Protein AF-H2L2I7-F1 (afdb_monomer)

pLDDT: mean 81.16, std 14.66, range [24.53, 97.31]

Secondary structure (DSSP, 8-state):
--SHHHHHHHHHHS--S------------SPPPSS--HHHHHHHHHHHHHHHHHHHHHHHHTT-S-HHHHHHHHH-S-HHHHHT--HHHHHHHHHHHHT------HHHHHHHHHHHHHHHHHHHGGGGTTTT--TTHHHHHHHHHHHHTS-THHHHHHHHHHHHHHHHHHHHHT--SS---HHHHHHHHHHHHHHH--STTSHHHHHHHHHHHHTT-HHHHSTTSTTTHHHHHHHHHHHHHTSPP---HHHHHHHHHHHHHHHHHHHHHHHHHHHHHHHHHHHHH---------GGGG-HHHHHHHT--HHHHHHHHHHTTHHHHHHHHHHHHHHHHHHHHH-HHHHHHHHHHHHHHTTS-S--GGGTTHHHHHHHHTTSPP-TTHHHHHHHHHHHHHHHHHHHTT---HHHHHHHHHHHHHHHTT-S-GGGHHHHHHHHHHTSHHHHHHHHHHHHHHHHHTT--THHHHHHHHHHHHHHHHHHHHHHHHHHHHHHHHTTHHHHHHHHHHHHHHHHHHTS-HHHHHHHHTHHHHHHHHHHHHHHHHTHHHHHHHT--HHHHHHHHH----HHHHHHHHHHHHHHHHHHHTHHHHHHHTTHHHHHHHHHHHSS-HHHHHHHH--HHHHHHHHHHHHHHHHHHHHHHHH---SSHHHHHGGGGGGGGSPP----HHHHHHHHHHHHTT---HHHHHHHHHHHHHHTS---GGGPPP-HHHHHHHHHHHHHHHHHH--

Mean predicted aligned error: 17.79 Å

Organism: Caenorhabditis elegans (NCBI:txid6239)

Nearest PDB structures (foldseek):
  9c82-assembly1_F  TM=1.420E-01  e=4.127E+00  Homo sapiens

Radius of gyration: 52.77 Å; Cα contacts (8 Å, |Δi|>4): 658; chains: 1; bounding box: 128×73×132 Å

Structure (mmCIF, N/CA/C/O backbone):
data_AF-H2L2I7-F1
#
_entry.id   AF-H2L2I7-F1
#
loop_
_atom_site.group_PDB
_atom_site.id
_atom_site.type_symbol
_atom_site.label_atom_id
_atom_site.label_alt_id
_atom_site.label_comp_id
_atom_site.label_asym_id
_atom_site.label_entity_id
_atom_site.label_seq_id
_atom_site.pdbx_PDB_ins_code
_atom_site.Cartn_x
_atom_site.Cartn_y
_atom_site.Cartn_z
_atom_site.occupancy
_atom_site.B_iso_or_equiv
_atom_site.auth_seq_id
_atom_site.auth_comp_id
_atom_site.auth_asym_id
_atom_site.auth_atom_id
_atom_site.pdbx_PDB_model_num
ATOM 1 N N . MET A 1 1 ? 5.803 -25.637 38.611 1.00 38.25 1 MET A N 1
ATOM 2 C CA . MET A 1 1 ? 5.605 -25.077 39.966 1.00 38.25 1 MET A CA 1
ATOM 3 C C . MET A 1 1 ? 4.197 -25.395 40.414 1.00 38.25 1 MET A C 1
ATOM 5 O O . MET A 1 1 ? 3.286 -25.313 39.604 1.00 38.25 1 MET A O 1
ATOM 9 N N . ARG A 1 2 ? 4.056 -25.828 41.666 1.00 31.28 2 ARG A N 1
ATOM 10 C CA . ARG A 1 2 ? 2.799 -26.156 42.345 1.00 31.28 2 ARG A CA 1
ATOM 11 C C . ARG A 1 2 ? 1.602 -25.321 41.866 1.00 31.28 2 ARG A C 1
ATOM 13 O O . ARG A 1 2 ? 1.606 -24.107 42.015 1.00 31.28 2 ARG A O 1
ATOM 20 N N . PHE A 1 3 ? 0.581 -26.019 41.370 1.00 39.97 3 PHE A N 1
ATOM 21 C CA . PHE A 1 3 ? -0.725 -26.153 42.030 1.00 39.97 3 PHE A CA 1
ATOM 22 C C . PHE A 1 3 ? -1.544 -24.897 42.391 1.00 39.97 3 PHE A C 1
ATOM 24 O O . PHE A 1 3 ? -2.643 -25.065 42.906 1.00 39.97 3 PHE A O 1
ATOM 31 N N . LEU A 1 4 ? -1.109 -23.668 42.101 1.00 36.75 4 LEU A N 1
ATOM 32 C CA . LEU A 1 4 ? -1.884 -22.480 42.479 1.00 36.75 4 LEU A CA 1
ATOM 33 C C . LEU A 1 4 ? -2.953 -22.064 41.460 1.00 36.75 4 LEU A C 1
ATOM 35 O O . LEU A 1 4 ? -3.993 -21.564 41.874 1.00 36.75 4 LEU A O 1
ATOM 39 N N . SER A 1 5 ? -2.789 -22.323 40.160 1.00 39.97 5 SER A N 1
ATOM 40 C CA . SER A 1 5 ? -3.832 -21.957 39.184 1.00 39.97 5 SER A CA 1
ATOM 41 C C . SER A 1 5 ? -5.044 -22.894 39.235 1.00 39.97 5 SER A C 1
ATOM 43 O O . SER A 1 5 ? -6.181 -22.438 39.143 1.00 39.97 5 SER A O 1
ATOM 45 N N . ALA A 1 6 ? -4.828 -24.190 39.479 1.00 42.34 6 ALA A N 1
ATOM 46 C CA . ALA A 1 6 ? -5.921 -25.155 39.606 1.00 42.34 6 ALA A CA 1
ATOM 47 C C . ALA A 1 6 ? -6.697 -25.015 40.931 1.00 42.34 6 ALA A C 1
ATOM 49 O O . ALA A 1 6 ? -7.885 -25.326 40.973 1.00 42.34 6 ALA A O 1
ATOM 50 N N . PHE A 1 7 ? -6.066 -24.514 42.002 1.00 35.31 7 PHE A N 1
ATOM 51 C CA . PHE A 1 7 ? -6.733 -24.359 43.300 1.00 35.31 7 PHE A CA 1
ATOM 52 C C . PHE A 1 7 ? -7.572 -23.075 43.387 1.00 35.31 7 PHE A C 1
ATOM 54 O O . PHE A 1 7 ? -8.632 -23.094 44.004 1.00 35.31 7 PHE A O 1
ATOM 61 N N . VAL A 1 8 ? -7.172 -21.985 42.719 1.00 40.75 8 VAL A N 1
ATOM 62 C CA . VAL A 1 8 ? -7.943 -20.727 42.753 1.00 40.75 8 VAL A CA 1
ATOM 63 C C . VAL A 1 8 ? -9.205 -20.801 41.885 1.00 40.75 8 VAL A C 1
ATOM 65 O O . VAL A 1 8 ? -10.255 -20.325 42.312 1.00 40.75 8 VAL A O 1
ATOM 68 N N . LEU A 1 9 ? -9.170 -21.474 40.728 1.00 39.78 9 LEU A N 1
ATOM 69 C CA . LEU A 1 9 ? -10.376 -21.602 39.896 1.00 39.78 9 LEU A CA 1
ATOM 70 C C . LEU A 1 9 ? -11.349 -22.685 40.398 1.00 39.78 9 LEU A C 1
ATOM 72 O O . LEU A 1 9 ? -12.563 -22.512 40.306 1.00 39.78 9 LEU A O 1
ATOM 76 N N . ALA A 1 10 ? -10.849 -23.774 40.995 1.00 36.53 10 ALA A N 1
ATOM 77 C CA . ALA A 1 10 ? -11.718 -24.806 41.568 1.00 36.53 10 ALA A CA 1
ATOM 78 C C . ALA A 1 10 ? -12.461 -24.329 42.833 1.00 36.53 10 ALA A C 1
ATOM 80 O O . ALA A 1 10 ? -13.551 -24.825 43.125 1.00 36.53 10 ALA A O 1
ATOM 81 N N . LEU A 1 11 ? -11.926 -23.332 43.550 1.00 32.00 11 LEU A N 1
ATOM 82 C CA . LEU A 1 11 ? -12.597 -22.730 44.706 1.00 32.00 11 LEU A CA 1
ATOM 83 C C . LEU A 1 11 ? -13.745 -21.787 44.323 1.00 32.00 11 LEU A C 1
ATOM 85 O O . LEU A 1 11 ? -14.700 -21.677 45.087 1.00 32.00 11 LEU A O 1
ATOM 89 N N . GLN A 1 12 ? -13.727 -21.181 43.132 1.00 35.38 12 GLN A N 1
ATOM 90 C CA . GLN A 1 12 ? -14.843 -20.336 42.688 1.00 35.38 12 GLN A CA 1
ATOM 91 C C . GLN A 1 12 ? -16.033 -21.131 42.133 1.00 35.38 12 GLN A C 1
ATOM 93 O O . GLN A 1 12 ? -17.150 -20.622 42.132 1.00 35.38 12 GLN A O 1
ATOM 98 N N . ILE A 1 13 ? -15.841 -22.392 41.727 1.00 37.00 13 ILE A N 1
ATOM 99 C CA . ILE A 1 13 ? -16.911 -23.179 41.089 1.00 37.00 13 ILE A CA 1
ATOM 100 C C . ILE A 1 13 ? -17.679 -24.080 42.076 1.00 37.00 13 ILE A C 1
ATOM 102 O O . ILE A 1 13 ? -18.757 -24.558 41.734 1.00 37.00 13 ILE A O 1
ATOM 106 N N . LYS A 1 14 ? -17.222 -24.280 43.326 1.00 30.69 14 LYS A N 1
ATOM 107 C CA . LYS A 1 14 ? -17.894 -25.232 44.242 1.00 30.69 14 LYS A CA 1
ATOM 108 C C . LYS A 1 14 ? -18.517 -24.717 45.541 1.00 30.69 14 LYS A C 1
ATOM 110 O O . LYS A 1 14 ? -19.076 -25.540 46.253 1.00 30.69 14 LYS A O 1
ATOM 115 N N . TYR A 1 15 ? -18.549 -23.410 45.815 1.00 29.34 15 TYR A N 1
ATOM 116 C CA . TYR A 1 15 ? -19.267 -22.887 46.997 1.00 29.34 15 TYR A CA 1
ATOM 117 C C . TYR A 1 15 ? -20.136 -21.642 46.739 1.00 29.34 15 TYR A C 1
ATOM 119 O O . TYR A 1 15 ? -20.307 -20.797 47.609 1.00 29.34 15 TYR A O 1
ATOM 127 N N . LEU A 1 16 ? -20.810 -21.594 45.583 1.00 29.11 16 LEU A N 1
ATOM 128 C CA . LEU A 1 16 ? -22.077 -20.854 45.424 1.00 29.11 16 LEU A CA 1
ATOM 129 C C . LEU A 1 16 ? -23.288 -21.634 45.988 1.00 29.11 16 LEU A C 1
ATOM 131 O O . LEU A 1 16 ? -24.439 -21.359 45.655 1.00 29.11 16 LEU A O 1
ATOM 135 N N . THR A 1 17 ? -23.057 -22.607 46.872 1.00 28.39 17 THR A N 1
ATOM 136 C CA . THR A 1 17 ? -24.116 -23.252 47.650 1.00 28.39 17 THR A CA 1
ATOM 137 C C . THR A 1 17 ? -24.407 -22.426 48.901 1.00 28.39 17 THR A C 1
ATOM 139 O O . THR A 1 17 ? -23.707 -22.550 49.901 1.00 28.39 17 THR A O 1
ATOM 142 N N . ALA A 1 18 ? -25.441 -21.586 48.813 1.00 31.36 18 ALA A N 1
ATOM 143 C CA . ALA A 1 18 ? -26.297 -21.136 49.916 1.00 31.36 18 ALA A CA 1
ATOM 144 C C . ALA A 1 18 ? -25.600 -20.915 51.280 1.00 31.36 18 ALA A C 1
ATOM 146 O O . ALA A 1 18 ? -25.939 -21.549 52.277 1.00 31.36 18 ALA A O 1
ATOM 147 N N . GLY A 1 19 ? -24.626 -20.005 51.335 1.00 25.20 19 GLY A N 1
ATOM 148 C CA . GLY A 1 19 ? -24.043 -19.531 52.589 1.00 25.20 19 GLY A CA 1
ATOM 149 C C . GLY A 1 19 ? -24.793 -18.302 53.089 1.00 25.20 19 GLY A C 1
ATOM 150 O O . GLY A 1 19 ? -24.749 -17.254 52.451 1.00 25.20 19 GLY A O 1
ATOM 151 N N . ASN A 1 20 ? -25.494 -18.441 54.214 1.00 24.62 20 ASN A N 1
ATOM 152 C CA . ASN A 1 20 ? -26.110 -17.347 54.961 1.00 24.62 20 ASN A CA 1
ATOM 153 C C . ASN A 1 20 ? -25.142 -16.163 55.104 1.00 24.62 20 ASN A C 1
ATOM 155 O O . ASN A 1 20 ? -24.126 -16.275 55.785 1.00 24.62 20 ASN A O 1
ATOM 159 N N . TYR A 1 21 ? -25.487 -15.020 54.509 1.00 27.92 21 TYR A N 1
ATOM 160 C CA . TYR A 1 21 ? -24.837 -13.742 54.785 1.00 27.92 21 TYR A CA 1
ATOM 161 C C . TYR A 1 21 ? -25.136 -13.337 56.236 1.00 27.92 21 TYR A C 1
ATOM 163 O O . TYR A 1 21 ? -26.112 -12.643 56.520 1.00 27.92 21 TYR A O 1
ATOM 171 N N . THR A 1 22 ? -24.320 -13.797 57.180 1.00 24.53 22 THR A N 1
ATOM 172 C CA . THR A 1 22 ? -24.224 -13.169 58.496 1.00 24.53 22 THR A CA 1
ATOM 173 C C . THR A 1 22 ? -23.467 -11.862 58.314 1.00 24.53 22 THR A C 1
ATOM 175 O O . THR A 1 22 ? -22.274 -11.867 58.028 1.00 24.53 22 THR A O 1
ATOM 178 N N . PHE A 1 23 ? -24.190 -10.747 58.418 1.00 27.20 23 PHE A N 1
ATOM 179 C CA . PHE A 1 23 ? -23.622 -9.404 58.487 1.00 27.20 23 PHE A CA 1
ATOM 180 C C . PHE A 1 23 ? -22.617 -9.349 59.646 1.00 27.20 23 PHE A C 1
ATOM 182 O O . PHE A 1 23 ? -23.032 -9.366 60.802 1.00 27.20 23 PHE A O 1
ATOM 189 N N . GLU A 1 24 ? -21.319 -9.291 59.350 1.00 25.22 24 GLU A N 1
ATOM 190 C CA . GLU A 1 24 ? -20.309 -8.906 60.337 1.00 25.22 24 GLU A CA 1
ATOM 191 C C . GLU A 1 24 ? -20.424 -7.395 60.599 1.00 25.22 24 GLU A C 1
ATOM 193 O O . GLU A 1 24 ? -20.283 -6.596 59.666 1.00 25.22 24 GLU A O 1
ATOM 198 N N . PRO A 1 25 ? -20.701 -6.969 61.842 1.00 36.25 25 PRO A N 1
ATOM 199 C CA . PRO A 1 25 ? -20.824 -5.568 62.190 1.00 36.25 25 PRO A CA 1
ATOM 200 C C . PRO A 1 25 ? -19.500 -5.066 62.774 1.00 36.25 25 PRO A C 1
ATOM 202 O O . PRO A 1 25 ? -19.439 -4.829 63.968 1.00 36.25 25 PRO A O 1
ATOM 205 N N . ASP A 1 26 ? -18.447 -4.906 61.966 1.00 31.12 26 ASP A N 1
ATOM 206 C CA . ASP A 1 26 ? -17.212 -4.261 62.465 1.00 31.12 26 ASP A CA 1
ATOM 207 C C . ASP A 1 26 ? -16.453 -3.374 61.459 1.00 31.12 26 ASP A C 1
ATOM 209 O O . ASP A 1 26 ? -15.374 -2.859 61.748 1.00 31.12 26 ASP A O 1
ATOM 213 N N . VAL A 1 27 ? -17.049 -3.035 60.309 1.00 30.77 27 VAL A N 1
ATOM 214 C CA . VAL A 1 27 ? -16.481 -2.020 59.390 1.00 30.77 27 VAL A CA 1
ATOM 215 C C . VAL A 1 27 ? -17.015 -0.612 59.711 1.00 30.77 2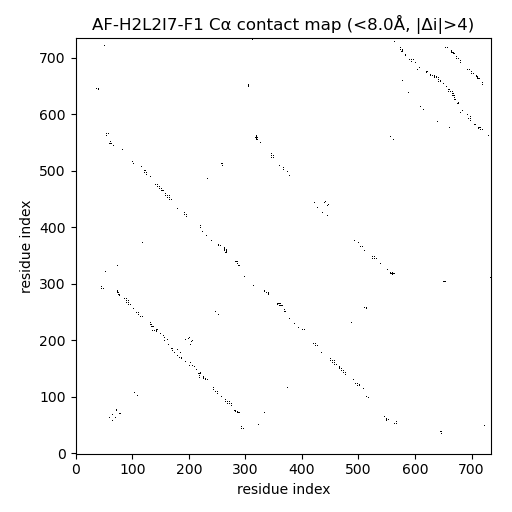7 VAL A C 1
ATOM 217 O O . VAL A 1 27 ? -17.452 0.122 58.830 1.00 30.77 27 VAL A O 1
ATOM 220 N N . LEU A 1 28 ? -17.008 -0.221 60.991 1.00 30.91 28 LEU A N 1
ATOM 221 C CA . LEU A 1 28 ? -17.385 1.134 61.442 1.00 30.91 28 LEU A CA 1
ATOM 222 C C . LEU A 1 28 ? -16.190 2.014 61.863 1.00 30.91 28 LEU A C 1
ATOM 224 O O . LEU A 1 28 ? -16.397 3.109 62.380 1.00 30.91 28 LEU A O 1
ATOM 228 N N . LEU A 1 29 ? -14.942 1.592 61.616 1.00 30.47 29 LEU A N 1
ATOM 229 C CA . LEU A 1 29 ? -13.742 2.345 62.030 1.00 30.47 29 LEU A CA 1
ATOM 230 C C . LEU A 1 29 ? -12.861 2.885 60.889 1.00 30.47 29 LEU A C 1
ATOM 232 O O . LEU A 1 29 ? -11.742 3.330 61.142 1.00 30.47 29 LEU A O 1
ATOM 236 N N . SER A 1 30 ? -13.354 2.944 59.650 1.00 26.86 30 SER A N 1
ATOM 237 C CA . SER A 1 30 ? -12.714 3.771 58.616 1.00 26.86 30 SER A CA 1
ATOM 238 C C . SER A 1 30 ? -13.389 5.145 58.552 1.00 26.86 30 SER A C 1
ATOM 240 O O . SER A 1 30 ? -14.616 5.248 58.546 1.00 26.86 30 SER A O 1
ATOM 242 N N . LYS A 1 31 ? -12.585 6.221 58.546 1.00 27.19 31 LYS A N 1
ATOM 243 C CA . LYS A 1 31 ? -13.076 7.586 58.288 1.00 27.19 31 LYS A CA 1
ATOM 244 C C . LYS A 1 31 ? -13.932 7.557 57.012 1.00 27.19 31 LYS A C 1
ATOM 246 O O . LYS A 1 31 ? -13.460 6.997 56.022 1.00 27.19 31 LYS A O 1
ATOM 251 N N . PRO A 1 32 ? -15.145 8.139 57.008 1.00 27.98 32 PRO A N 1
ATOM 252 C CA . PRO A 1 32 ? -15.986 8.126 55.822 1.00 27.98 32 PRO A CA 1
ATOM 253 C C . PRO A 1 32 ? -15.235 8.793 54.670 1.00 27.98 32 PRO A C 1
ATOM 255 O O . PRO A 1 32 ? -14.716 9.903 54.817 1.00 27.98 32 PRO A O 1
ATOM 258 N N . ALA A 1 33 ? -15.160 8.089 53.540 1.00 30.47 33 ALA A N 1
ATOM 259 C CA . ALA A 1 33 ? -14.737 8.669 52.276 1.00 30.47 33 ALA A CA 1
ATOM 260 C C . ALA A 1 33 ? -15.554 9.950 52.005 1.00 30.47 33 ALA A C 1
ATOM 262 O O . ALA A 1 33 ? -16.719 10.032 52.417 1.00 30.47 33 ALA A O 1
ATOM 263 N N . PRO A 1 34 ? -14.961 10.971 51.366 1.00 34.66 34 PRO A N 1
ATOM 264 C CA . PRO A 1 34 ? -15.635 12.240 51.161 1.00 34.66 34 PRO A CA 1
ATOM 265 C C . PRO A 1 34 ? -16.875 12.047 50.275 1.00 34.66 34 PRO A C 1
ATOM 267 O O . PRO A 1 34 ? -16.777 11.669 49.118 1.00 34.66 34 PRO A O 1
ATOM 270 N N . PHE A 1 35 ? -18.039 12.324 50.861 1.00 38.97 35 PHE A N 1
ATOM 271 C CA . PHE A 1 35 ? -19.172 12.988 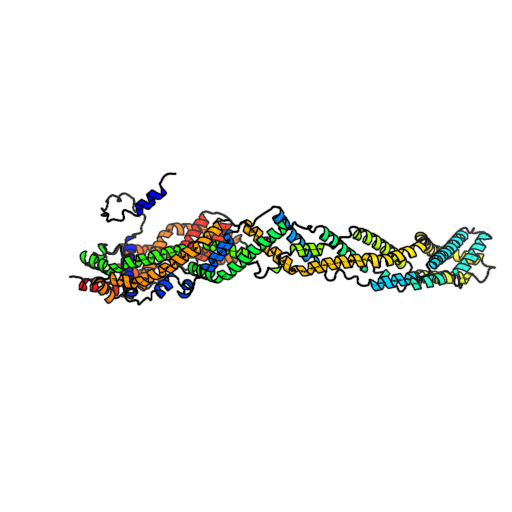50.216 1.00 38.97 35 PHE A CA 1
ATOM 272 C C . PHE A 1 35 ? -19.765 12.407 48.915 1.00 38.97 35 PHE A C 1
ATOM 274 O O . PHE A 1 35 ? -20.108 13.186 48.042 1.00 38.97 35 PHE A O 1
ATOM 281 N N . PHE A 1 36 ? -20.040 11.100 48.808 1.00 46.59 36 PHE A N 1
ATOM 282 C CA . PHE A 1 36 ? -21.030 10.612 47.825 1.00 46.59 36 PHE A CA 1
ATOM 283 C C . PHE A 1 36 ? -21.878 9.477 48.406 1.00 46.59 36 PHE A C 1
ATOM 285 O O . PHE A 1 36 ? -21.404 8.352 48.574 1.00 46.59 36 PHE A O 1
ATOM 292 N N . SER A 1 37 ? -23.152 9.730 48.736 1.00 53.09 37 SER A N 1
ATOM 293 C CA . SER A 1 37 ? -24.059 8.635 49.097 1.00 53.09 37 SER A CA 1
ATOM 294 C C . SER A 1 37 ? -24.447 7.855 47.827 1.00 53.09 37 SER A C 1
ATOM 296 O O . SER A 1 37 ? -25.457 8.133 47.176 1.00 53.09 37 SER A O 1
ATOM 298 N N . PHE A 1 38 ? -23.658 6.820 47.505 1.00 66.44 38 PHE A N 1
ATOM 299 C CA . PHE A 1 38 ? -23.985 5.777 46.512 1.00 66.44 38 PHE A CA 1
ATOM 300 C C . PHE A 1 38 ? -25.418 5.246 46.683 1.00 66.44 38 PHE A C 1
ATOM 302 O O . PHE A 1 38 ? -26.098 4.906 45.722 1.00 66.44 38 PHE A O 1
ATOM 309 N N . LYS A 1 39 ? -25.944 5.325 47.909 1.00 79.12 39 LYS A N 1
ATOM 310 C CA . LYS A 1 39 ? -27.282 4.891 48.296 1.00 79.12 39 LYS A CA 1
ATOM 311 C C . LYS A 1 39 ? -28.427 5.509 47.486 1.00 79.12 39 LYS A C 1
ATOM 313 O O . LYS A 1 39 ? -29.423 4.818 47.281 1.00 79.12 39 LYS A O 1
ATOM 318 N N . TYR A 1 40 ? -28.355 6.783 47.074 1.00 84.31 40 TYR A N 1
ATOM 319 C CA . TYR A 1 40 ? -29.421 7.360 46.235 1.00 84.31 40 TYR A CA 1
ATOM 320 C C . TYR A 1 40 ? -29.402 6.737 44.838 1.00 84.31 40 TYR A C 1
ATOM 322 O O . TYR A 1 40 ? -30.438 6.267 44.362 1.00 84.31 40 TYR A O 1
ATOM 330 N N . ILE A 1 41 ? -28.214 6.672 44.227 1.00 84.31 41 ILE A N 1
ATOM 331 C CA . ILE A 1 41 ? -28.003 6.053 42.915 1.00 84.31 41 ILE A CA 1
ATOM 332 C C . ILE A 1 41 ? -28.431 4.586 42.951 1.00 84.31 41 ILE A C 1
ATOM 334 O O . ILE A 1 41 ? -29.181 4.163 42.078 1.00 84.31 41 ILE A O 1
ATOM 338 N N . ASP A 1 42 ? -28.044 3.825 43.974 1.00 84.44 42 ASP A N 1
ATOM 339 C CA . ASP A 1 42 ? -28.394 2.407 44.116 1.00 84.44 42 ASP A CA 1
ATOM 340 C C . ASP A 1 42 ? -29.912 2.195 44.163 1.00 84.44 42 ASP A C 1
ATOM 342 O O . ASP A 1 42 ? -30.466 1.296 43.521 1.00 84.44 42 ASP A O 1
ATOM 346 N N . ARG A 1 43 ? -30.619 3.054 44.904 1.00 88.19 43 ARG A N 1
ATOM 347 C CA . ARG A 1 43 ? -32.075 2.985 45.067 1.00 88.19 43 ARG A CA 1
ATOM 348 C C . ARG A 1 43 ? -32.816 3.370 43.801 1.00 88.19 43 ARG A C 1
ATOM 350 O O . ARG A 1 43 ? -33.699 2.629 43.375 1.00 88.19 43 ARG A O 1
ATOM 357 N N . ILE A 1 44 ? -32.459 4.490 43.175 1.00 87.56 44 ILE A N 1
ATOM 358 C CA . ILE A 1 44 ? -33.098 4.901 41.921 1.00 87.56 44 ILE A CA 1
ATOM 359 C C . ILE A 1 44 ? -32.745 3.930 40.780 1.00 87.56 44 ILE A C 1
ATOM 361 O O . ILE A 1 44 ? -33.605 3.601 39.966 1.00 87.56 44 ILE A O 1
ATOM 365 N N . SER A 1 45 ? -31.537 3.357 40.788 1.00 87.12 45 SER A N 1
ATOM 366 C CA . SER A 1 45 ? -31.136 2.278 39.875 1.00 87.12 45 SER A CA 1
ATOM 367 C C . SER A 1 45 ? -31.943 1.005 40.114 1.00 87.12 45 SER A C 1
ATOM 369 O O . SER A 1 45 ? -32.338 0.350 39.157 1.00 87.12 45 SER A O 1
ATOM 371 N N . THR A 1 46 ? -32.285 0.682 41.365 1.00 89.44 46 THR A N 1
ATOM 372 C CA . THR A 1 46 ? -33.198 -0.433 41.671 1.00 89.44 46 THR A CA 1
ATOM 373 C C . THR A 1 46 ? -34.585 -0.193 41.064 1.00 89.44 46 THR A C 1
ATOM 375 O O . THR A 1 46 ? -35.150 -1.100 40.457 1.00 89.44 46 THR A O 1
ATOM 378 N N . ILE A 1 47 ? -35.116 1.034 41.142 1.00 90.69 47 ILE A N 1
ATOM 379 C CA . ILE A 1 47 ? -36.386 1.412 40.493 1.00 90.69 47 ILE A CA 1
ATOM 380 C C . ILE A 1 47 ? -36.301 1.260 38.966 1.00 90.69 47 ILE A C 1
ATOM 382 O O . ILE A 1 47 ? -37.205 0.699 38.347 1.00 90.69 47 ILE A O 1
ATOM 386 N N . ASN A 1 48 ? -35.194 1.691 38.359 1.00 89.50 48 ASN A N 1
ATOM 387 C CA . ASN A 1 48 ? -34.927 1.496 36.932 1.00 89.50 48 ASN A CA 1
ATOM 388 C C . ASN A 1 48 ? -34.858 0.026 36.544 1.00 89.50 48 ASN A C 1
ATOM 390 O O . ASN A 1 48 ? -35.413 -0.366 35.527 1.00 89.50 48 ASN A O 1
ATOM 394 N N . ASN A 1 49 ? -34.192 -0.796 37.352 1.00 90.25 49 ASN A N 1
ATOM 395 C CA . ASN A 1 49 ? -34.059 -2.221 37.088 1.00 90.25 49 ASN A CA 1
ATOM 396 C C . ASN A 1 49 ? -35.405 -2.935 37.217 1.00 90.25 49 ASN A C 1
ATOM 398 O O . ASN A 1 49 ? -35.688 -3.817 36.415 1.00 90.25 49 ASN A O 1
ATOM 402 N N . ILE A 1 50 ? -36.283 -2.512 38.131 1.00 91.94 50 ILE A N 1
ATOM 403 C CA . ILE A 1 50 ? -37.671 -2.995 38.164 1.00 91.94 50 ILE A CA 1
ATOM 404 C C . ILE A 1 50 ? -38.385 -2.631 36.857 1.00 91.94 50 ILE A C 1
ATOM 406 O O . ILE A 1 50 ? -38.903 -3.514 36.180 1.00 91.94 50 ILE A O 1
ATOM 410 N N . ALA A 1 51 ? -38.367 -1.355 36.464 1.00 90.31 51 ALA A N 1
ATOM 411 C CA . ALA A 1 51 ? -38.983 -0.882 35.224 1.00 90.31 51 ALA A CA 1
ATOM 412 C C . ALA A 1 51 ? -38.463 -1.623 33.977 1.00 90.31 51 ALA A C 1
ATOM 414 O O . ALA A 1 51 ? -39.244 -2.113 33.163 1.00 90.31 51 ALA A O 1
ATOM 415 N N . LYS A 1 52 ? -37.139 -1.735 33.839 1.00 86.31 52 LYS A N 1
ATOM 416 C CA . LYS A 1 52 ? -36.473 -2.480 32.765 1.00 86.31 52 LYS A CA 1
ATOM 417 C C . LYS A 1 52 ? -36.826 -3.961 32.811 1.00 86.31 52 LYS A C 1
ATOM 419 O O . LYS A 1 52 ? -37.096 -4.538 31.767 1.00 86.31 52 LYS A O 1
ATOM 424 N N . GLY A 1 53 ? -36.856 -4.559 34.000 1.00 89.94 53 GLY A N 1
ATOM 425 C CA . GLY A 1 53 ? -37.208 -5.959 34.205 1.00 89.94 53 GLY A CA 1
ATOM 426 C C . GLY A 1 53 ? -38.629 -6.273 33.747 1.00 89.94 53 GLY A C 1
ATOM 427 O O . GLY A 1 53 ? -38.825 -7.276 33.069 1.00 89.94 53 GLY A O 1
ATOM 428 N N . ILE A 1 54 ? -39.604 -5.404 34.050 1.00 89.69 54 ILE A N 1
ATOM 429 C CA . ILE A 1 54 ? -41.000 -5.563 33.600 1.00 89.69 54 ILE A CA 1
ATOM 430 C C . ILE A 1 54 ? -41.056 -5.548 32.074 1.00 89.69 54 ILE A C 1
ATOM 432 O O . ILE A 1 54 ? -41.648 -6.447 31.474 1.00 89.69 54 ILE A O 1
ATOM 436 N N . ASN A 1 55 ? -40.414 -4.560 31.448 1.00 85.25 55 ASN A N 1
ATOM 437 C CA . ASN A 1 55 ? -40.441 -4.389 29.995 1.00 85.25 55 ASN A CA 1
ATOM 438 C C . ASN A 1 55 ? -39.742 -5.552 29.298 1.00 85.25 55 ASN A C 1
ATOM 440 O O . ASN A 1 55 ? -40.352 -6.224 28.473 1.00 85.25 55 ASN A O 1
ATOM 444 N N . LEU A 1 56 ? -38.505 -5.850 29.704 1.00 83.56 56 LEU A N 1
ATOM 445 C CA . LEU A 1 56 ? -37.699 -6.922 29.132 1.00 83.56 56 LEU A CA 1
ATOM 446 C C . LEU A 1 56 ? -38.389 -8.281 29.282 1.00 83.56 56 LEU A C 1
ATOM 448 O O . LEU A 1 56 ? -38.472 -9.035 28.317 1.00 83.56 56 LEU A O 1
ATOM 452 N N . GLN A 1 57 ? -38.944 -8.585 30.459 1.00 88.62 57 GLN A N 1
ATOM 453 C CA . GLN A 1 57 ? -39.671 -9.835 30.671 1.00 88.62 57 GLN A CA 1
ATOM 454 C C . GLN A 1 57 ? -40.927 -9.922 29.801 1.00 88.62 57 GLN A C 1
ATOM 456 O O . GLN A 1 57 ? -41.152 -10.941 29.148 1.00 88.62 57 GLN A O 1
ATOM 461 N N . THR A 1 58 ? -41.732 -8.857 29.775 1.00 86.19 58 THR A N 1
ATOM 462 C CA . THR A 1 58 ? -42.964 -8.795 28.978 1.00 86.19 58 THR A CA 1
ATOM 463 C C . THR A 1 58 ? -42.661 -8.960 27.492 1.00 86.19 58 THR A C 1
ATOM 465 O O . THR A 1 58 ? -43.382 -9.670 26.788 1.00 86.19 58 THR A O 1
ATOM 468 N N . ASP A 1 59 ? -41.597 -8.327 27.013 1.00 82.75 59 ASP A N 1
ATOM 469 C CA . ASP A 1 59 ? -41.235 -8.312 25.605 1.00 82.75 59 ASP A CA 1
ATOM 470 C C . ASP A 1 59 ? -40.621 -9.638 25.135 1.00 82.75 59 ASP A C 1
ATOM 472 O O . ASP A 1 59 ? -41.003 -10.130 24.067 1.00 82.75 59 ASP A O 1
ATOM 476 N N . LEU A 1 60 ? -39.744 -10.253 25.941 1.00 83.25 60 LEU A N 1
ATOM 477 C CA . LEU A 1 60 ? -39.155 -11.568 25.656 1.00 83.25 60 LEU A CA 1
ATOM 478 C C . LEU A 1 60 ? -40.197 -12.698 25.737 1.00 83.25 60 LEU A C 1
ATOM 480 O O . LEU A 1 60 ? -40.247 -13.567 24.862 1.00 83.25 60 LEU A O 1
ATOM 484 N N . MET A 1 61 ? -41.070 -12.689 26.752 1.00 84.81 61 MET A N 1
ATOM 485 C CA . MET A 1 61 ? -42.086 -13.738 26.926 1.00 84.81 61 MET A CA 1
ATOM 486 C C . MET A 1 61 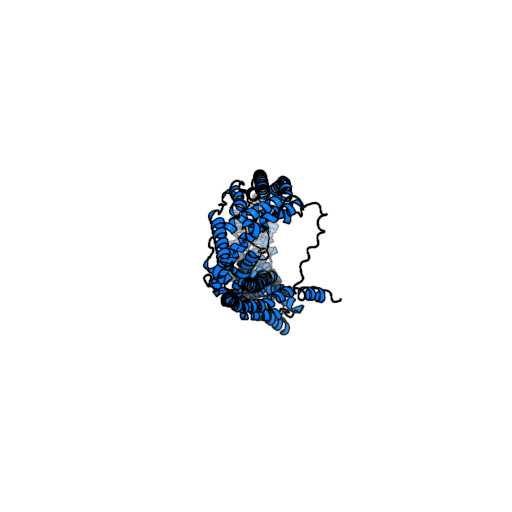? -43.189 -13.682 25.871 1.00 84.81 61 MET A C 1
ATOM 488 O O . MET A 1 61 ? -43.621 -14.724 25.380 1.00 84.81 61 MET A O 1
ATOM 492 N N . ASN A 1 62 ? -43.652 -12.484 25.508 1.00 79.12 62 ASN A N 1
ATOM 493 C CA . ASN A 1 62 ? -44.720 -12.330 24.517 1.00 79.12 62 ASN A CA 1
ATOM 494 C C . ASN A 1 62 ? -44.209 -12.375 23.068 1.00 79.12 62 ASN A C 1
ATOM 496 O O . ASN A 1 62 ? -45.010 -12.235 22.146 1.00 79.12 62 ASN A O 1
ATOM 500 N N . GLY A 1 63 ? -42.895 -12.512 22.853 1.00 68.50 63 GLY A N 1
ATOM 501 C CA . GLY A 1 63 ? -42.287 -12.505 21.519 1.00 68.50 63 GLY A CA 1
ATOM 502 C C . GLY A 1 63 ? -42.426 -11.169 20.778 1.00 68.50 63 GLY A C 1
ATOM 503 O O . GLY A 1 63 ? -42.304 -11.132 19.556 1.00 68.50 63 GLY A O 1
ATOM 504 N N . LYS A 1 64 ? -42.701 -10.065 21.492 1.00 64.75 64 LYS A N 1
ATOM 505 C CA . LYS A 1 64 ? -42.833 -8.722 20.892 1.00 64.75 64 LYS A CA 1
ATOM 506 C C . LYS A 1 64 ? -41.499 -8.167 20.412 1.00 64.75 64 LYS A C 1
ATOM 508 O O . LYS A 1 64 ? -41.479 -7.365 19.482 1.00 64.75 64 LYS A O 1
ATOM 513 N N . ILE A 1 65 ? -40.400 -8.595 21.028 1.00 60.47 65 ILE A N 1
ATOM 514 C CA . ILE A 1 65 ? -39.072 -8.487 20.436 1.00 60.47 65 ILE A CA 1
ATOM 515 C C . ILE A 1 65 ? -38.822 -9.840 19.760 1.00 60.47 65 ILE A C 1
ATOM 517 O O . ILE A 1 65 ? -38.596 -10.825 20.467 1.00 60.47 65 ILE A O 1
ATOM 521 N N . PRO A 1 66 ? -38.889 -9.936 18.416 1.00 59.25 66 PRO A N 1
ATOM 522 C CA . PRO A 1 66 ? -38.400 -11.118 17.724 1.00 59.25 66 PRO A CA 1
ATOM 523 C C . PRO A 1 66 ? -36.981 -11.389 18.201 1.00 59.25 66 PRO A C 1
ATOM 525 O O . PRO A 1 66 ? -36.209 -10.450 18.387 1.00 59.25 66 PRO A O 1
ATOM 528 N N . ILE A 1 67 ? -36.599 -12.646 18.383 1.00 57.81 67 ILE A N 1
ATOM 529 C CA . ILE A 1 67 ? -35.231 -12.943 18.808 1.00 57.81 67 ILE A CA 1
ATOM 530 C C . ILE A 1 67 ? -34.193 -12.388 17.823 1.00 57.81 67 ILE A C 1
ATOM 532 O O . ILE A 1 67 ? -33.133 -11.944 18.242 1.00 57.81 67 ILE A O 1
ATOM 536 N N . ASP A 1 68 ? -34.546 -12.278 16.539 1.00 57.19 68 ASP A N 1
ATOM 537 C CA . ASP A 1 68 ? -33.743 -11.596 15.520 1.00 57.19 68 ASP A CA 1
ATOM 538 C C . ASP A 1 68 ? -33.524 -10.108 15.815 1.00 57.19 68 ASP A C 1
ATOM 540 O O . ASP A 1 68 ? -32.529 -9.546 15.373 1.00 57.19 68 ASP A O 1
ATOM 544 N N . LYS A 1 69 ? -34.420 -9.469 16.575 1.00 58.84 69 LYS A N 1
ATOM 545 C CA . LYS A 1 69 ? -34.263 -8.105 17.084 1.00 58.84 69 LYS A CA 1
ATOM 546 C C . LYS A 1 69 ? -33.422 -8.067 18.362 1.00 58.84 69 LYS A C 1
ATOM 548 O O . LYS A 1 69 ? -32.629 -7.153 18.474 1.00 58.84 69 LYS A O 1
ATOM 553 N N . VAL A 1 70 ? -33.506 -9.049 19.271 1.00 61.56 70 VAL A N 1
ATOM 554 C CA . VAL A 1 70 ? -32.559 -9.149 20.413 1.00 61.56 70 VAL A CA 1
ATOM 555 C C . VAL A 1 70 ? -31.135 -9.372 19.898 1.00 61.56 70 VAL A C 1
ATOM 557 O O . VAL A 1 70 ? -30.209 -8.670 20.281 1.00 61.56 70 VAL A O 1
ATOM 560 N N . ILE A 1 71 ? -30.976 -10.324 18.978 1.00 61.22 71 ILE A N 1
ATOM 561 C CA . ILE A 1 71 ? -29.728 -10.608 18.268 1.00 61.22 71 ILE A CA 1
ATOM 562 C C . ILE A 1 71 ? -29.323 -9.392 17.431 1.00 61.22 71 ILE A C 1
ATOM 564 O O . ILE A 1 71 ? -28.163 -9.016 17.433 1.00 61.22 71 ILE A O 1
ATOM 568 N N . GLY A 1 72 ? -30.265 -8.751 16.741 1.00 60.00 72 GLY A N 1
ATOM 569 C CA . GLY A 1 72 ? -30.013 -7.547 15.955 1.00 60.00 72 GLY A CA 1
ATOM 570 C C . GLY A 1 72 ? -29.589 -6.352 16.806 1.00 60.00 72 GLY A C 1
ATOM 571 O O . GLY A 1 72 ? -28.739 -5.600 16.372 1.00 60.00 72 GLY A O 1
ATOM 572 N N . GLU A 1 73 ? -30.114 -6.188 18.018 1.00 59.19 73 GLU A N 1
ATOM 573 C CA . GLU A 1 73 ? -29.693 -5.148 18.965 1.00 59.19 73 GLU A CA 1
ATOM 574 C C . GLU A 1 73 ? -28.314 -5.465 19.567 1.00 59.19 73 GLU A C 1
ATOM 576 O O . GLU A 1 73 ? -27.499 -4.557 19.719 1.00 59.19 73 GLU A O 1
ATOM 581 N N . LEU A 1 74 ? -28.039 -6.742 19.862 1.00 56.44 74 LEU A N 1
ATOM 582 C CA . LEU A 1 74 ? -26.753 -7.228 20.383 1.00 56.44 74 LEU A CA 1
ATOM 583 C C . LEU A 1 74 ? -25.620 -7.165 19.354 1.00 56.44 74 LEU A C 1
ATOM 585 O O . LEU A 1 74 ? -24.486 -6.835 19.693 1.00 56.44 74 LEU A O 1
ATOM 589 N N . LEU A 1 75 ? -25.923 -7.524 18.108 1.00 56.97 75 LEU A N 1
ATOM 590 C CA . LEU A 1 75 ? -24.955 -7.601 17.022 1.00 56.97 75 LEU A CA 1
ATOM 591 C C . LEU A 1 75 ? -24.918 -6.312 16.193 1.00 56.97 75 LEU A C 1
ATOM 593 O O . LEU A 1 75 ? -23.981 -6.156 15.428 1.00 56.97 75 LEU A O 1
ATOM 597 N N . ASP A 1 76 ? -25.934 -5.440 16.263 1.00 55.59 76 ASP A N 1
ATOM 598 C CA . ASP A 1 76 ? -26.193 -4.312 15.335 1.00 55.59 76 ASP A CA 1
ATOM 599 C C . ASP A 1 76 ? -25.927 -4.669 13.859 1.00 55.59 76 ASP A C 1
ATOM 601 O O . ASP A 1 76 ? -25.495 -3.864 13.035 1.00 55.59 76 ASP A O 1
ATOM 605 N N . VAL A 1 77 ? -26.139 -5.939 13.509 1.00 50.59 77 VAL A N 1
ATOM 606 C CA . VAL A 1 77 ? -26.031 -6.462 12.153 1.00 50.59 77 VAL A CA 1
ATOM 607 C C . VAL A 1 77 ? -27.378 -7.079 11.824 1.00 50.59 77 VAL A C 1
ATOM 609 O O . VAL A 1 77 ? -27.984 -7.745 12.666 1.00 50.59 77 VAL A O 1
ATOM 612 N N . LYS A 1 78 ? -27.848 -6.927 10.577 1.00 54.31 78 LYS A N 1
ATOM 613 C CA . LYS A 1 78 ? -28.873 -7.845 10.065 1.00 54.31 78 LYS A CA 1
ATOM 614 C C . LYS A 1 78 ? -28.366 -9.255 10.362 1.00 54.31 78 LYS A C 1
ATOM 616 O O . LYS A 1 78 ? -27.301 -9.621 9.865 1.00 54.31 78 LYS A O 1
ATOM 621 N N . SER A 1 79 ? -29.096 -10.019 11.172 1.00 53.12 79 SER A N 1
ATOM 622 C CA . SER A 1 79 ? -28.713 -11.376 11.587 1.00 53.12 79 SER A CA 1
ATOM 623 C C . SER A 1 79 ? -28.260 -12.237 10.396 1.00 53.12 79 SER A C 1
ATOM 625 O O . SER A 1 79 ? -27.334 -13.037 10.520 1.00 53.12 79 SER A O 1
ATOM 627 N N . SER A 1 80 ? -28.806 -11.973 9.202 1.00 53.66 80 SER A N 1
ATOM 628 C CA . SER A 1 80 ? -28.397 -12.553 7.917 1.00 53.66 80 SER A CA 1
ATOM 629 C C . SER A 1 80 ? -26.896 -12.491 7.602 1.00 53.66 80 SER A C 1
ATOM 631 O O . SER A 1 80 ? -26.383 -13.403 6.963 1.00 53.66 80 SER A O 1
ATOM 633 N N . ASN A 1 81 ? -26.172 -11.444 8.004 1.00 61.31 81 ASN A N 1
ATOM 634 C CA . ASN A 1 81 ? -24.765 -11.285 7.620 1.00 61.31 81 ASN A CA 1
ATOM 635 C C . ASN A 1 81 ? -23.840 -12.225 8.399 1.00 61.31 81 ASN A C 1
ATOM 637 O O . ASN A 1 81 ? -22.852 -12.691 7.842 1.00 61.31 81 ASN A O 1
ATOM 641 N N . ILE A 1 82 ? -24.165 -12.515 9.661 1.00 63.25 82 ILE A N 1
ATOM 642 C CA . ILE A 1 82 ? -23.371 -13.409 10.517 1.00 63.25 82 ILE A CA 1
ATOM 643 C C . ILE A 1 82 ? -23.816 -14.857 10.333 1.00 63.25 82 ILE A C 1
ATOM 645 O O . ILE A 1 82 ? -22.973 -15.741 10.263 1.00 63.25 82 ILE A O 1
ATOM 649 N N . ILE A 1 83 ? -25.119 -15.104 10.156 1.00 64.94 83 ILE A N 1
ATOM 650 C CA . ILE A 1 83 ? -25.649 -16.454 9.895 1.00 64.94 83 ILE A CA 1
ATOM 651 C C . ILE A 1 83 ? -25.025 -17.075 8.631 1.00 64.94 83 ILE A C 1
ATOM 653 O O . ILE A 1 83 ? -24.837 -18.285 8.575 1.00 64.94 83 ILE A O 1
ATOM 657 N N . ASN A 1 84 ? -24.657 -16.254 7.642 1.00 69.38 84 ASN A N 1
ATOM 658 C CA . ASN A 1 84 ? -24.017 -16.709 6.406 1.00 69.38 84 ASN A CA 1
ATOM 659 C C . ASN A 1 84 ? -22.484 -16.824 6.492 1.00 69.38 84 ASN A C 1
ATOM 661 O O . ASN A 1 84 ? -21.850 -17.053 5.459 1.00 69.38 84 ASN A O 1
ATOM 665 N N . PHE A 1 85 ? -21.879 -16.614 7.666 1.00 74.94 85 PHE A N 1
ATOM 666 C CA . PHE A 1 85 ? -20.431 -16.705 7.845 1.00 74.94 85 PHE A CA 1
ATOM 667 C C . PHE A 1 85 ? -19.915 -18.104 7.482 1.00 74.94 85 PHE A C 1
ATOM 669 O O . PHE A 1 85 ? -20.325 -19.108 8.067 1.00 74.94 85 PHE A O 1
ATOM 676 N N . GLY A 1 86 ? -18.999 -18.161 6.514 1.00 76.94 86 GLY A N 1
ATOM 677 C CA . GLY A 1 86 ? -18.359 -19.391 6.068 1.00 76.94 86 GLY A CA 1
ATOM 678 C C . GLY A 1 86 ? -16.968 -19.534 6.671 1.00 76.94 86 GLY A C 1
ATOM 679 O O . GLY A 1 86 ? -16.004 -18.966 6.169 1.00 76.94 86 GLY A O 1
ATOM 680 N N . SER A 1 87 ? -16.823 -20.355 7.709 1.00 78.56 87 SER A N 1
ATOM 681 C CA . SER A 1 87 ? -15.520 -20.559 8.353 1.00 78.56 87 SER A CA 1
ATOM 682 C C . SER A 1 87 ? -14.498 -21.290 7.464 1.00 78.56 87 SER A C 1
ATOM 684 O O . SER A 1 87 ? -13.293 -21.105 7.630 1.00 78.56 87 SER A O 1
ATOM 686 N N . GLY A 1 88 ? -14.962 -22.068 6.478 1.00 82.56 88 GLY A N 1
ATOM 687 C CA . GLY A 1 88 ? -14.124 -22.923 5.628 1.00 82.56 88 GLY A CA 1
ATOM 688 C C . GLY A 1 88 ? -13.005 -22.192 4.881 1.00 82.56 88 GLY A C 1
ATOM 689 O O . GLY A 1 88 ? -11.879 -22.677 4.858 1.00 82.56 88 GLY A O 1
ATOM 690 N N . LYS A 1 89 ? -13.268 -20.997 4.339 1.00 85.38 89 LYS A N 1
ATOM 691 C CA . LYS A 1 89 ? -12.248 -20.236 3.592 1.00 85.38 89 LYS A CA 1
ATOM 692 C C . LYS A 1 89 ? -11.168 -19.646 4.497 1.00 85.38 89 LYS A C 1
ATOM 694 O O . LYS A 1 89 ? -10.012 -19.532 4.102 1.00 85.38 89 LYS A O 1
ATOM 699 N N . ILE A 1 90 ? -11.540 -19.264 5.721 1.00 83.38 90 ILE A N 1
ATOM 700 C CA . ILE A 1 90 ? -10.583 -18.798 6.733 1.00 83.38 90 ILE A CA 1
ATOM 701 C C . ILE A 1 90 ? -9.732 -19.975 7.219 1.00 83.38 90 ILE A C 1
ATOM 703 O O . ILE A 1 90 ? -8.527 -19.807 7.387 1.00 83.38 90 ILE A O 1
ATOM 707 N N . ILE A 1 91 ? -10.324 -21.163 7.391 1.00 82.50 91 ILE A N 1
ATOM 708 C CA . ILE A 1 91 ? -9.585 -22.394 7.716 1.00 82.50 91 ILE A CA 1
ATOM 709 C C . ILE A 1 91 ? -8.574 -22.713 6.612 1.00 82.50 91 ILE A C 1
ATOM 711 O O . ILE A 1 91 ? -7.406 -22.915 6.918 1.00 82.50 91 ILE A O 1
ATOM 715 N N . GLU A 1 92 ? -8.981 -22.678 5.342 1.00 83.81 92 GLU A N 1
ATOM 716 C CA . GLU A 1 92 ? -8.084 -22.944 4.211 1.00 83.81 92 GLU A CA 1
ATOM 717 C C . GLU A 1 92 ? -6.911 -21.953 4.159 1.00 83.81 92 GLU A C 1
ATOM 719 O O . GLU A 1 92 ? -5.757 -22.366 4.053 1.00 83.81 92 GLU A O 1
ATOM 724 N N . LEU A 1 93 ? -7.184 -20.651 4.317 1.00 85.94 93 LEU A N 1
ATOM 725 C CA . LEU A 1 93 ? -6.139 -19.629 4.437 1.00 85.94 93 LEU A CA 1
ATOM 726 C C . LEU A 1 93 ? -5.199 -19.929 5.612 1.00 85.94 93 LEU A C 1
ATOM 728 O O . LEU A 1 93 ? -3.984 -19.819 5.494 1.00 85.94 93 LEU A O 1
ATOM 732 N N . THR A 1 94 ? -5.759 -20.330 6.746 1.00 79.94 94 THR A N 1
ATOM 733 C CA . THR A 1 94 ? -4.995 -20.651 7.951 1.00 79.94 94 THR A CA 1
ATOM 734 C C . THR A 1 94 ? -4.110 -21.881 7.770 1.00 79.94 94 THR A C 1
ATOM 736 O O . THR A 1 94 ? -2.976 -21.899 8.246 1.00 79.94 94 THR A O 1
ATOM 739 N N . ASP A 1 95 ? -4.603 -22.910 7.087 1.00 81.44 95 ASP A N 1
ATOM 740 C CA . ASP A 1 95 ? -3.828 -24.109 6.783 1.00 81.44 95 ASP A CA 1
ATOM 741 C C . ASP A 1 95 ? -2.674 -23.788 5.831 1.00 81.44 95 ASP A C 1
ATOM 743 O O . ASP A 1 95 ? -1.562 -24.263 6.045 1.00 81.44 95 ASP A O 1
ATOM 747 N N . GLN A 1 96 ? -2.882 -22.889 4.865 1.00 81.12 96 GLN A N 1
ATOM 748 C CA . GLN A 1 96 ? -1.801 -22.377 4.017 1.00 81.12 96 GLN A CA 1
ATOM 749 C C . GLN A 1 96 ? -0.755 -21.581 4.816 1.00 81.12 96 GLN A C 1
ATOM 751 O O . GLN A 1 96 ? 0.429 -21.635 4.491 1.00 81.12 96 GLN A O 1
ATOM 756 N N . LEU A 1 97 ? -1.165 -20.884 5.884 1.00 78.19 97 LEU A N 1
ATOM 757 C CA . LEU A 1 97 ? -0.255 -20.171 6.788 1.00 78.19 97 LEU A CA 1
ATOM 758 C C . LEU A 1 97 ? 0.506 -21.110 7.746 1.00 78.19 97 LEU A C 1
ATOM 760 O O . LEU A 1 97 ? 1.548 -20.729 8.270 1.00 78.19 97 LEU A O 1
ATOM 764 N N . LYS A 1 98 ? 0.044 -22.342 8.000 1.00 70.19 98 LYS A N 1
ATOM 765 C CA . LYS A 1 98 ? 0.795 -23.291 8.853 1.00 70.19 98 LYS A CA 1
ATOM 766 C C . LYS A 1 98 ? 2.156 -23.651 8.261 1.00 70.19 98 LYS A C 1
ATOM 768 O O . LYS A 1 98 ? 3.107 -23.834 9.014 1.00 70.19 98 LYS A O 1
ATOM 773 N N . ASP A 1 99 ? 2.255 -23.652 6.936 1.00 66.06 99 ASP A N 1
ATOM 774 C CA . ASP A 1 99 ? 3.492 -23.896 6.196 1.00 66.06 99 ASP A CA 1
ATOM 775 C C . ASP A 1 99 ? 4.297 -22.600 5.935 1.00 66.06 99 ASP A C 1
ATOM 777 O O . ASP A 1 99 ? 5.082 -22.536 4.988 1.00 66.06 99 ASP A O 1
ATOM 781 N N . ILE A 1 100 ? 4.148 -21.557 6.773 1.00 61.44 100 ILE A N 1
ATOM 782 C CA . ILE A 1 100 ? 4.924 -20.298 6.671 1.00 61.44 100 ILE A CA 1
ATOM 783 C C . ILE A 1 100 ? 6.430 -20.515 6.783 1.00 61.44 100 ILE A C 1
ATOM 785 O O . ILE A 1 100 ? 7.177 -19.625 6.370 1.00 61.44 100 ILE A O 1
ATOM 789 N N . SER A 1 101 ? 6.899 -21.666 7.291 1.00 57.22 101 SER A N 1
ATOM 790 C CA . SER A 1 101 ? 8.313 -22.040 7.207 1.00 57.22 101 SER A CA 1
ATOM 791 C C . SER A 1 101 ? 8.698 -22.282 5.743 1.00 57.22 101 SER A C 1
ATOM 793 O O . SER A 1 101 ? 8.933 -23.404 5.297 1.00 57.22 101 SER A O 1
ATOM 795 N N . MET A 1 102 ? 8.743 -21.201 4.976 1.00 67.56 102 MET A N 1
ATOM 796 C CA . MET A 1 102 ? 9.322 -21.148 3.658 1.00 67.56 102 MET A CA 1
ATOM 797 C C . MET A 1 102 ? 10.761 -21.578 3.845 1.00 67.56 102 MET A C 1
ATOM 799 O O . MET A 1 102 ? 11.544 -20.876 4.492 1.00 67.56 102 MET A O 1
ATOM 803 N N . GLU A 1 103 ? 11.081 -22.753 3.319 1.00 65.88 103 GLU A N 1
ATOM 804 C CA . GLU A 1 103 ? 12.428 -23.296 3.347 1.00 65.88 103 GLU A CA 1
ATOM 805 C C . GLU A 1 103 ? 13.405 -22.207 2.882 1.00 65.88 103 GLU A C 1
ATOM 807 O O . GLU A 1 103 ? 13.267 -21.614 1.802 1.00 65.88 103 GLU A O 1
ATOM 812 N N . SER A 1 104 ? 14.353 -21.879 3.758 1.00 64.19 104 SER A N 1
ATOM 813 C CA . SER A 1 104 ? 15.325 -20.820 3.535 1.00 64.19 104 SER A CA 1
ATOM 814 C C . SER A 1 104 ? 16.727 -21.411 3.532 1.00 64.19 104 SER A C 1
ATOM 816 O O . SER A 1 104 ? 17.225 -21.846 4.570 1.00 64.19 104 SER A O 1
ATOM 818 N N . SER A 1 105 ? 17.376 -21.380 2.375 1.00 63.44 105 SER A N 1
ATOM 819 C CA . SER A 1 105 ? 18.822 -21.532 2.244 1.00 63.44 105 SER A CA 1
ATOM 820 C C . SER A 1 105 ? 19.469 -20.144 2.104 1.00 63.44 105 SER A C 1
ATOM 822 O O . SER A 1 105 ? 18.791 -19.161 1.767 1.00 63.44 105 SER A O 1
ATOM 824 N N . LYS A 1 106 ? 20.781 -20.025 2.365 1.00 71.00 106 LYS A N 1
ATOM 825 C CA . LYS A 1 106 ? 21.517 -18.775 2.073 1.00 71.00 106 LYS A CA 1
ATOM 826 C C . LYS A 1 106 ? 21.446 -18.459 0.577 1.00 71.00 106 LYS A C 1
ATOM 828 O O . LYS A 1 106 ? 21.339 -17.300 0.183 1.00 71.00 106 LYS A O 1
ATOM 833 N N . GLU A 1 107 ? 21.443 -19.508 -0.229 1.00 68.88 107 GLU A N 1
ATOM 834 C CA . GLU A 1 107 ? 21.375 -19.521 -1.681 1.00 68.88 107 GLU A CA 1
ATOM 835 C C . GLU A 1 107 ? 20.045 -18.933 -2.177 1.00 68.88 107 GLU A C 1
ATOM 837 O O . GLU A 1 107 ? 20.037 -18.103 -3.085 1.00 68.88 107 GLU A O 1
ATOM 842 N N . LEU A 1 108 ? 18.925 -19.233 -1.512 1.00 73.56 108 LEU A N 1
ATOM 843 C CA . LEU A 1 108 ? 17.616 -18.696 -1.883 1.00 73.56 108 LEU A CA 1
ATOM 844 C C . LEU A 1 108 ? 17.440 -17.213 -1.508 1.00 73.56 108 LEU A C 1
ATOM 846 O O . LEU A 1 108 ? 16.735 -16.476 -2.201 1.00 73.56 108 LEU A O 1
ATOM 850 N N . ILE A 1 109 ? 18.101 -16.742 -0.443 1.00 78.25 109 ILE A N 1
ATOM 851 C CA . ILE A 1 109 ? 18.214 -15.299 -0.154 1.00 78.25 109 ILE A CA 1
ATOM 852 C C . ILE A 1 109 ? 19.015 -14.608 -1.268 1.00 78.25 109 ILE A C 1
ATOM 854 O O . ILE A 1 109 ? 18.609 -13.545 -1.744 1.00 78.25 109 ILE A O 1
ATOM 858 N N . GLY A 1 110 ? 20.109 -15.236 -1.714 1.00 81.25 110 GLY A N 1
ATOM 859 C CA . GLY A 1 110 ? 20.906 -14.785 -2.857 1.00 81.25 110 GLY A CA 1
ATOM 860 C C . GLY A 1 110 ? 20.076 -14.666 -4.134 1.00 81.25 110 GLY A C 1
ATOM 861 O O . GLY A 1 110 ? 20.061 -13.604 -4.749 1.00 81.25 110 GLY A O 1
ATOM 862 N N . LEU A 1 111 ? 19.292 -15.696 -4.462 1.00 82.88 111 LEU A N 1
ATOM 863 C CA . LEU A 1 111 ? 18.414 -15.715 -5.636 1.00 82.88 111 LEU A CA 1
ATOM 864 C C . LEU A 1 111 ? 17.378 -14.577 -5.604 1.00 82.88 111 LEU A C 1
ATOM 866 O O . LEU A 1 111 ? 17.108 -13.959 -6.632 1.00 82.88 111 LEU A O 1
ATOM 870 N N . GLY A 1 112 ? 16.853 -14.244 -4.420 1.00 85.56 112 GLY A N 1
ATOM 871 C CA . GLY A 1 112 ? 15.996 -13.072 -4.230 1.00 85.56 112 GLY A CA 1
ATOM 872 C C . GLY A 1 112 ? 16.714 -11.751 -4.534 1.00 85.56 112 GLY A C 1
ATOM 873 O O . GLY A 1 112 ? 16.226 -10.960 -5.333 1.00 85.56 112 GLY A O 1
ATOM 874 N N . SER A 1 113 ? 17.894 -11.532 -3.940 1.00 86.75 113 SER A N 1
ATOM 875 C CA . SER A 1 113 ? 18.749 -10.351 -4.189 1.00 86.75 113 SER A CA 1
ATOM 876 C C . SER A 1 113 ? 19.119 -10.197 -5.666 1.00 86.75 113 SER A C 1
ATOM 878 O O . SER A 1 113 ? 19.178 -9.103 -6.224 1.00 86.75 113 SER A O 1
ATOM 880 N N . ASP A 1 114 ? 19.335 -11.320 -6.328 1.00 89.50 114 ASP A N 1
ATOM 881 C CA . ASP A 1 114 ? 19.719 -11.361 -7.720 1.00 89.50 114 ASP A CA 1
ATOM 882 C C . ASP A 1 114 ? 18.558 -11.071 -8.674 1.00 89.50 114 ASP A C 1
ATOM 884 O O . ASP A 1 114 ? 18.764 -10.401 -9.688 1.00 89.50 114 ASP A O 1
ATOM 888 N N . ALA A 1 115 ? 17.331 -11.472 -8.327 1.00 90.62 115 ALA A N 1
ATOM 889 C CA . ALA A 1 115 ? 16.143 -11.019 -9.041 1.00 90.62 115 ALA A CA 1
ATOM 890 C C . ALA A 1 115 ? 16.053 -9.480 -9.041 1.00 90.62 115 ALA A C 1
ATOM 892 O O . ALA A 1 115 ? 15.776 -8.904 -10.090 1.00 90.62 115 ALA A O 1
ATOM 893 N N . PHE A 1 116 ? 16.363 -8.803 -7.924 1.00 91.12 116 PHE A N 1
ATOM 894 C CA . PHE A 1 116 ? 16.410 -7.330 -7.876 1.00 91.12 116 PHE A CA 1
ATOM 895 C C . PHE A 1 116 ? 17.469 -6.737 -8.816 1.00 91.12 116 PHE A C 1
ATOM 897 O O . PHE A 1 116 ? 17.262 -5.657 -9.371 1.00 91.12 116 PHE A O 1
ATOM 904 N N . LYS A 1 117 ? 18.608 -7.413 -9.027 1.00 92.00 117 LYS A N 1
ATOM 905 C CA . LYS A 1 117 ? 19.626 -6.953 -9.990 1.00 92.00 117 LYS A CA 1
ATOM 906 C C . LYS A 1 117 ? 19.113 -7.030 -11.426 1.00 92.00 117 LYS A C 1
ATOM 908 O O . LYS A 1 117 ? 19.356 -6.102 -12.195 1.00 92.00 117 LYS A O 1
ATOM 913 N N . TYR A 1 118 ? 18.404 -8.105 -11.775 1.00 93.69 118 TYR A N 1
ATOM 914 C CA . TYR A 1 118 ? 17.755 -8.234 -13.082 1.00 93.69 118 TYR A CA 1
ATOM 915 C C . TYR A 1 118 ? 16.696 -7.150 -13.293 1.00 93.69 118 TYR A C 1
ATOM 917 O O . TYR A 1 118 ? 16.697 -6.501 -14.335 1.00 93.69 118 TYR A O 1
ATOM 925 N N . ASP A 1 119 ? 15.867 -6.894 -12.286 1.00 92.88 119 ASP A N 1
ATOM 926 C CA . ASP A 1 119 ? 14.851 -5.842 -12.319 1.00 92.88 119 ASP A CA 1
ATOM 927 C C . ASP A 1 119 ? 15.462 -4.443 -12.489 1.00 92.88 119 ASP A C 1
ATOM 929 O O . ASP A 1 119 ? 15.117 -3.701 -13.407 1.00 92.88 119 ASP A O 1
ATOM 933 N N . THR A 1 120 ? 16.495 -4.136 -11.698 1.00 91.81 120 THR A N 1
ATOM 934 C CA . THR A 1 120 ? 17.267 -2.889 -11.818 1.00 91.81 120 THR A CA 1
ATOM 935 C C . THR A 1 120 ? 17.873 -2.739 -13.214 1.00 91.81 120 THR A C 1
ATOM 937 O O . THR A 1 120 ? 17.891 -1.644 -13.782 1.00 91.81 120 THR A O 1
ATOM 940 N N . PHE A 1 121 ? 18.392 -3.826 -13.791 1.00 92.50 121 PHE A N 1
ATOM 941 C CA . PHE A 1 121 ? 18.907 -3.811 -15.155 1.00 92.50 121 PHE A CA 1
ATOM 942 C C . PHE A 1 121 ? 17.797 -3.503 -16.163 1.00 92.50 121 PHE A C 1
ATOM 944 O O . PHE A 1 121 ? 17.989 -2.609 -16.984 1.00 92.50 121 PHE A O 1
ATOM 951 N N . ILE A 1 122 ? 16.641 -4.169 -16.066 1.00 92.56 122 ILE A N 1
ATOM 952 C CA . ILE A 1 122 ? 15.490 -3.954 -16.954 1.00 92.56 122 ILE A CA 1
ATOM 953 C C . ILE A 1 122 ? 14.984 -2.512 -16.872 1.00 92.56 122 ILE A C 1
ATOM 955 O O . ILE A 1 122 ? 14.813 -1.874 -17.908 1.00 92.56 122 ILE A O 1
ATOM 959 N N . HIS A 1 123 ? 14.837 -1.945 -15.676 1.00 88.31 123 HIS A N 1
ATOM 960 C CA . HIS A 1 123 ? 14.422 -0.551 -15.525 1.00 88.31 123 HIS A CA 1
ATOM 961 C C . HIS A 1 123 ? 15.426 0.439 -16.126 1.00 88.31 123 HIS A C 1
ATOM 963 O O . HIS A 1 123 ? 15.018 1.430 -16.734 1.00 88.31 123 HIS A O 1
ATOM 969 N N . ASN A 1 124 ? 16.731 0.151 -16.073 1.00 85.62 124 ASN A N 1
ATOM 970 C CA . ASN A 1 124 ? 17.728 0.956 -16.783 1.00 85.62 124 ASN A CA 1
ATOM 971 C C . ASN A 1 124 ? 17.570 0.888 -18.318 1.00 85.62 124 ASN A C 1
ATOM 973 O O . ASN A 1 124 ? 17.992 1.822 -19.004 1.00 85.62 124 ASN A O 1
ATOM 977 N N . LEU A 1 125 ? 16.926 -0.153 -18.871 1.00 84.19 125 LEU A N 1
ATOM 978 C CA . LEU A 1 125 ? 16.656 -0.278 -20.312 1.00 84.19 125 LEU A CA 1
ATOM 979 C C . LEU A 1 125 ? 15.580 0.692 -20.822 1.00 84.19 125 LEU A C 1
ATOM 981 O O . LEU A 1 125 ? 15.502 0.929 -22.028 1.00 84.19 125 LEU A O 1
ATOM 985 N N . THR A 1 126 ? 14.748 1.273 -19.956 1.00 68.00 126 THR A N 1
ATOM 986 C CA . THR A 1 126 ? 13.723 2.246 -20.390 1.00 68.00 126 THR A CA 1
ATOM 987 C C . THR A 1 126 ? 14.349 3.490 -21.031 1.00 68.00 126 THR A C 1
ATOM 989 O O . THR A 1 126 ? 13.811 4.030 -21.996 1.00 68.00 126 THR A O 1
ATOM 992 N N . SER A 1 127 ? 15.562 3.863 -20.603 1.00 62.38 127 SER A N 1
ATOM 993 C CA . SER A 1 127 ? 16.363 4.958 -21.174 1.00 62.38 127 SER A CA 1
ATOM 994 C C . SER A 1 127 ? 16.919 4.690 -22.588 1.00 62.38 127 SER A C 1
ATOM 996 O O . SER A 1 127 ? 17.615 5.530 -23.157 1.00 62.38 127 SER A O 1
ATOM 998 N N . VAL A 1 128 ? 16.633 3.518 -23.168 1.00 64.75 128 VAL A N 1
ATOM 999 C CA . VAL A 1 128 ? 17.409 2.951 -24.284 1.00 64.75 128 VAL A CA 1
ATOM 1000 C C . VAL A 1 128 ? 16.648 2.830 -25.587 1.00 64.75 128 VAL A C 1
ATOM 1002 O O . VAL A 1 128 ? 17.278 2.713 -26.637 1.00 64.75 128 VAL A O 1
ATOM 1005 N N . ARG A 1 129 ? 15.309 2.837 -25.552 1.00 60.38 129 ARG A N 1
ATOM 1006 C CA . ARG A 1 129 ? 14.480 2.437 -26.706 1.00 60.38 129 ARG A CA 1
ATOM 1007 C C . ARG A 1 129 ? 14.848 3.168 -28.006 1.00 60.38 129 ARG A C 1
ATOM 1009 O O . ARG A 1 129 ? 14.760 2.567 -29.074 1.00 60.38 129 ARG A O 1
ATOM 1016 N N . ASP A 1 130 ? 15.336 4.406 -27.904 1.00 60.66 130 ASP A N 1
ATOM 1017 C CA . ASP A 1 130 ? 15.815 5.214 -29.031 1.00 60.66 130 ASP A CA 1
ATOM 1018 C C . ASP A 1 130 ? 17.347 5.376 -29.122 1.00 60.66 130 ASP A C 1
ATOM 1020 O O . ASP A 1 130 ? 17.852 5.773 -30.172 1.00 60.66 130 ASP A O 1
ATOM 1024 N N . SER A 1 131 ? 18.101 5.025 -28.078 1.00 64.06 131 SER A N 1
ATOM 1025 C CA . SER A 1 131 ? 19.530 5.355 -27.925 1.00 64.06 131 SER A CA 1
ATOM 1026 C C . SER A 1 131 ? 20.472 4.511 -28.788 1.00 64.06 131 SER A C 1
ATOM 1028 O O . SER A 1 131 ? 21.604 4.911 -29.027 1.00 64.06 131 SER A O 1
ATOM 1030 N N . PHE A 1 132 ? 20.021 3.355 -29.284 1.00 71.81 132 PHE A N 1
ATOM 1031 C CA . PHE A 1 132 ? 20.813 2.470 -30.155 1.00 71.81 132 PHE A CA 1
ATOM 1032 C C . PHE A 1 132 ? 20.639 2.780 -31.651 1.00 71.81 132 PHE A C 1
ATOM 1034 O O . PHE A 1 132 ? 21.108 2.033 -32.512 1.00 71.81 132 PHE A O 1
ATOM 1041 N N . LYS A 1 133 ? 19.954 3.876 -31.991 1.00 75.06 133 LYS A N 1
ATOM 1042 C CA . LYS A 1 133 ? 19.898 4.375 -33.365 1.00 75.06 133 LYS A CA 1
ATOM 1043 C C . LYS A 1 133 ? 21.199 5.113 -33.659 1.00 75.06 133 LYS A C 1
ATOM 1045 O O . LYS A 1 133 ? 21.599 5.976 -32.890 1.00 75.06 133 LYS A O 1
ATOM 1050 N N . PHE A 1 134 ? 21.832 4.797 -34.785 1.00 81.88 134 PHE A N 1
ATOM 1051 C CA . PHE A 1 134 ? 23.008 5.510 -35.288 1.00 81.88 134 PHE A CA 1
ATOM 1052 C C . PHE A 1 134 ? 22.566 6.446 -36.426 1.00 81.88 134 PHE A C 1
ATOM 1054 O O . PHE A 1 134 ? 22.700 6.080 -37.598 1.00 81.88 134 PHE A O 1
ATOM 1061 N N . PRO A 1 135 ? 21.954 7.609 -36.126 1.00 81.50 135 PRO A N 1
ATOM 1062 C CA . PRO A 1 135 ? 21.482 8.519 -37.162 1.00 81.50 135 PRO A CA 1
ATOM 1063 C C . PRO A 1 135 ? 22.662 9.015 -38.000 1.00 81.50 135 PRO A C 1
ATOM 1065 O O . PRO A 1 135 ? 23.703 9.378 -37.456 1.00 81.50 135 PRO A O 1
ATOM 1068 N N . GLY A 1 136 ? 22.506 9.030 -39.323 1.00 83.50 136 GLY A N 1
ATOM 1069 C CA . GLY A 1 136 ? 23.573 9.460 -40.227 1.00 83.50 136 GLY A CA 1
ATOM 1070 C C . GLY A 1 136 ? 24.646 8.399 -40.501 1.00 83.50 136 GLY A C 1
ATOM 1071 O O . GLY A 1 136 ? 25.625 8.704 -41.179 1.00 83.50 136 GLY A O 1
ATOM 1072 N N . LYS A 1 137 ? 24.525 7.172 -39.961 1.00 85.31 137 LYS A N 1
ATOM 1073 C CA . LYS A 1 137 ? 25.533 6.107 -40.130 1.00 85.31 137 LYS A CA 1
ATOM 1074 C C . LYS A 1 137 ? 25.746 5.745 -41.596 1.00 85.31 137 LYS A C 1
ATOM 1076 O O . LYS A 1 137 ? 26.888 5.617 -42.029 1.00 85.31 137 LYS A O 1
ATOM 1081 N N . ASP A 1 138 ? 24.669 5.545 -42.348 1.00 87.62 138 ASP A N 1
ATOM 1082 C CA . ASP A 1 138 ? 24.777 5.119 -43.744 1.00 87.62 138 ASP A CA 1
ATOM 1083 C C . ASP A 1 138 ? 25.292 6.256 -44.631 1.00 87.62 138 ASP A C 1
ATOM 1085 O O . ASP A 1 138 ? 26.150 6.027 -45.482 1.00 87.62 138 ASP A O 1
ATOM 1089 N N . GLU A 1 139 ? 24.870 7.494 -44.367 1.00 87.00 139 GLU A N 1
ATOM 1090 C CA . GLU A 1 139 ? 25.384 8.693 -45.027 1.00 87.00 139 GLU A CA 1
ATOM 1091 C C . GLU A 1 139 ? 26.874 8.911 -44.720 1.00 87.00 139 GLU A C 1
ATOM 1093 O O . GLU A 1 139 ? 27.650 9.231 -45.620 1.00 87.00 139 GLU A O 1
ATOM 1098 N N . TYR A 1 140 ? 27.304 8.666 -43.478 1.00 87.50 140 TYR A N 1
ATOM 1099 C CA . TYR A 1 140 ? 28.715 8.704 -43.095 1.00 87.50 140 TYR A CA 1
ATOM 1100 C C . TYR A 1 140 ? 29.551 7.699 -43.889 1.00 87.50 140 TYR A C 1
ATOM 1102 O O . TYR A 1 140 ? 30.587 8.060 -44.448 1.00 87.50 140 TYR A O 1
ATOM 1110 N N . TYR A 1 141 ? 29.112 6.439 -43.960 1.00 88.19 141 TYR A N 1
ATOM 1111 C CA . TYR A 1 141 ? 29.851 5.424 -44.709 1.00 88.19 141 TYR A CA 1
ATOM 1112 C C . TYR A 1 141 ? 29.842 5.698 -46.214 1.00 88.19 141 TYR A C 1
ATOM 1114 O O . TYR A 1 141 ? 30.870 5.500 -46.857 1.00 88.19 141 TYR A O 1
ATOM 1122 N N . ALA A 1 142 ? 28.754 6.240 -46.766 1.00 88.75 142 ALA A N 1
ATOM 1123 C CA . ALA A 1 142 ? 28.715 6.677 -48.160 1.00 88.75 142 ALA A CA 1
ATOM 1124 C C . ALA A 1 142 ? 29.742 7.792 -48.450 1.00 88.75 142 ALA A C 1
ATOM 1126 O O . ALA A 1 142 ? 30.405 7.771 -49.491 1.00 88.75 142 ALA A O 1
ATOM 1127 N N . GLU A 1 143 ? 29.930 8.741 -47.526 1.00 88.06 143 GLU A N 1
ATOM 1128 C CA . GLU A 1 143 ? 30.977 9.764 -47.634 1.00 88.06 143 GLU A CA 1
ATOM 1129 C C . GLU A 1 143 ? 32.391 9.166 -47.545 1.00 88.06 143 GLU A C 1
ATOM 1131 O O . GLU A 1 143 ? 33.253 9.525 -48.352 1.00 88.06 143 GLU A O 1
ATOM 1136 N N . VAL A 1 144 ? 32.631 8.218 -46.626 1.00 88.81 144 VAL A N 1
ATOM 1137 C CA . VAL A 1 144 ? 33.910 7.485 -46.526 1.00 88.81 144 VAL A CA 1
ATOM 1138 C C . VAL A 1 144 ? 34.224 6.753 -47.836 1.00 88.81 144 VAL A C 1
ATOM 1140 O O . VAL A 1 144 ? 35.322 6.896 -48.375 1.00 88.81 144 VAL A O 1
ATOM 1143 N N . GLU A 1 145 ? 33.263 6.014 -48.390 1.00 89.69 145 GLU A N 1
ATOM 1144 C CA . GLU A 1 145 ? 33.422 5.281 -49.652 1.00 89.69 145 GLU A CA 1
ATOM 1145 C C . GLU A 1 145 ? 33.658 6.218 -50.848 1.00 89.69 145 GLU A C 1
ATOM 1147 O O . GLU A 1 145 ? 34.439 5.904 -51.748 1.00 89.69 145 GLU A O 1
ATOM 1152 N N . SER A 1 146 ? 33.008 7.386 -50.869 1.00 87.00 146 SER A N 1
ATOM 1153 C CA . SER A 1 146 ? 33.225 8.416 -51.893 1.00 87.00 146 SER A CA 1
ATOM 1154 C C . SER A 1 146 ? 34.656 8.960 -51.847 1.00 87.00 146 SER A C 1
ATOM 1156 O O . SER A 1 146 ? 35.341 9.030 -52.869 1.00 87.00 146 SER A O 1
ATOM 1158 N N . VAL A 1 147 ? 35.143 9.262 -50.643 1.00 86.94 147 VAL A N 1
ATOM 1159 C CA . VAL A 1 147 ? 36.509 9.725 -50.380 1.00 86.94 147 VAL A CA 1
ATOM 1160 C C . VAL A 1 147 ? 37.559 8.694 -50.787 1.00 86.94 147 VAL A C 1
ATOM 1162 O O . VAL A 1 147 ? 38.589 9.065 -51.346 1.00 86.94 147 VAL A O 1
ATOM 1165 N N . MET A 1 148 ? 37.306 7.404 -50.559 1.00 86.62 148 MET A N 1
ATOM 1166 C CA . MET A 1 148 ? 38.232 6.332 -50.943 1.00 86.62 148 MET A CA 1
ATOM 1167 C C . MET A 1 148 ? 38.474 6.241 -52.455 1.00 86.62 148 MET A C 1
ATOM 1169 O O . MET A 1 148 ? 39.503 5.718 -52.875 1.00 86.62 148 MET A O 1
ATOM 1173 N N . LYS A 1 149 ? 37.564 6.769 -53.284 1.00 87.12 149 LYS A N 1
ATOM 1174 C CA . LYS A 1 149 ? 37.745 6.841 -54.745 1.00 87.12 149 LYS A CA 1
ATOM 1175 C C . LYS A 1 149 ? 38.709 7.954 -55.170 1.00 87.12 149 LYS A C 1
ATOM 1177 O O . LYS A 1 149 ? 39.113 7.999 -56.332 1.00 87.12 149 LYS A O 1
ATOM 1182 N N . PHE A 1 150 ? 39.064 8.872 -54.271 1.00 86.94 150 PHE A N 1
ATOM 1183 C CA . PHE A 1 150 ? 40.010 9.942 -54.559 1.00 86.94 150 PHE A CA 1
ATOM 1184 C C . PHE A 1 150 ? 41.445 9.408 -54.633 1.00 86.94 150 PHE A C 1
ATOM 1186 O O . PHE A 1 150 ? 41.899 8.667 -53.762 1.00 86.94 150 PHE A O 1
ATOM 1193 N N . ASN A 1 151 ? 42.200 9.838 -55.648 1.00 86.44 151 ASN A N 1
ATOM 1194 C CA . ASN A 1 151 ? 43.621 9.519 -55.729 1.00 86.44 151 ASN A CA 1
ATOM 1195 C C . ASN A 1 151 ? 44.420 10.329 -54.691 1.00 86.44 151 ASN A C 1
ATOM 1197 O O . ASN A 1 151 ? 44.769 11.485 -54.937 1.00 86.44 151 ASN A O 1
ATOM 1201 N N . MET A 1 152 ? 44.759 9.697 -53.565 1.00 85.62 152 MET A N 1
ATOM 1202 C CA . MET A 1 152 ? 45.522 10.317 -52.475 1.00 85.62 152 MET A CA 1
ATOM 1203 C C . MET A 1 152 ? 46.917 10.807 -52.894 1.00 85.62 152 MET A C 1
ATOM 1205 O O . MET A 1 152 ? 47.440 11.706 -52.238 1.00 85.62 152 MET A O 1
ATOM 1209 N N . SER A 1 153 ? 47.495 10.317 -54.004 1.00 85.75 153 SER A N 1
ATOM 1210 C CA . SER A 1 153 ? 48.779 10.832 -54.514 1.00 85.75 153 SER A CA 1
ATOM 1211 C C . SER A 1 153 ? 48.707 12.321 -54.871 1.00 85.75 153 SER A C 1
ATOM 1213 O O . SER A 1 153 ? 49.709 13.021 -54.799 1.00 85.75 153 SER A O 1
ATOM 1215 N N . LYS A 1 154 ? 47.513 12.855 -55.166 1.00 87.00 154 LYS A N 1
ATOM 1216 C CA . LYS A 1 154 ? 47.330 14.293 -55.413 1.00 87.00 154 LYS A CA 1
ATOM 1217 C C . LYS A 1 154 ? 47.660 15.156 -54.194 1.00 87.00 154 LYS A C 1
ATOM 1219 O O . LYS A 1 154 ? 48.033 16.312 -54.360 1.00 87.00 154 LYS A O 1
ATOM 1224 N N . LEU A 1 155 ? 47.518 14.634 -52.972 1.00 88.12 155 LEU A N 1
ATOM 1225 C CA . LEU A 1 155 ? 47.934 15.355 -51.761 1.00 88.12 155 LEU A CA 1
ATOM 1226 C C . LEU A 1 155 ? 49.460 15.453 -51.672 1.00 88.12 155 LEU A C 1
ATOM 1228 O O . LEU A 1 155 ? 49.986 16.472 -51.225 1.00 88.12 155 LEU A O 1
ATOM 1232 N N . GLU A 1 156 ? 50.159 14.421 -52.143 1.00 88.88 156 GLU A N 1
ATOM 1233 C CA . GLU A 1 156 ? 51.613 14.423 -52.276 1.00 88.88 156 GLU A CA 1
ATOM 1234 C C . GLU A 1 156 ? 52.057 15.431 -53.339 1.00 88.88 156 GLU A C 1
ATOM 1236 O O . GLU A 1 156 ? 52.929 16.250 -53.064 1.00 88.88 156 GLU A O 1
ATOM 1241 N N . ASP A 1 157 ? 51.373 15.483 -54.486 1.00 90.06 157 ASP A N 1
ATOM 1242 C CA . ASP A 1 157 ? 51.619 16.495 -55.521 1.00 90.06 157 ASP A CA 1
ATOM 1243 C C . ASP A 1 157 ? 51.445 17.926 -54.976 1.00 90.06 157 ASP A C 1
ATOM 1245 O O . ASP A 1 157 ? 52.288 18.794 -55.208 1.00 90.06 157 ASP A O 1
ATOM 1249 N N . VAL A 1 158 ? 50.385 18.183 -54.193 1.00 90.25 158 VAL A N 1
ATOM 1250 C CA . VAL A 1 158 ? 50.175 19.483 -53.525 1.00 90.25 158 VAL A CA 1
ATOM 1251 C C . VAL A 1 158 ? 51.322 19.802 -52.565 1.00 90.25 158 VAL A C 1
ATOM 1253 O O . VAL A 1 158 ? 51.827 20.926 -52.557 1.00 90.25 158 VAL A O 1
ATOM 1256 N N . MET A 1 159 ? 51.734 18.832 -51.744 1.00 90.50 159 MET A N 1
ATOM 1257 C CA . MET A 1 159 ? 52.842 19.001 -50.804 1.00 90.50 159 MET A CA 1
ATOM 1258 C C . MET A 1 159 ? 54.157 19.299 -51.536 1.00 90.50 159 MET A C 1
ATOM 1260 O O . MET A 1 159 ? 54.882 20.200 -51.117 1.00 90.50 159 MET A O 1
ATOM 1264 N N . ASN A 1 160 ? 54.430 18.603 -52.640 1.00 90.94 160 ASN A N 1
ATOM 1265 C CA . ASN A 1 160 ? 55.624 18.783 -53.463 1.00 90.94 160 ASN A CA 1
ATOM 1266 C C . ASN A 1 160 ? 55.656 20.165 -54.127 1.00 90.94 160 ASN A C 1
ATOM 1268 O O . ASN A 1 160 ? 56.702 20.811 -54.141 1.00 90.94 160 ASN A O 1
ATOM 1272 N N . GLU A 1 161 ? 54.518 20.675 -54.607 1.00 90.69 161 GLU A N 1
ATOM 1273 C CA . GLU A 1 161 ? 54.444 22.043 -55.135 1.00 90.69 161 GLU A CA 1
ATOM 1274 C C . GLU A 1 161 ? 54.650 23.097 -54.041 1.00 90.69 161 GLU A C 1
ATOM 1276 O O . GLU A 1 161 ? 55.377 24.074 -54.241 1.00 90.69 161 GLU A O 1
ATOM 1281 N N . PHE A 1 162 ? 54.086 22.887 -52.848 1.00 92.06 162 PHE A N 1
ATOM 1282 C CA . PHE A 1 162 ? 54.374 23.750 -51.705 1.00 92.06 162 PHE A CA 1
ATOM 1283 C C . PHE A 1 162 ? 55.855 23.718 -51.306 1.00 92.06 162 PHE A C 1
ATOM 1285 O O . PHE A 1 162 ? 56.434 24.770 -51.029 1.00 92.06 162 PHE A O 1
ATOM 1292 N N . GLN A 1 163 ? 56.474 22.536 -51.302 1.00 91.88 163 GLN A N 1
ATOM 1293 C CA . GLN A 1 163 ? 57.894 22.364 -51.013 1.00 91.88 163 GLN A CA 1
ATOM 1294 C C . GLN A 1 163 ? 58.763 23.061 -52.059 1.00 91.88 163 GLN A C 1
ATOM 1296 O O . GLN A 1 163 ? 59.690 23.776 -51.690 1.00 91.88 163 GLN A O 1
ATOM 1301 N N . GLY A 1 164 ? 58.445 22.898 -53.346 1.00 91.31 164 GLY A N 1
ATOM 1302 C CA . GLY A 1 164 ? 59.144 23.555 -54.447 1.00 91.31 164 GLY A CA 1
ATOM 1303 C C . GLY A 1 164 ? 59.139 25.071 -54.279 1.00 91.31 164 GLY A C 1
ATOM 1304 O O . GLY A 1 164 ? 60.200 25.683 -54.218 1.00 91.31 164 GLY A O 1
ATOM 1305 N N . ILE A 1 165 ? 57.958 25.663 -54.062 1.00 91.38 165 ILE A N 1
ATOM 1306 C CA . ILE A 1 165 ? 57.840 27.108 -53.815 1.00 91.38 165 ILE A CA 1
ATOM 1307 C C . ILE A 1 165 ? 58.623 27.531 -52.558 1.00 91.38 165 ILE A C 1
ATOM 1309 O O . ILE A 1 165 ? 59.259 28.585 -52.551 1.00 91.38 165 ILE A O 1
ATOM 1313 N N . HIS A 1 166 ? 58.594 26.734 -51.487 1.00 90.25 166 HIS A N 1
ATOM 1314 C CA . HIS A 1 166 ? 59.335 27.025 -50.257 1.00 90.25 166 HIS A CA 1
ATOM 1315 C C . HIS A 1 166 ? 60.860 27.005 -50.462 1.00 90.25 166 HIS A C 1
ATOM 1317 O O . HIS A 1 166 ? 61.567 27.884 -49.957 1.00 90.25 166 HIS A O 1
ATOM 1323 N N . LEU A 1 167 ? 61.373 26.024 -51.207 1.00 90.81 167 LEU A N 1
ATOM 1324 C CA . LEU A 1 167 ? 62.792 25.908 -51.544 1.00 90.81 167 LEU A CA 1
ATOM 1325 C C . LEU A 1 167 ? 63.247 27.070 -52.424 1.00 90.81 167 LEU A C 1
ATOM 1327 O O . LEU A 1 167 ? 64.264 27.696 -52.115 1.00 90.81 167 LEU A O 1
ATOM 1331 N N . ASP A 1 168 ? 62.458 27.412 -53.444 1.00 90.62 168 ASP A N 1
ATOM 1332 C CA . ASP A 1 168 ? 62.763 28.536 -54.323 1.00 90.62 168 ASP A CA 1
ATOM 1333 C C . ASP A 1 168 ? 62.822 29.843 -53.516 1.00 90.62 168 ASP A C 1
ATOM 1335 O O . ASP A 1 168 ? 63.791 30.593 -53.614 1.00 90.62 168 ASP A O 1
ATOM 1339 N N . LEU A 1 169 ? 61.854 30.086 -52.622 1.00 90.31 169 LEU A N 1
ATOM 1340 C CA . LEU A 1 169 ? 61.841 31.264 -51.743 1.00 90.31 169 LEU A CA 1
ATOM 1341 C C . LEU A 1 169 ? 63.016 31.307 -50.767 1.00 90.31 169 LEU A C 1
ATOM 1343 O O . LEU A 1 169 ? 63.551 32.383 -50.499 1.00 90.31 169 LEU A O 1
ATOM 1347 N N . THR A 1 170 ? 63.437 30.156 -50.246 1.00 88.38 170 THR A N 1
ATOM 1348 C CA . THR A 1 170 ? 64.608 30.064 -49.370 1.00 88.38 170 THR A CA 1
ATOM 1349 C C . THR A 1 170 ? 65.870 30.428 -50.147 1.00 88.38 170 THR A C 1
ATOM 1351 O O . THR A 1 170 ? 66.688 31.204 -49.654 1.00 88.38 170 THR A O 1
ATOM 1354 N N . GLN A 1 171 ? 66.017 29.942 -51.380 1.00 88.12 171 GLN A N 1
ATOM 1355 C CA . GLN A 1 171 ? 67.156 30.284 -52.226 1.00 88.12 171 GLN A CA 1
ATOM 1356 C C . GLN A 1 171 ? 67.131 31.763 -52.643 1.00 88.12 171 GLN A C 1
ATOM 1358 O O . GLN A 1 171 ? 68.158 32.430 -52.554 1.00 88.12 171 GLN A O 1
ATOM 1363 N N . ILE A 1 172 ? 65.957 32.307 -52.982 1.00 86.56 172 ILE A N 1
ATOM 1364 C CA . ILE A 1 172 ? 65.754 33.737 -53.263 1.00 86.56 172 ILE A CA 1
ATOM 1365 C C . ILE A 1 172 ? 66.089 34.602 -52.039 1.00 86.56 172 ILE A C 1
ATOM 1367 O O . ILE A 1 172 ? 66.641 35.689 -52.180 1.00 86.56 172 ILE A O 1
ATOM 1371 N N . SER A 1 173 ? 65.798 34.135 -50.821 1.00 82.19 173 SER A N 1
ATOM 1372 C CA . SER A 1 173 ? 66.077 34.893 -49.593 1.00 82.19 173 SER A CA 1
ATOM 1373 C C . SER A 1 173 ? 67.569 35.065 -49.290 1.00 82.19 173 SER A C 1
ATOM 1375 O O . SER A 1 173 ? 67.931 35.976 -48.550 1.00 82.19 173 SER A O 1
ATOM 1377 N N . LYS A 1 174 ? 68.441 34.244 -49.895 1.00 79.50 174 LYS A N 1
ATOM 1378 C CA . LYS A 1 174 ? 69.906 34.376 -49.795 1.00 79.50 174 LYS A CA 1
ATOM 1379 C C . LYS A 1 174 ? 70.473 35.490 -50.683 1.00 79.50 174 LYS A C 1
ATOM 1381 O O . LYS A 1 174 ? 71.690 35.645 -50.746 1.00 79.50 174 LYS A O 1
ATOM 1386 N N . LEU A 1 175 ? 69.617 36.234 -51.386 1.00 72.00 175 LEU A N 1
ATOM 1387 C CA . LEU A 1 175 ? 70.013 37.319 -52.274 1.00 72.00 175 LEU A CA 1
ATOM 1388 C C . LEU A 1 175 ? 70.945 38.316 -51.574 1.00 72.00 175 LEU A C 1
ATOM 1390 O O . LEU A 1 175 ? 70.574 38.958 -50.590 1.00 72.00 175 LEU A O 1
ATOM 1394 N N . ASN A 1 176 ? 72.139 38.483 -52.141 1.00 64.44 176 ASN A N 1
ATOM 1395 C CA . ASN A 1 176 ? 73.012 39.606 -51.837 1.00 64.44 176 ASN A CA 1
ATOM 1396 C C . ASN A 1 176 ? 72.425 40.866 -52.512 1.00 64.44 176 ASN A C 1
ATOM 1398 O O . ASN A 1 176 ? 72.125 40.810 -53.704 1.00 64.44 176 ASN A O 1
ATOM 1402 N N . PRO A 1 177 ? 72.247 41.998 -51.803 1.00 62.91 177 PRO A N 1
ATOM 1403 C CA . PRO A 1 177 ? 71.719 43.229 -52.393 1.00 62.91 177 PRO A CA 1
ATOM 1404 C C . PRO A 1 177 ? 72.490 43.761 -53.610 1.00 62.91 177 PRO A C 1
ATOM 1406 O O . PRO A 1 177 ? 71.935 44.579 -54.336 1.00 62.91 177 PRO A O 1
ATOM 1409 N N . GLN A 1 178 ? 73.750 43.354 -53.803 1.00 65.94 178 GLN A N 1
ATOM 1410 C CA . GLN A 1 178 ? 74.633 43.944 -54.812 1.00 65.94 178 GLN A CA 1
ATOM 1411 C C . GLN A 1 178 ? 74.527 43.293 -56.200 1.00 65.94 178 GLN A C 1
ATOM 1413 O O . GLN A 1 178 ? 74.543 44.028 -57.180 1.00 65.94 178 GLN A O 1
ATOM 1418 N N . GLU A 1 179 ? 74.357 41.969 -56.310 1.00 68.31 179 GLU A N 1
ATOM 1419 C CA . GLU A 1 179 ? 74.209 41.269 -57.599 1.00 68.31 179 GLU A CA 1
ATOM 1420 C C . GLU A 1 179 ? 73.425 39.954 -57.457 1.00 68.31 179 GLU A C 1
ATOM 1422 O O . GLU A 1 179 ? 73.524 39.247 -56.448 1.00 68.31 179 GLU A O 1
ATOM 1427 N N . LEU A 1 180 ? 72.667 39.599 -58.501 1.00 71.12 180 LEU A N 1
ATOM 1428 C CA . LEU A 1 180 ? 72.004 38.302 -58.605 1.00 71.12 180 LEU A CA 1
ATOM 1429 C C . LEU A 1 180 ? 72.983 37.217 -59.053 1.00 71.12 180 LEU A C 1
ATOM 1431 O O . LEU A 1 180 ? 73.443 37.221 -60.194 1.00 71.12 180 LEU A O 1
ATOM 1435 N N . THR A 1 181 ? 73.221 36.222 -58.197 1.00 81.62 181 THR A N 1
ATOM 1436 C CA . THR A 1 181 ? 73.935 35.010 -58.616 1.00 81.62 181 THR A CA 1
ATOM 1437 C C . THR A 1 181 ? 73.106 34.212 -59.628 1.00 81.62 181 THR A C 1
ATOM 1439 O O . THR A 1 181 ? 71.871 34.308 -59.658 1.00 81.62 181 THR A O 1
ATOM 1442 N N . TYR A 1 182 ? 73.770 33.386 -60.442 1.00 82.12 182 TYR A N 1
ATOM 1443 C CA . TYR A 1 182 ? 73.106 32.493 -61.396 1.00 82.12 182 TYR A CA 1
ATOM 1444 C C . TYR A 1 182 ? 72.064 31.590 -60.711 1.00 82.12 182 TYR A C 1
ATOM 1446 O O . TYR A 1 182 ? 70.960 31.404 -61.228 1.00 82.12 182 TYR A O 1
ATOM 1454 N N . GLU A 1 183 ? 72.368 31.094 -59.509 1.00 83.81 183 GLU A N 1
ATOM 1455 C CA . GLU A 1 183 ? 71.476 30.244 -58.718 1.00 83.81 183 GLU A CA 1
ATOM 1456 C C . GLU A 1 183 ? 70.237 31.011 -58.249 1.00 83.81 183 GLU A C 1
ATOM 1458 O O . GLU A 1 183 ? 69.123 30.503 -58.347 1.00 83.81 183 GLU A O 1
ATOM 1463 N N . THR A 1 184 ? 70.409 32.247 -57.767 1.00 83.38 184 THR A N 1
ATOM 1464 C CA . THR A 1 184 ? 69.297 33.081 -57.278 1.00 83.38 184 THR A CA 1
ATOM 1465 C C . THR A 1 184 ? 68.378 33.494 -58.430 1.00 83.38 184 THR A C 1
ATOM 1467 O O . THR A 1 184 ? 67.154 33.471 -58.300 1.00 83.38 184 THR A O 1
ATOM 1470 N N . ARG A 1 185 ? 68.966 33.808 -59.592 1.00 82.50 185 ARG A N 1
ATOM 1471 C CA . ARG A 1 185 ? 68.237 34.096 -60.833 1.00 82.50 185 ARG A CA 1
ATOM 1472 C C . ARG A 1 185 ? 67.433 32.882 -61.309 1.00 82.50 185 ARG A C 1
ATOM 1474 O O . ARG A 1 185 ? 66.260 33.034 -61.640 1.00 82.50 185 ARG A O 1
ATOM 1481 N N . THR A 1 186 ? 68.034 31.694 -61.303 1.00 85.94 186 THR A N 1
ATOM 1482 C CA . THR A 1 186 ? 67.363 30.441 -61.691 1.00 85.94 186 THR A CA 1
ATOM 1483 C C . THR A 1 186 ? 66.219 30.105 -60.732 1.00 85.94 186 THR A C 1
ATOM 1485 O O . THR A 1 186 ? 65.094 29.904 -61.183 1.00 85.94 186 THR A O 1
ATOM 1488 N N . ALA A 1 187 ? 66.457 30.180 -59.418 1.00 88.38 187 ALA A N 1
ATOM 1489 C CA . ALA A 1 187 ? 65.428 29.953 -58.403 1.00 88.38 187 ALA A CA 1
ATOM 1490 C C . ALA A 1 187 ? 64.247 30.929 -58.529 1.00 88.38 187 ALA A C 1
ATOM 1492 O O . ALA A 1 187 ? 63.097 30.531 -58.375 1.00 88.38 187 ALA A O 1
ATOM 1493 N N . PHE A 1 188 ? 64.497 32.203 -58.853 1.00 87.06 188 PHE A N 1
ATOM 1494 C CA . PHE A 1 188 ? 63.418 33.167 -59.073 1.00 87.06 188 PHE A CA 1
ATOM 1495 C C . PHE A 1 188 ? 62.606 32.881 -60.344 1.00 87.06 188 PHE A C 1
ATOM 1497 O O . PHE A 1 188 ? 61.386 33.039 -60.341 1.00 87.06 188 PHE A O 1
ATOM 1504 N N . ILE A 1 189 ? 63.251 32.418 -61.418 1.00 84.75 189 ILE A N 1
ATOM 1505 C CA . ILE A 1 189 ? 62.550 31.975 -62.631 1.00 84.75 189 ILE A CA 1
ATOM 1506 C C . ILE A 1 189 ? 61.666 30.759 -62.325 1.00 84.75 189 ILE A C 1
ATOM 1508 O O . ILE A 1 189 ? 60.505 30.733 -62.736 1.00 84.75 189 ILE A O 1
ATOM 1512 N N . ASP A 1 190 ? 62.185 29.776 -61.593 1.00 87.06 190 ASP A N 1
ATOM 1513 C CA . ASP A 1 190 ? 61.440 28.563 -61.251 1.00 87.06 190 ASP A CA 1
ATOM 1514 C C . ASP A 1 190 ? 60.293 28.849 -60.270 1.00 87.06 190 ASP A C 1
ATOM 1516 O O . ASP A 1 190 ? 59.167 28.400 -60.506 1.00 87.06 190 ASP A O 1
ATOM 1520 N N . PHE A 1 191 ? 60.514 29.725 -59.284 1.00 88.69 191 PHE A N 1
ATOM 1521 C CA . PHE A 1 191 ? 59.461 30.273 -58.426 1.00 88.69 191 PHE A CA 1
ATOM 1522 C C . PHE A 1 191 ? 58.334 30.907 -59.247 1.00 88.69 191 PHE A C 1
ATOM 1524 O O . PHE A 1 191 ? 57.159 30.581 -59.059 1.00 88.69 191 PHE A O 1
ATOM 1531 N N . CYS A 1 192 ? 58.679 31.797 -60.183 1.00 84.81 192 CYS A N 1
ATOM 1532 C CA . CYS A 1 192 ? 57.703 32.460 -61.045 1.00 84.81 192 CYS A CA 1
ATOM 1533 C C . CYS A 1 192 ? 56.912 31.446 -61.881 1.00 84.81 192 CYS A C 1
ATOM 1535 O O . CYS A 1 192 ? 55.687 31.537 -61.923 1.00 84.81 192 CYS A O 1
ATOM 1537 N N . LYS A 1 193 ? 57.571 30.436 -62.469 1.00 83.00 193 LYS A N 1
ATOM 1538 C CA . LYS A 1 193 ? 56.896 29.368 -63.229 1.00 83.00 193 LYS A CA 1
ATOM 1539 C C . LYS A 1 193 ? 55.905 28.577 -62.370 1.00 83.00 193 LYS A C 1
ATOM 1541 O O . LYS A 1 193 ? 54.788 28.320 -62.824 1.00 83.00 193 LYS A O 1
ATOM 1546 N N . ARG A 1 194 ? 56.284 28.206 -61.139 1.00 86.56 194 ARG A N 1
ATOM 1547 C CA . ARG A 1 194 ? 55.400 27.482 -60.204 1.00 86.56 194 ARG A CA 1
ATOM 1548 C C . ARG A 1 194 ? 54.189 28.314 -59.8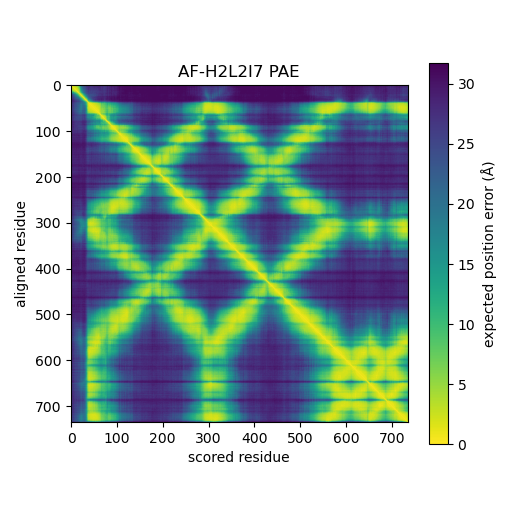04 1.00 86.56 194 ARG A C 1
ATOM 1550 O O . ARG A 1 194 ? 53.071 27.801 -59.774 1.00 86.56 194 ARG A O 1
ATOM 1557 N N . VAL A 1 195 ? 54.406 29.599 -59.515 1.00 84.31 195 VAL A N 1
ATOM 1558 C CA . VAL A 1 195 ? 53.344 30.507 -59.072 1.00 84.31 195 VAL A CA 1
ATOM 1559 C C . VAL A 1 195 ? 52.406 30.891 -60.213 1.00 84.31 195 VAL A C 1
ATOM 1561 O O . VAL A 1 195 ? 51.196 30.915 -60.014 1.00 84.31 195 VAL A O 1
ATOM 1564 N N . GLU A 1 196 ? 52.918 31.178 -61.408 1.00 77.81 196 GLU A N 1
ATOM 1565 C CA . GLU A 1 196 ? 52.108 31.565 -62.570 1.00 77.81 196 GLU A CA 1
ATOM 1566 C C . GLU A 1 196 ? 51.231 30.403 -63.064 1.00 77.81 196 GLU A C 1
ATOM 1568 O O . GLU A 1 196 ? 50.046 30.596 -63.327 1.00 77.81 196 GLU A O 1
ATOM 1573 N N . GLY A 1 197 ? 51.805 29.194 -63.107 1.00 66.31 197 GLY A N 1
ATOM 1574 C CA . GLY A 1 197 ? 51.150 27.887 -63.182 1.00 66.31 197 GLY A CA 1
ATOM 1575 C C . GLY A 1 197 ? 49.755 27.806 -63.825 1.00 66.31 197 GLY A C 1
ATOM 1576 O O . GLY A 1 197 ? 48.763 27.571 -63.131 1.00 66.31 197 GLY A O 1
ATOM 1577 N N . ASN A 1 198 ? 49.685 27.851 -65.160 1.00 65.44 198 ASN A N 1
ATOM 1578 C CA . ASN A 1 198 ? 48.505 27.430 -65.940 1.00 65.44 198 ASN A CA 1
ATOM 1579 C C . ASN A 1 198 ? 48.520 25.927 -66.310 1.00 65.44 198 ASN A C 1
ATOM 1581 O O . ASN A 1 198 ? 47.643 25.457 -67.037 1.00 65.44 198 ASN A O 1
ATOM 1585 N N . SER A 1 199 ? 49.501 25.151 -65.832 1.00 69.44 199 SER A N 1
ATOM 1586 C CA . SER A 1 199 ? 49.593 23.707 -66.088 1.00 69.44 199 SER A CA 1
ATOM 1587 C C . SER A 1 199 ? 48.573 22.909 -65.267 1.00 69.44 199 SER A C 1
ATOM 1589 O O . SER A 1 199 ? 48.134 23.339 -64.201 1.00 69.44 199 SER A O 1
ATOM 1591 N N . LYS A 1 200 ? 48.221 21.695 -65.715 1.00 68.62 200 LYS A N 1
ATOM 1592 C CA . LYS A 1 200 ? 47.386 20.761 -64.928 1.00 68.62 200 LYS A CA 1
ATOM 1593 C C . LYS A 1 200 ? 48.009 20.401 -63.570 1.00 68.62 200 LYS A C 1
ATOM 1595 O O . LYS A 1 200 ? 47.275 20.090 -62.643 1.00 68.62 200 LYS A O 1
ATOM 1600 N N . THR A 1 201 ? 49.334 20.473 -63.468 1.00 75.19 201 THR A N 1
ATOM 1601 C CA . THR A 1 201 ? 50.120 20.193 -62.259 1.00 75.19 201 THR A CA 1
ATOM 1602 C C . THR A 1 201 ? 50.355 21.425 -61.389 1.00 75.19 201 THR A C 1
ATOM 1604 O O . THR A 1 201 ? 51.061 21.333 -60.394 1.00 75.19 201 THR A O 1
ATOM 1607 N N . SER A 1 202 ? 49.799 22.591 -61.740 1.00 83.69 202 SER A N 1
ATOM 1608 C CA . SER A 1 202 ? 49.990 23.782 -60.920 1.00 83.69 202 SER A CA 1
ATOM 1609 C C . SER A 1 202 ? 49.291 23.644 -59.576 1.00 83.69 202 SER A C 1
ATOM 1611 O O . SER A 1 202 ? 48.216 23.041 -59.475 1.00 83.69 202 SER A O 1
ATOM 1613 N N . LEU A 1 203 ? 49.864 24.282 -58.552 1.00 87.88 203 LEU A N 1
ATOM 1614 C CA . LEU A 1 203 ? 49.317 24.274 -57.198 1.00 87.88 203 LEU A CA 1
ATOM 1615 C C . LEU A 1 203 ? 47.820 24.622 -57.181 1.00 87.88 203 LEU A C 1
ATOM 1617 O O . LEU A 1 203 ? 47.031 23.943 -56.535 1.00 87.88 203 LEU A O 1
ATOM 1621 N N . LEU A 1 204 ? 47.386 25.630 -57.944 1.00 87.56 204 LEU A N 1
ATOM 1622 C CA . LEU A 1 204 ? 45.974 26.023 -57.996 1.00 87.56 204 LEU A CA 1
ATOM 1623 C C . LEU A 1 204 ? 45.050 24.961 -58.603 1.00 87.56 204 LEU A C 1
ATOM 1625 O O . LEU A 1 204 ? 43.887 24.894 -58.210 1.00 87.56 204 LEU A O 1
ATOM 1629 N N . ASN A 1 205 ? 45.513 24.172 -59.571 1.00 85.69 205 ASN A N 1
ATOM 1630 C CA . ASN A 1 205 ? 44.704 23.106 -60.161 1.00 85.69 205 ASN A CA 1
ATOM 1631 C C . ASN A 1 205 ? 44.663 21.872 -59.257 1.00 85.69 205 ASN A C 1
ATOM 1633 O O . ASN A 1 205 ? 43.582 21.324 -59.052 1.00 85.69 205 ASN A O 1
ATOM 1637 N N . LEU A 1 206 ? 45.786 21.520 -58.628 1.00 89.06 206 LEU A N 1
ATOM 1638 C CA . LEU A 1 206 ? 45.834 20.465 -57.617 1.00 89.06 206 LEU A CA 1
ATOM 1639 C C . LEU A 1 206 ? 44.917 20.786 -56.425 1.00 89.06 206 LEU A C 1
ATOM 1641 O O . LEU A 1 206 ? 44.122 19.950 -55.999 1.00 89.06 206 LEU A O 1
ATOM 1645 N N . LEU A 1 207 ? 44.943 22.030 -55.939 1.00 89.19 207 LEU A N 1
ATOM 1646 C CA . LEU A 1 207 ? 44.080 22.468 -54.840 1.00 89.19 207 LEU A CA 1
ATOM 1647 C C . LEU A 1 207 ? 42.593 22.475 -55.200 1.00 89.19 207 LEU A C 1
ATOM 1649 O O . LEU A 1 207 ? 41.778 22.197 -54.329 1.00 89.19 207 LEU A O 1
ATOM 1653 N N . LYS A 1 208 ? 42.213 22.739 -56.460 1.00 85.06 208 LYS A N 1
ATOM 1654 C CA . LYS A 1 208 ? 40.811 22.591 -56.898 1.00 85.06 208 LYS A CA 1
ATOM 1655 C C . LYS A 1 208 ? 40.343 21.143 -56.805 1.00 85.06 208 LYS A C 1
ATOM 1657 O O . LYS A 1 208 ? 39.192 20.908 -56.453 1.00 85.06 208 LYS A O 1
ATOM 1662 N N . ASP A 1 209 ? 41.201 20.188 -57.148 1.00 85.62 209 ASP A N 1
ATOM 1663 C CA . ASP A 1 209 ? 40.857 18.769 -57.063 1.00 85.62 209 ASP A CA 1
ATOM 1664 C C . ASP A 1 209 ? 40.694 18.320 -55.605 1.00 85.62 209 ASP A C 1
ATOM 1666 O O . ASP A 1 209 ? 39.762 17.580 -55.298 1.00 85.62 209 ASP A O 1
ATOM 1670 N N . VAL A 1 210 ? 41.546 18.817 -54.702 1.00 86.62 210 VAL A N 1
ATOM 1671 C CA . VAL A 1 210 ? 41.434 18.566 -53.256 1.00 86.62 210 VAL A CA 1
ATOM 1672 C C . VAL A 1 210 ? 40.217 19.271 -52.641 1.00 86.62 210 VAL A C 1
ATOM 1674 O O . VAL A 1 210 ? 39.503 18.667 -51.844 1.00 86.62 210 VAL A O 1
ATOM 1677 N N . ASP A 1 211 ? 39.918 20.512 -53.035 1.00 83.19 211 ASP A N 1
ATOM 1678 C CA . ASP A 1 211 ? 38.723 21.232 -52.568 1.00 83.19 211 ASP A CA 1
ATOM 1679 C C . ASP A 1 211 ? 37.428 20.528 -53.023 1.00 83.19 211 ASP A C 1
ATOM 1681 O O . ASP A 1 211 ? 36.487 20.415 -52.242 1.00 83.19 211 ASP A O 1
ATOM 1685 N N . LYS A 1 212 ? 37.378 19.987 -54.252 1.00 82.19 212 LYS A N 1
ATOM 1686 C CA . LYS A 1 212 ? 36.229 19.192 -54.734 1.00 82.19 212 LYS A CA 1
ATOM 1687 C C . LYS A 1 212 ? 35.993 17.927 -53.914 1.00 82.19 212 LYS A C 1
ATOM 1689 O O . LYS A 1 212 ? 34.853 17.506 -53.764 1.00 82.19 212 LYS A O 1
ATOM 1694 N N . MET A 1 213 ? 37.061 17.309 -53.416 1.00 80.88 213 MET A N 1
ATOM 1695 C CA . MET A 1 213 ? 36.967 16.150 -52.533 1.00 80.88 213 MET A CA 1
ATOM 1696 C C . MET A 1 213 ? 36.396 16.542 -51.163 1.00 80.88 213 MET A C 1
ATOM 1698 O O . MET A 1 213 ? 35.628 15.776 -50.594 1.00 80.88 213 MET A O 1
ATOM 1702 N N . SER A 1 214 ? 36.754 17.717 -50.628 1.00 73.88 214 SER A N 1
ATOM 1703 C CA . SER A 1 214 ? 36.362 18.144 -49.277 1.00 73.88 214 SER A CA 1
ATOM 1704 C C . SER A 1 214 ? 34.983 18.818 -49.189 1.00 73.88 214 SER A C 1
ATOM 1706 O O . SER A 1 214 ? 34.432 18.942 -48.092 1.00 73.88 214 SER A O 1
ATOM 1708 N N . GLU A 1 215 ? 34.418 19.252 -50.318 1.00 70.69 215 GLU A N 1
ATOM 1709 C CA . GLU A 1 215 ? 33.152 19.993 -50.395 1.00 70.69 215 GLU A CA 1
ATOM 1710 C C . GLU A 1 215 ? 31.887 19.183 -50.028 1.00 70.69 215 GLU A C 1
ATOM 1712 O O . GLU A 1 215 ? 31.067 19.732 -49.290 1.00 70.69 215 GLU A O 1
ATOM 1717 N N . PRO A 1 216 ? 31.716 17.906 -50.436 1.00 63.72 216 PRO A N 1
ATOM 1718 C CA . PRO A 1 216 ? 30.488 17.139 -50.177 1.00 63.72 216 PRO A CA 1
ATOM 1719 C C . PRO A 1 216 ? 30.366 16.528 -48.771 1.00 63.72 216 PRO A C 1
ATOM 1721 O O . PRO A 1 216 ? 29.436 15.769 -48.533 1.00 63.72 216 PRO A O 1
ATOM 1724 N N . LEU A 1 217 ? 31.312 16.783 -47.862 1.00 72.12 217 LEU A N 1
ATOM 1725 C CA . LEU A 1 217 ? 31.524 15.934 -46.682 1.00 72.12 217 LEU A CA 1
ATOM 1726 C C . LEU A 1 217 ? 30.916 16.522 -45.403 1.00 72.12 217 LEU A C 1
ATOM 1728 O O . LEU A 1 217 ? 31.635 16.866 -44.458 1.00 72.12 217 LEU A O 1
ATOM 1732 N N . GLU A 1 218 ? 29.599 16.731 -45.400 1.00 72.19 218 GLU A N 1
ATOM 1733 C CA . GLU A 1 218 ? 28.903 17.305 -44.245 1.00 72.19 218 GLU A CA 1
ATOM 1734 C C . GLU A 1 218 ? 28.877 16.327 -43.061 1.00 72.19 218 GLU A C 1
ATOM 1736 O O . GLU A 1 218 ? 29.060 16.755 -41.916 1.00 72.19 218 GLU A O 1
ATOM 1741 N N . GLN A 1 219 ? 28.715 15.023 -43.316 1.00 74.88 219 GLN A N 1
ATOM 1742 C CA . GLN A 1 219 ? 28.672 14.013 -42.260 1.00 74.88 219 GLN A CA 1
ATOM 1743 C C . GLN A 1 219 ? 30.046 13.833 -41.632 1.00 74.88 219 GLN A C 1
ATOM 1745 O O . GLN A 1 219 ? 30.171 14.080 -40.438 1.00 74.88 219 GLN A O 1
ATOM 1750 N N . LEU A 1 220 ? 31.107 13.543 -42.397 1.00 77.31 220 LEU A N 1
ATOM 1751 C CA . LEU A 1 220 ? 32.477 13.348 -41.884 1.00 77.31 220 LEU A CA 1
ATOM 1752 C C . LEU A 1 220 ? 32.967 14.496 -40.977 1.00 77.31 220 LEU A C 1
ATOM 1754 O O . LEU A 1 220 ? 33.872 14.303 -40.163 1.00 77.31 220 LEU A O 1
ATOM 1758 N N . GLN A 1 221 ? 32.377 15.689 -41.088 1.00 70.44 221 GLN A N 1
ATOM 1759 C CA . GLN A 1 221 ? 32.690 16.850 -40.256 1.00 70.44 221 GLN A CA 1
ATOM 1760 C C . GLN A 1 221 ? 31.949 16.900 -38.906 1.00 70.44 221 GLN A C 1
ATOM 1762 O O . GLN A 1 221 ? 32.492 17.485 -37.966 1.00 70.44 221 GLN A O 1
ATOM 1767 N N . LYS A 1 222 ? 30.756 16.307 -38.760 1.00 68.75 222 LYS A N 1
ATOM 1768 C CA . LYS A 1 222 ? 29.865 16.470 -37.586 1.00 68.75 222 LYS A CA 1
ATOM 1769 C C . LYS A 1 222 ? 30.123 15.506 -36.402 1.00 68.75 222 LYS A C 1
ATOM 1771 O O . LYS A 1 222 ? 29.266 15.365 -35.539 1.00 68.75 222 LYS A O 1
ATOM 1776 N N . LEU A 1 223 ? 31.272 14.826 -36.311 1.00 63.44 223 LEU A N 1
ATOM 1777 C CA . LEU A 1 223 ? 31.205 13.385 -36.016 1.00 63.44 223 LEU A CA 1
ATOM 1778 C C . LEU A 1 223 ? 31.862 12.768 -34.755 1.00 63.44 223 LEU A C 1
ATOM 1780 O O . LEU A 1 223 ? 32.442 11.688 -34.840 1.00 63.44 223 LEU A O 1
ATOM 1784 N N . PRO A 1 224 ? 31.657 13.319 -33.549 1.00 62.41 224 PRO A N 1
ATOM 1785 C CA . PRO A 1 224 ? 31.555 12.440 -32.374 1.00 62.41 224 PRO A CA 1
ATOM 1786 C C . PRO A 1 224 ? 30.135 11.904 -32.133 1.00 62.41 224 PRO A C 1
ATOM 1788 O O . PRO A 1 224 ? 29.992 10.840 -31.540 1.00 62.41 224 PRO A O 1
ATOM 1791 N N . SER A 1 225 ? 29.092 12.600 -32.604 1.00 74.25 225 SER A N 1
ATOM 1792 C CA . SER A 1 225 ? 27.694 12.292 -32.255 1.00 74.25 225 SER A CA 1
ATOM 1793 C C . SER A 1 225 ? 27.112 11.072 -32.979 1.00 74.25 225 SER A C 1
ATOM 1795 O O . SER A 1 225 ? 26.380 10.304 -32.368 1.00 74.25 225 SER A O 1
ATOM 1797 N N . VAL A 1 226 ? 27.472 10.822 -34.247 1.00 80.56 226 VAL A N 1
ATOM 1798 C CA . VAL A 1 226 ? 26.966 9.655 -35.019 1.00 80.56 226 VAL A CA 1
ATOM 1799 C C . VAL A 1 226 ? 27.309 8.325 -34.343 1.00 80.56 226 VAL A C 1
ATOM 1801 O O . VAL A 1 226 ? 26.535 7.372 -34.398 1.00 80.56 226 VAL A O 1
ATOM 1804 N N . PHE A 1 227 ? 28.465 8.267 -33.682 1.00 85.31 227 PHE A N 1
ATOM 1805 C CA . PHE A 1 227 ? 28.970 7.081 -32.991 1.00 85.31 227 PHE A CA 1
ATOM 1806 C C . PHE A 1 227 ? 28.849 7.170 -31.465 1.00 85.31 227 PHE A C 1
ATOM 1808 O O . PHE A 1 227 ? 29.290 6.264 -30.759 1.00 85.31 227 PHE A O 1
ATOM 1815 N N . GLU A 1 228 ? 28.224 8.227 -30.944 1.00 79.62 228 GLU A N 1
ATOM 1816 C CA . GLU A 1 228 ? 27.891 8.361 -29.526 1.00 79.62 228 GLU A CA 1
ATOM 1817 C C . GLU A 1 228 ? 27.090 7.167 -28.971 1.00 79.62 228 GLU A C 1
ATOM 1819 O O . GLU A 1 228 ? 27.427 6.721 -27.869 1.00 79.62 228 GLU A O 1
ATOM 1824 N N . PRO A 1 229 ? 26.156 6.548 -29.730 1.00 86.81 229 PRO A N 1
ATOM 1825 C CA . PRO A 1 229 ? 25.466 5.332 -29.297 1.00 86.81 229 PRO A CA 1
ATOM 1826 C C . PRO A 1 229 ? 26.385 4.178 -28.870 1.00 86.81 229 PRO A C 1
ATOM 1828 O O . PRO A 1 229 ? 25.989 3.364 -28.037 1.00 86.81 229 PRO A O 1
ATOM 1831 N N . PHE A 1 230 ? 27.634 4.097 -29.357 1.00 88.56 230 PHE A N 1
ATOM 1832 C CA . PHE A 1 230 ? 28.568 3.060 -28.897 1.00 88.56 230 PHE A CA 1
ATOM 1833 C C . PHE A 1 230 ? 28.928 3.176 -27.412 1.00 88.56 230 PHE A C 1
ATOM 1835 O O . PHE A 1 230 ? 29.204 2.160 -26.766 1.00 88.56 230 PHE A O 1
ATOM 1842 N N . LYS A 1 231 ? 28.924 4.392 -26.850 1.00 85.25 231 LYS A N 1
ATOM 1843 C CA . LYS A 1 231 ? 29.144 4.591 -25.410 1.00 85.25 231 LYS A CA 1
ATOM 1844 C C . LYS A 1 231 ? 28.005 3.983 -24.606 1.00 85.25 231 LYS A C 1
ATOM 1846 O O . LYS A 1 231 ? 28.251 3.343 -23.584 1.00 85.25 231 LYS A O 1
ATOM 1851 N N . GLU A 1 232 ? 26.782 4.137 -25.102 1.00 86.19 232 GLU A N 1
ATOM 1852 C CA . GLU A 1 232 ? 25.594 3.591 -24.461 1.00 86.19 232 GLU A CA 1
ATOM 1853 C C . GLU A 1 232 ? 25.575 2.058 -24.568 1.00 86.19 232 GLU A C 1
ATOM 1855 O O . GLU A 1 232 ? 25.401 1.383 -23.557 1.00 86.19 232 GLU A O 1
ATOM 1860 N N . VAL A 1 233 ? 25.915 1.492 -25.735 1.00 90.00 233 VAL A N 1
ATOM 1861 C CA . VAL A 1 233 ? 26.116 0.036 -25.903 1.00 90.00 233 VAL A CA 1
ATOM 1862 C C . VAL A 1 233 ? 27.145 -0.499 -24.895 1.00 90.00 233 VAL A C 1
ATOM 1864 O O . VAL A 1 233 ? 26.875 -1.462 -24.178 1.00 90.00 233 VAL A O 1
ATOM 1867 N N . SER A 1 234 ? 28.304 0.160 -24.781 1.00 89.56 234 SER A N 1
ATOM 1868 C CA . SER A 1 234 ? 29.371 -0.237 -23.846 1.00 89.56 234 SER A CA 1
ATOM 1869 C C . SER A 1 234 ? 28.909 -0.177 -22.386 1.00 89.56 234 SER A C 1
ATOM 1871 O O . SER A 1 234 ? 29.225 -1.056 -21.583 1.00 89.56 234 SER A O 1
ATOM 1873 N N . LYS A 1 235 ? 28.129 0.846 -22.023 1.00 88.38 235 LYS A N 1
ATOM 1874 C CA . LYS A 1 235 ? 27.531 0.977 -20.690 1.00 88.38 235 LYS A CA 1
ATOM 1875 C C . LYS A 1 235 ? 26.592 -0.194 -20.38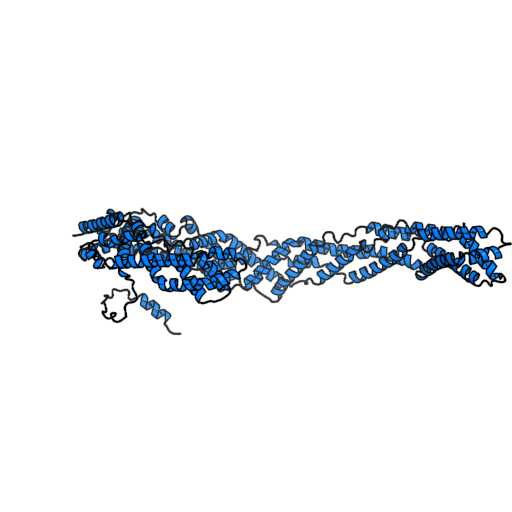2 1.00 88.38 235 LYS A C 1
ATOM 1877 O O . LYS A 1 235 ? 26.714 -0.759 -19.296 1.00 88.38 235 LYS A O 1
ATOM 1882 N N . PHE A 1 236 ? 25.731 -0.605 -21.315 1.00 89.00 236 PHE A N 1
ATOM 1883 C CA . PHE A 1 236 ? 24.838 -1.754 -21.110 1.00 89.00 236 PHE A CA 1
ATOM 1884 C C . PHE A 1 236 ? 25.579 -3.081 -21.015 1.00 89.00 236 PHE A C 1
ATOM 1886 O O . PHE A 1 236 ? 25.280 -3.857 -20.111 1.00 89.00 236 PHE A O 1
ATOM 1893 N N . MET A 1 237 ? 26.617 -3.291 -21.826 1.00 91.50 237 MET A N 1
ATOM 1894 C CA . MET A 1 237 ? 27.485 -4.466 -21.696 1.00 91.50 237 MET A CA 1
ATOM 1895 C C . MET A 1 237 ? 28.127 -4.556 -20.301 1.00 91.50 237 MET A C 1
ATOM 1897 O O . MET A 1 237 ? 28.178 -5.633 -19.704 1.00 91.50 237 MET A O 1
ATOM 1901 N N . ARG A 1 238 ? 28.571 -3.424 -19.731 1.00 90.25 238 ARG A N 1
ATOM 1902 C CA . ARG A 1 238 ? 29.112 -3.379 -18.358 1.00 90.25 238 ARG A CA 1
ATOM 1903 C C . ARG A 1 238 ? 28.057 -3.672 -17.300 1.00 90.25 238 ARG A C 1
ATOM 1905 O O . ARG A 1 238 ? 28.337 -4.432 -16.378 1.00 90.25 238 ARG A O 1
ATOM 1912 N N . LEU A 1 239 ? 26.862 -3.094 -17.428 1.00 89.81 239 LEU A N 1
ATOM 1913 C CA . LEU A 1 239 ? 25.753 -3.378 -16.515 1.00 89.81 239 LEU A CA 1
ATOM 1914 C C . LEU A 1 239 ? 25.353 -4.856 -16.584 1.00 89.81 239 LEU A C 1
ATOM 1916 O O . LEU A 1 239 ? 25.171 -5.491 -15.555 1.00 89.81 239 LEU A O 1
ATOM 1920 N N . ARG A 1 240 ? 25.310 -5.439 -17.783 1.00 91.00 240 ARG A N 1
ATOM 1921 C CA . ARG A 1 240 ? 25.004 -6.855 -17.988 1.00 91.00 240 ARG A CA 1
ATOM 1922 C C . ARG A 1 240 ? 26.041 -7.781 -17.352 1.00 91.00 240 ARG A C 1
ATOM 1924 O O . ARG A 1 240 ? 25.683 -8.836 -16.839 1.00 91.00 240 ARG A O 1
ATOM 1931 N N . LYS A 1 241 ? 27.315 -7.375 -17.312 1.00 90.06 241 LYS A N 1
ATOM 1932 C CA . LYS A 1 241 ? 28.400 -8.137 -16.668 1.00 90.06 241 LYS A CA 1
ATOM 1933 C C . LYS A 1 241 ? 28.185 -8.347 -15.166 1.00 90.06 241 LYS A C 1
ATOM 1935 O O . LYS A 1 241 ? 28.694 -9.318 -14.616 1.00 90.06 241 LYS A O 1
ATOM 1940 N N . THR A 1 242 ? 27.451 -7.457 -14.498 1.00 89.06 242 THR A N 1
ATOM 1941 C CA . THR A 1 242 ? 27.159 -7.592 -13.061 1.00 89.06 242 THR A CA 1
ATOM 1942 C C . THR A 1 242 ? 25.981 -8.526 -12.786 1.00 89.06 242 THR A C 1
ATOM 1944 O O . THR A 1 242 ? 25.723 -8.849 -11.621 1.00 89.06 242 THR A O 1
ATOM 1947 N N . LEU A 1 243 ? 25.278 -8.978 -13.834 1.00 90.88 243 LEU A N 1
ATOM 1948 C CA . LEU A 1 243 ? 24.143 -9.870 -13.682 1.00 90.88 243 LEU A CA 1
ATOM 1949 C C . LEU A 1 243 ? 24.595 -11.274 -13.236 1.00 90.88 243 LEU A C 1
ATOM 1951 O O . LEU A 1 243 ? 25.524 -11.856 -13.808 1.00 90.88 243 LEU A O 1
ATOM 1955 N N . PRO A 1 244 ? 23.925 -11.848 -12.229 1.00 84.50 244 PRO A N 1
ATOM 1956 C CA . PRO A 1 244 ? 24.196 -13.189 -11.717 1.00 84.50 244 PRO A CA 1
ATOM 1957 C C . PRO A 1 244 ? 24.054 -14.276 -12.783 1.00 84.50 244 PRO A C 1
ATOM 1959 O O . PRO A 1 244 ? 23.209 -14.187 -13.676 1.00 84.50 244 PRO A O 1
ATOM 1962 N N . HIS A 1 245 ? 24.879 -15.315 -12.685 1.00 74.19 245 HIS A N 1
ATOM 1963 C CA . HIS A 1 245 ? 24.867 -16.452 -13.608 1.00 74.19 245 HIS A CA 1
ATOM 1964 C C . HIS A 1 245 ? 24.064 -17.629 -13.027 1.00 74.19 245 HIS A C 1
ATOM 1966 O O . HIS A 1 245 ? 23.658 -17.592 -11.872 1.00 74.19 245 HIS A O 1
ATOM 1972 N N . GLN A 1 246 ? 23.789 -18.626 -13.878 1.00 75.88 246 GLN A N 1
ATOM 1973 C CA . GLN A 1 246 ? 22.871 -19.756 -13.668 1.00 75.88 246 GLN A CA 1
ATOM 1974 C C . GLN A 1 246 ? 22.828 -20.310 -12.229 1.00 75.88 246 GLN A C 1
ATOM 1976 O O . GLN A 1 246 ? 23.865 -20.594 -11.637 1.00 75.88 246 GLN A O 1
ATOM 1981 N N . TYR A 1 247 ? 21.615 -20.547 -11.723 1.00 73.31 247 TYR A N 1
ATOM 1982 C CA . TYR A 1 247 ? 21.365 -21.233 -10.447 1.00 73.31 247 TYR A CA 1
ATOM 1983 C C . TYR A 1 247 ? 21.206 -22.736 -10.634 1.00 73.31 247 TYR A C 1
ATOM 1985 O O . TYR A 1 247 ? 20.820 -23.188 -11.719 1.00 73.31 247 TYR A O 1
ATOM 1993 N N . SER A 1 248 ? 21.420 -23.486 -9.551 1.00 79.81 248 SER A N 1
ATOM 1994 C CA . SER A 1 248 ? 21.091 -24.909 -9.494 1.00 79.81 248 SER A CA 1
ATOM 1995 C C . SER A 1 248 ? 19.596 -25.141 -9.760 1.00 79.81 248 SER A C 1
ATOM 1997 O O . SER A 1 248 ? 18.761 -24.264 -9.523 1.00 79.81 248 SER A O 1
ATOM 1999 N N . GLU A 1 249 ? 19.245 -26.319 -10.274 1.00 82.75 249 GLU A N 1
ATOM 2000 C CA . GLU A 1 249 ? 17.837 -26.694 -10.466 1.00 82.75 249 GLU A CA 1
ATOM 2001 C C . GLU A 1 249 ? 17.085 -26.760 -9.126 1.00 82.75 249 GLU A C 1
ATOM 2003 O O . GLU A 1 249 ? 15.921 -26.360 -9.061 1.00 82.75 249 GLU A O 1
ATOM 2008 N N . ASP A 1 250 ? 17.772 -27.157 -8.050 1.00 83.12 250 ASP A N 1
ATOM 2009 C CA . ASP A 1 250 ? 17.220 -27.250 -6.696 1.00 83.12 250 ASP A CA 1
ATOM 2010 C C . ASP A 1 250 ? 16.830 -25.874 -6.132 1.00 83.12 250 ASP A C 1
ATOM 2012 O O . ASP A 1 250 ? 15.708 -25.696 -5.651 1.00 83.12 250 ASP A O 1
ATOM 2016 N N . ASP A 1 251 ? 17.698 -24.862 -6.257 1.00 82.19 251 ASP A N 1
ATOM 2017 C CA . ASP A 1 251 ? 17.402 -23.497 -5.792 1.00 82.19 251 ASP A CA 1
ATOM 2018 C C . ASP A 1 251 ? 16.221 -22.885 -6.556 1.00 82.19 251 ASP A C 1
ATOM 2020 O O . ASP A 1 251 ? 15.373 -22.185 -5.989 1.00 82.19 251 ASP A O 1
ATOM 2024 N N . GLN A 1 252 ? 16.137 -23.168 -7.859 1.00 82.56 252 GLN A N 1
ATOM 2025 C CA . GLN A 1 252 ? 15.026 -22.720 -8.692 1.00 82.56 252 GLN A CA 1
ATOM 2026 C C . GLN A 1 252 ? 13.718 -23.415 -8.316 1.00 82.56 252 GLN A C 1
ATOM 2028 O O . GLN A 1 252 ? 12.669 -22.767 -8.258 1.00 82.56 252 GLN A O 1
ATOM 2033 N N . PHE A 1 253 ? 13.764 -24.724 -8.064 1.00 85.19 253 PHE A N 1
ATOM 2034 C CA . PHE A 1 253 ? 12.613 -25.484 -7.593 1.00 85.19 253 PHE A CA 1
ATOM 2035 C C . PHE A 1 253 ? 12.100 -24.922 -6.264 1.00 85.19 253 PHE A C 1
ATOM 2037 O O . PHE A 1 253 ? 10.901 -24.665 -6.125 1.00 85.19 253 PHE A O 1
ATOM 2044 N N . LEU A 1 254 ? 13.009 -24.647 -5.327 1.00 84.31 254 LEU A N 1
ATOM 2045 C CA . LEU A 1 254 ? 12.678 -24.112 -4.013 1.00 84.31 254 LEU A CA 1
ATOM 2046 C C . LEU A 1 254 ? 12.079 -22.701 -4.083 1.00 84.31 254 LEU A C 1
ATOM 2048 O O . LEU A 1 254 ? 11.067 -22.423 -3.435 1.00 84.31 254 LEU A O 1
ATOM 2052 N N . MET A 1 255 ? 12.636 -21.817 -4.919 1.00 84.00 255 MET A N 1
ATOM 2053 C CA . MET A 1 255 ? 12.044 -20.499 -5.162 1.00 84.00 255 MET A CA 1
ATOM 2054 C C . MET A 1 255 ? 10.634 -20.634 -5.745 1.00 84.00 255 MET A C 1
ATOM 2056 O O . MET A 1 255 ? 9.698 -20.029 -5.228 1.00 84.00 255 MET A O 1
ATOM 2060 N N . ASN A 1 256 ? 10.443 -21.478 -6.763 1.00 85.94 256 ASN A N 1
ATOM 2061 C CA . ASN A 1 256 ? 9.125 -21.703 -7.361 1.00 85.94 256 ASN A CA 1
ATOM 2062 C C . ASN A 1 256 ? 8.105 -22.259 -6.351 1.00 85.94 256 ASN A C 1
ATOM 2064 O O . ASN A 1 256 ? 6.931 -21.890 -6.406 1.00 85.94 256 ASN A O 1
ATOM 2068 N N . LYS A 1 257 ? 8.534 -23.118 -5.417 1.00 85.81 257 LYS A N 1
ATOM 2069 C CA . LYS A 1 257 ? 7.697 -23.607 -4.311 1.00 85.81 257 LYS A CA 1
ATOM 2070 C C . LYS A 1 257 ? 7.256 -22.454 -3.399 1.00 85.81 257 LYS A C 1
ATOM 2072 O O . LYS A 1 257 ? 6.057 -22.307 -3.170 1.00 85.81 257 LYS A O 1
ATOM 2077 N N . ASN A 1 258 ? 8.185 -21.601 -2.962 1.00 85.88 258 ASN A N 1
ATOM 2078 C CA . ASN A 1 258 ? 7.885 -20.442 -2.109 1.00 85.88 258 ASN A CA 1
ATOM 2079 C C . ASN A 1 258 ? 6.966 -19.424 -2.814 1.00 85.88 258 ASN A C 1
ATOM 2081 O O . ASN A 1 258 ? 6.010 -18.933 -2.214 1.00 85.88 258 ASN A O 1
ATOM 2085 N N . LEU A 1 259 ? 7.198 -19.154 -4.106 1.00 87.06 259 LEU A N 1
ATOM 2086 C CA . LEU A 1 259 ? 6.323 -18.300 -4.921 1.00 87.06 259 LEU A CA 1
ATOM 2087 C C . LEU A 1 259 ? 4.890 -18.858 -4.958 1.00 87.06 259 LEU A C 1
ATOM 2089 O O . LEU A 1 259 ? 3.933 -18.121 -4.730 1.00 87.06 259 LEU A O 1
ATOM 2093 N N . LYS A 1 260 ? 4.731 -20.172 -5.185 1.00 86.19 260 LYS A N 1
ATOM 2094 C CA . LYS A 1 260 ? 3.420 -20.845 -5.184 1.00 86.19 260 LYS A CA 1
ATOM 2095 C C . LYS A 1 260 ? 2.709 -20.777 -3.839 1.00 86.19 260 LYS A C 1
ATOM 2097 O O . LYS A 1 260 ? 1.499 -20.570 -3.817 1.00 86.19 260 LYS A O 1
ATOM 2102 N N . GLN A 1 261 ? 3.434 -20.910 -2.733 1.00 85.75 261 GLN A N 1
ATOM 2103 C CA . GLN A 1 261 ? 2.848 -20.756 -1.401 1.00 85.75 261 GLN A CA 1
ATOM 2104 C C . GLN A 1 261 ? 2.280 -19.343 -1.204 1.00 85.75 261 GLN A C 1
ATOM 2106 O O . GLN A 1 261 ? 1.117 -19.211 -0.829 1.00 85.75 261 GLN A O 1
ATOM 2111 N N . VAL A 1 262 ? 3.044 -18.291 -1.529 1.00 87.81 262 VAL A N 1
ATOM 2112 C CA . VAL A 1 262 ? 2.565 -16.897 -1.423 1.00 87.81 262 VAL A CA 1
ATOM 2113 C C . VAL A 1 262 ? 1.369 -16.627 -2.331 1.00 87.81 262 VAL A C 1
ATOM 2115 O O . VAL A 1 262 ? 0.399 -16.010 -1.891 1.00 87.81 262 VAL A O 1
ATOM 2118 N N . MET A 1 263 ? 1.391 -17.139 -3.564 1.00 86.38 263 MET A N 1
ATOM 2119 C CA . MET A 1 263 ? 0.248 -17.060 -4.480 1.00 86.38 263 MET A CA 1
ATOM 2120 C C . MET A 1 263 ? -1.014 -17.688 -3.885 1.00 86.38 263 MET A C 1
ATOM 2122 O O . MET A 1 263 ? -2.085 -17.082 -3.923 1.00 86.38 263 MET A O 1
ATOM 2126 N N . ASN A 1 264 ? -0.895 -18.895 -3.330 1.00 87.25 264 ASN A N 1
ATOM 2127 C CA . ASN A 1 264 ? -2.024 -19.599 -2.732 1.00 87.25 264 ASN A CA 1
ATOM 2128 C C . ASN A 1 264 ? -2.575 -18.831 -1.528 1.00 87.25 264 ASN A C 1
ATOM 2130 O O . ASN A 1 264 ? -3.786 -18.647 -1.454 1.00 87.25 264 ASN A O 1
ATOM 2134 N N . MET A 1 265 ? -1.707 -18.283 -0.672 1.00 87.12 265 MET A N 1
ATOM 2135 C CA . MET A 1 265 ? -2.121 -17.448 0.461 1.00 87.12 265 MET A CA 1
ATOM 2136 C C . MET A 1 265 ? -2.825 -16.161 0.014 1.00 87.12 265 MET A C 1
ATOM 2138 O O . MET A 1 265 ? -3.849 -15.791 0.586 1.00 87.12 265 MET A O 1
ATOM 2142 N N . ALA A 1 266 ? -2.342 -15.495 -1.040 1.00 89.06 266 ALA A N 1
ATOM 2143 C CA . ALA A 1 266 ? -3.005 -14.317 -1.602 1.00 89.06 266 ALA A CA 1
ATOM 2144 C C . ALA A 1 266 ? -4.392 -14.659 -2.185 1.00 89.06 266 ALA A C 1
ATOM 2146 O O . ALA A 1 266 ? -5.366 -13.936 -1.948 1.00 89.06 266 ALA A O 1
ATOM 2147 N N . LYS A 1 267 ? -4.515 -15.795 -2.892 1.00 88.75 267 LYS A N 1
ATOM 2148 C CA . LYS A 1 267 ? -5.801 -16.333 -3.378 1.00 88.75 267 LYS A CA 1
ATOM 2149 C C . LYS A 1 267 ? -6.739 -16.665 -2.208 1.00 88.75 267 LYS A C 1
ATOM 2151 O O . LYS A 1 267 ? -7.902 -16.257 -2.233 1.00 88.75 267 LYS A O 1
ATOM 2156 N N . GLY A 1 268 ? -6.224 -17.320 -1.167 1.00 88.38 268 GLY A N 1
ATOM 2157 C CA . GLY A 1 268 ? -6.940 -17.647 0.066 1.00 88.38 268 GLY A CA 1
ATOM 2158 C C . GLY A 1 268 ? -7.490 -16.399 0.754 1.00 88.38 268 GLY A C 1
ATOM 2159 O O . GLY A 1 268 ? -8.696 -16.318 0.988 1.00 88.38 268 GLY A O 1
ATOM 2160 N N . LEU A 1 269 ? -6.653 -15.376 0.960 1.00 88.62 269 LEU A N 1
ATOM 2161 C CA . LEU A 1 269 ? -7.048 -14.091 1.548 1.00 88.62 269 LEU A CA 1
ATOM 2162 C C . LEU A 1 269 ? -8.131 -13.383 0.726 1.00 88.62 269 LEU A C 1
ATOM 2164 O O . LEU A 1 269 ? -9.104 -12.865 1.274 1.00 88.62 269 LEU A O 1
ATOM 2168 N N . LYS A 1 270 ? -7.993 -13.365 -0.603 1.00 88.00 270 LYS A N 1
ATOM 2169 C CA . LYS A 1 270 ? -9.017 -12.781 -1.477 1.00 88.00 270 LYS A CA 1
ATOM 2170 C C . LYS A 1 270 ? -10.343 -13.530 -1.351 1.00 88.00 270 LYS A C 1
ATOM 2172 O O . LYS A 1 270 ? -11.393 -12.893 -1.308 1.00 88.00 270 LYS A O 1
ATOM 2177 N N . SER A 1 271 ? -10.300 -14.860 -1.280 1.00 88.56 271 SER A N 1
ATOM 2178 C CA . SER A 1 271 ? -11.498 -15.696 -1.170 1.00 88.56 271 SER A CA 1
ATOM 2179 C C . SER A 1 271 ? -12.226 -15.527 0.171 1.00 88.56 271 SER A C 1
ATOM 2181 O O . SER A 1 271 ? -13.459 -15.570 0.193 1.00 88.56 271 SER A O 1
ATOM 2183 N N . SER A 1 272 ? -11.481 -15.292 1.260 1.00 88.38 272 SER A N 1
ATOM 2184 C CA . SER A 1 272 ? -11.992 -15.132 2.628 1.00 88.38 272 SER A CA 1
ATOM 2185 C C . SER A 1 272 ? -12.360 -13.690 2.994 1.00 88.38 272 SER A C 1
ATOM 2187 O O . SER A 1 272 ? -12.916 -13.459 4.066 1.00 88.38 272 SER A O 1
ATOM 2189 N N . ARG A 1 273 ? -12.103 -12.714 2.110 1.00 86.69 273 ARG A N 1
ATOM 2190 C CA . ARG A 1 273 ? -12.331 -11.278 2.355 1.00 86.69 273 ARG A CA 1
ATOM 2191 C C . ARG A 1 273 ? -13.732 -10.960 2.883 1.00 86.69 273 ARG A C 1
ATOM 2193 O O . ARG A 1 273 ? -13.851 -10.180 3.822 1.00 86.69 273 ARG A O 1
ATOM 2200 N N . GLU A 1 274 ? -14.777 -11.540 2.296 1.00 85.12 274 GLU A N 1
ATOM 2201 C CA . GLU A 1 274 ? -16.161 -11.299 2.735 1.00 85.12 274 GLU A CA 1
ATOM 2202 C C . GLU A 1 274 ? -16.401 -11.795 4.167 1.00 85.12 274 GLU A C 1
ATOM 2204 O O . GLU A 1 274 ? -17.042 -11.112 4.964 1.00 85.12 274 GLU A O 1
ATOM 2209 N N . ASP A 1 275 ? -15.854 -12.961 4.516 1.00 83.75 275 ASP A N 1
ATOM 2210 C CA . ASP A 1 275 ? -15.980 -13.538 5.854 1.00 83.75 275 ASP A CA 1
ATOM 2211 C C . ASP A 1 275 ? -15.167 -12.742 6.886 1.00 83.75 275 ASP A C 1
ATOM 2213 O O . ASP A 1 275 ? -15.662 -12.474 7.979 1.00 83.75 275 ASP A O 1
ATOM 2217 N N . ILE A 1 276 ? -13.979 -12.252 6.516 1.00 83.06 276 ILE A N 1
ATOM 2218 C CA . ILE A 1 276 ? -13.179 -11.338 7.351 1.00 83.06 276 ILE A CA 1
ATOM 2219 C C . ILE A 1 276 ? -13.930 -10.020 7.598 1.00 83.06 276 ILE A C 1
ATOM 2221 O O . ILE A 1 276 ? -13.997 -9.550 8.733 1.00 83.06 276 ILE A O 1
ATOM 2225 N N . GLN A 1 277 ? -14.553 -9.436 6.570 1.00 81.62 277 GLN A N 1
ATOM 2226 C CA . GLN A 1 277 ? -15.343 -8.205 6.713 1.00 81.62 277 GLN A CA 1
ATOM 2227 C C . GLN A 1 277 ? -16.564 -8.392 7.620 1.00 81.62 277 GLN A C 1
ATOM 2229 O O . GLN A 1 277 ? -16.915 -7.489 8.385 1.00 81.62 277 GLN A O 1
ATOM 2234 N N . ARG A 1 278 ? -17.207 -9.566 7.577 1.00 78.31 278 ARG A N 1
ATOM 2235 C CA . ARG A 1 278 ? -18.302 -9.904 8.500 1.00 78.31 278 ARG A CA 1
ATOM 2236 C C . ARG A 1 278 ? -17.820 -9.928 9.950 1.00 78.31 278 ARG A C 1
ATOM 2238 O O . ARG A 1 278 ? -18.513 -9.389 10.809 1.00 78.31 278 ARG A O 1
ATOM 2245 N N . LEU A 1 279 ? -16.627 -10.468 10.214 1.00 77.00 279 LEU A N 1
ATOM 2246 C CA . LEU A 1 279 ? -16.014 -10.435 11.548 1.00 77.00 279 LEU A CA 1
ATOM 2247 C C . LEU A 1 279 ? -15.665 -9.011 11.989 1.00 77.00 279 LEU A C 1
ATOM 2249 O O . LEU A 1 279 ? -15.940 -8.635 13.122 1.00 77.00 279 LEU A O 1
ATOM 2253 N N . GLN A 1 280 ? -15.110 -8.188 11.098 1.00 75.88 280 GLN A N 1
ATOM 2254 C CA . GLN A 1 280 ? -14.822 -6.784 11.414 1.00 75.88 280 GLN A CA 1
ATOM 2255 C C . GLN A 1 280 ? -16.099 -5.997 11.739 1.00 75.88 280 GLN A C 1
ATOM 2257 O O . GLN A 1 280 ? -16.130 -5.244 12.708 1.00 75.88 280 GLN A O 1
ATOM 2262 N N . THR A 1 281 ? -17.174 -6.221 10.979 1.00 74.06 281 THR A N 1
ATOM 2263 C CA . THR A 1 281 ? -18.487 -5.616 11.258 1.00 74.06 281 THR A CA 1
ATOM 2264 C C . THR A 1 281 ? -19.002 -6.051 12.629 1.00 74.06 281 THR A C 1
ATOM 2266 O O . THR A 1 281 ? -19.461 -5.223 13.410 1.00 74.06 281 THR A O 1
ATOM 2269 N N . LEU A 1 282 ? -18.877 -7.343 12.947 1.00 74.19 282 LEU A N 1
ATOM 2270 C CA . LEU A 1 282 ? -19.248 -7.895 14.246 1.00 74.19 282 LEU A CA 1
ATOM 2271 C C . LEU A 1 282 ? -18.476 -7.230 15.395 1.00 74.19 282 LEU A C 1
ATOM 2273 O O . LEU A 1 282 ? -19.087 -6.837 16.386 1.00 74.19 282 LEU A O 1
ATOM 2277 N N . ARG A 1 283 ? -17.159 -7.035 15.247 1.00 72.50 283 ARG A N 1
ATOM 2278 C CA . ARG A 1 283 ? -16.328 -6.308 16.219 1.00 72.50 283 ARG A CA 1
ATOM 2279 C C . ARG A 1 283 ? -16.842 -4.897 16.476 1.00 72.50 283 ARG A C 1
ATOM 2281 O O . ARG A 1 283 ? -17.030 -4.530 17.629 1.00 72.50 283 ARG A O 1
ATOM 2288 N N . SER A 1 284 ? -17.043 -4.109 15.420 1.00 65.94 284 SER A N 1
ATOM 2289 C CA . SER A 1 284 ? -17.443 -2.701 15.543 1.00 65.94 284 SER A CA 1
ATOM 2290 C C . SER A 1 284 ? -18.833 -2.518 16.147 1.00 65.94 284 SER A C 1
ATOM 2292 O O . SER A 1 284 ? -19.102 -1.488 16.759 1.00 65.94 284 SER A O 1
ATOM 2294 N N . ASN A 1 285 ? -19.703 -3.511 15.977 1.00 65.56 285 ASN A N 1
ATOM 2295 C CA . ASN A 1 285 ? -21.109 -3.409 16.338 1.00 65.56 285 ASN A CA 1
ATOM 2296 C C . ASN A 1 285 ? -21.478 -4.143 17.633 1.00 65.56 285 ASN A C 1
ATOM 2298 O O . ASN A 1 285 ? -22.595 -3.982 18.124 1.00 65.56 285 ASN A O 1
ATOM 2302 N N . THR A 1 286 ? -20.560 -4.931 18.195 1.00 66.25 286 THR A N 1
ATOM 2303 C CA . THR A 1 286 ? -20.787 -5.614 19.470 1.00 66.25 286 THR A CA 1
ATOM 2304 C C . THR A 1 286 ? -20.970 -4.586 20.578 1.00 66.25 286 THR A C 1
ATOM 2306 O O . THR A 1 286 ? -20.056 -3.824 20.892 1.00 66.25 286 THR A O 1
ATOM 2309 N N . LYS A 1 287 ? -22.151 -4.585 21.197 1.00 63.41 287 LYS A N 1
ATOM 2310 C CA . LYS A 1 287 ? -22.445 -3.785 22.390 1.00 63.41 287 LYS A CA 1
ATOM 2311 C C . LYS A 1 287 ? -22.478 -4.695 23.605 1.00 63.41 287 LYS A C 1
ATOM 2313 O O . LYS A 1 287 ? -23.004 -5.803 23.532 1.00 63.41 287 LYS A O 1
ATOM 2318 N N . GLU A 1 288 ? -21.971 -4.209 24.734 1.00 62.38 288 GLU A N 1
ATOM 2319 C CA . GLU A 1 288 ? -22.247 -4.871 26.005 1.00 62.38 288 GLU A CA 1
ATOM 2320 C C . GLU A 1 288 ? -23.756 -4.856 26.264 1.00 62.38 288 GLU A C 1
ATOM 2322 O O . GLU A 1 288 ? -24.412 -3.813 26.171 1.00 62.38 288 GLU A O 1
ATOM 2327 N N . LEU A 1 289 ? -24.317 -6.020 26.595 1.00 62.62 289 LEU A N 1
ATOM 2328 C CA . LEU A 1 289 ? -25.701 -6.089 27.033 1.00 62.62 289 LEU A CA 1
ATOM 2329 C C . LEU A 1 289 ? -25.843 -5.349 28.371 1.00 62.62 289 LEU A C 1
ATOM 2331 O O . LEU A 1 289 ? -25.344 -5.802 29.402 1.00 62.62 289 LEU A O 1
ATOM 2335 N N . GLU A 1 290 ? -26.581 -4.240 28.377 1.00 61.28 290 GLU A N 1
ATOM 2336 C CA . GLU A 1 290 ? -26.965 -3.574 29.620 1.00 61.28 290 GLU A CA 1
ATOM 2337 C C . GLU A 1 290 ? -27.934 -4.477 30.401 1.00 61.28 290 GLU A C 1
ATOM 2339 O O . GLU A 1 290 ? -29.102 -4.646 30.044 1.00 61.28 290 GLU A O 1
ATOM 2344 N N . MET A 1 291 ? -27.434 -5.086 31.473 1.00 68.38 291 MET A N 1
ATOM 2345 C CA . MET A 1 291 ? -28.184 -6.065 32.249 1.00 68.38 291 MET A CA 1
ATOM 2346 C C . MET A 1 291 ? -29.154 -5.443 33.253 1.00 68.38 291 MET A C 1
ATOM 2348 O O . MET A 1 291 ? -28.893 -4.401 33.854 1.00 68.38 291 MET A O 1
ATOM 2352 N N . VAL A 1 292 ? -30.248 -6.159 33.522 1.00 79.25 292 VAL A N 1
ATOM 2353 C CA . VAL A 1 292 ? -31.142 -5.858 34.644 1.00 79.25 292 VAL A CA 1
ATOM 2354 C C . VAL A 1 292 ? -30.600 -6.509 35.920 1.00 79.25 292 VAL A C 1
ATOM 2356 O O . VAL A 1 292 ? -30.616 -7.733 36.041 1.00 79.25 292 VAL A O 1
ATOM 2359 N N . ASP A 1 293 ? -30.167 -5.707 36.897 1.00 82.06 293 ASP A N 1
ATOM 2360 C CA . ASP A 1 293 ? -29.791 -6.207 38.227 1.00 82.06 293 ASP A CA 1
ATOM 2361 C C . ASP A 1 293 ? -30.975 -6.141 39.205 1.00 82.06 293 ASP A C 1
ATOM 2363 O O . ASP A 1 293 ? -31.371 -5.070 39.673 1.00 82.06 293 ASP A O 1
ATOM 2367 N N . LEU A 1 294 ? -31.536 -7.309 39.524 1.00 85.06 294 LEU A N 1
ATOM 2368 C CA . LEU A 1 294 ? -32.676 -7.469 40.431 1.00 85.06 294 LEU A CA 1
ATOM 2369 C C . LEU A 1 294 ? -32.283 -7.949 41.840 1.00 85.06 294 LEU A C 1
ATOM 2371 O O . LEU A 1 294 ? -33.152 -8.330 42.625 1.00 85.06 294 LEU A O 1
ATOM 2375 N N . ARG A 1 295 ? -30.996 -7.934 42.209 1.00 83.31 295 ARG A N 1
ATOM 2376 C CA . ARG A 1 295 ? -30.556 -8.412 43.536 1.00 83.31 295 ARG A CA 1
ATOM 2377 C C . ARG A 1 295 ? -31.098 -7.564 44.694 1.00 83.31 295 ARG A C 1
ATOM 2379 O O . ARG A 1 295 ? -31.334 -8.087 45.779 1.00 83.31 295 ARG A O 1
ATOM 2386 N N . ASN A 1 296 ? -31.373 -6.282 44.449 1.00 84.81 296 ASN A N 1
ATOM 2387 C CA . ASN A 1 296 ? -31.813 -5.322 45.469 1.00 84.81 296 ASN A CA 1
ATOM 2388 C C . ASN A 1 296 ? -33.339 -5.260 45.681 1.00 84.81 296 ASN A C 1
ATOM 2390 O O . ASN A 1 296 ? -33.814 -4.421 46.444 1.00 84.81 296 ASN A O 1
ATOM 2394 N N . LEU A 1 297 ? -34.130 -6.154 45.068 1.00 86.62 297 LEU A N 1
ATOM 2395 C CA . LEU A 1 297 ? -35.593 -6.183 45.258 1.00 86.62 297 LEU A CA 1
ATOM 2396 C C . LEU A 1 297 ? -36.018 -6.420 46.718 1.00 86.62 297 LEU A C 1
ATOM 2398 O O . LEU A 1 297 ? -37.124 -6.050 47.109 1.00 86.62 297 LEU A O 1
ATOM 2402 N N . GLY A 1 298 ? -35.138 -7.020 47.522 1.00 81.69 298 GLY A N 1
ATOM 2403 C CA . GLY A 1 298 ? -35.347 -7.246 48.950 1.00 81.69 298 GLY A CA 1
ATOM 2404 C C . GLY A 1 298 ? -34.983 -6.067 49.859 1.00 81.69 298 GLY A C 1
ATOM 2405 O O . GLY A 1 298 ? -35.116 -6.220 51.075 1.00 81.69 298 GLY A O 1
ATOM 2406 N N . ASP A 1 299 ? -34.513 -4.922 49.333 1.00 84.12 299 ASP A N 1
ATOM 2407 C CA . ASP A 1 299 ? -34.150 -3.766 50.168 1.00 84.12 299 ASP A CA 1
ATOM 2408 C C . ASP A 1 299 ? -35.371 -3.316 51.003 1.00 84.12 299 ASP A C 1
ATOM 2410 O O . ASP A 1 299 ? -36.403 -2.926 50.442 1.00 84.12 299 ASP A O 1
ATOM 2414 N N . PRO A 1 300 ? -35.282 -3.305 52.350 1.00 86.50 300 PRO A N 1
ATOM 2415 C CA . PRO A 1 300 ? -36.351 -2.811 53.214 1.00 86.50 300 PRO A CA 1
ATOM 2416 C C . PRO A 1 300 ? -36.817 -1.382 52.894 1.00 86.50 300 PRO A C 1
ATOM 2418 O O . PRO A 1 300 ? -37.942 -1.011 53.235 1.00 86.50 300 PRO A O 1
ATOM 2421 N N . TRP A 1 301 ? -35.973 -0.554 52.268 1.00 89.31 301 TRP A N 1
ATOM 2422 C CA . TRP A 1 301 ? -36.352 0.771 51.778 1.00 89.31 301 TRP A CA 1
ATOM 2423 C C . TRP A 1 301 ? -37.481 0.712 50.751 1.00 89.31 301 TRP A C 1
ATOM 2425 O O . TRP A 1 301 ? -38.400 1.527 50.836 1.00 89.31 301 TRP A O 1
ATOM 2435 N N . LEU A 1 302 ? -37.459 -0.271 49.849 1.00 90.12 302 LEU A N 1
ATOM 2436 C CA . LEU A 1 302 ? -38.496 -0.444 48.838 1.00 90.12 302 LEU A CA 1
ATOM 2437 C C . LEU A 1 302 ? -39.852 -0.681 49.516 1.00 90.12 302 LEU A C 1
ATOM 2439 O O . LEU A 1 302 ? -40.827 0.018 49.245 1.00 90.12 302 LEU A O 1
ATOM 2443 N N . GLY A 1 303 ? -39.885 -1.570 50.514 1.00 90.31 303 GLY A N 1
ATOM 2444 C CA . GLY A 1 303 ? -41.079 -1.816 51.327 1.00 90.31 303 GLY A CA 1
ATOM 2445 C C . GLY A 1 303 ? -41.586 -0.566 52.055 1.00 90.31 303 GLY A C 1
ATOM 2446 O O . GLY A 1 303 ? -42.791 -0.342 52.126 1.00 90.31 303 GLY A O 1
ATOM 2447 N N . LYS A 1 304 ? -40.684 0.297 52.544 1.00 89.44 304 LYS A N 1
ATOM 2448 C CA . LYS A 1 304 ? -41.051 1.563 53.205 1.00 89.44 304 LYS A CA 1
ATOM 2449 C C . LYS A 1 304 ? -41.649 2.584 52.236 1.00 89.44 304 LYS A C 1
ATOM 2451 O O . LYS A 1 304 ? -42.664 3.187 52.570 1.00 89.44 304 LYS A O 1
ATOM 2456 N N . ILE A 1 305 ? -41.044 2.765 51.062 1.00 90.19 305 ILE A N 1
ATOM 2457 C CA . ILE A 1 305 ? -41.498 3.725 50.042 1.00 90.19 305 ILE A CA 1
ATOM 2458 C C . ILE A 1 305 ? -42.860 3.345 49.462 1.00 90.19 305 ILE A C 1
ATOM 2460 O O . ILE A 1 305 ? -43.687 4.218 49.205 1.00 90.19 305 ILE A O 1
ATOM 2464 N N . PHE A 1 306 ? -43.115 2.048 49.309 1.00 91.19 306 PHE A N 1
ATOM 2465 C CA . PHE A 1 306 ? -44.389 1.538 48.806 1.00 91.19 306 PHE A CA 1
ATOM 2466 C C . PHE A 1 306 ? -45.387 1.153 49.906 1.00 91.19 306 PHE A C 1
ATOM 2468 O O . PHE A 1 306 ? -46.525 0.804 49.604 1.00 91.19 306 PHE A O 1
ATOM 2475 N N . LYS A 1 307 ? -44.990 1.242 51.182 1.00 91.06 307 LYS A N 1
ATOM 2476 C CA . LYS A 1 307 ? -45.789 0.859 52.361 1.00 91.06 307 LYS A CA 1
ATOM 2477 C C . LYS A 1 307 ? -46.294 -0.591 52.306 1.00 91.06 307 LYS A C 1
ATOM 2479 O O . LYS A 1 307 ? -47.421 -0.881 52.704 1.00 91.06 307 LYS A O 1
ATOM 2484 N N . VAL A 1 308 ? -45.442 -1.506 51.848 1.00 90.75 308 VAL A N 1
ATOM 2485 C CA . VAL A 1 308 ? -45.740 -2.942 51.734 1.00 90.75 308 VAL A CA 1
ATOM 2486 C C . VAL A 1 308 ? -44.889 -3.786 52.683 1.00 90.75 308 VAL A C 1
ATOM 2488 O O . VAL A 1 308 ? -43.817 -3.378 53.134 1.00 90.75 308 VAL A O 1
ATOM 2491 N N . LYS A 1 309 ? -45.378 -4.987 53.011 1.00 89.81 309 LYS A N 1
ATOM 2492 C CA . LYS A 1 309 ? -44.669 -5.947 53.872 1.00 89.81 309 LYS A CA 1
ATOM 2493 C C . LYS A 1 309 ? -43.578 -6.675 53.081 1.00 89.81 309 LYS A C 1
ATOM 2495 O O . LYS A 1 309 ? -43.645 -6.764 51.859 1.00 89.81 309 LYS A O 1
ATOM 2500 N N . ARG A 1 310 ? -42.616 -7.284 53.784 1.00 87.75 310 ARG A N 1
ATOM 2501 C CA . ARG A 1 310 ? -41.540 -8.088 53.170 1.00 87.75 310 ARG A CA 1
ATOM 2502 C C . ARG A 1 310 ? -42.068 -9.186 52.235 1.00 87.75 310 ARG A C 1
ATOM 2504 O O . ARG A 1 310 ? -41.569 -9.303 51.128 1.00 87.75 310 ARG A O 1
ATOM 2511 N N . ALA A 1 311 ? -43.144 -9.878 52.619 1.00 88.81 311 ALA A N 1
ATOM 2512 C CA . ALA A 1 311 ? -43.790 -10.889 51.775 1.00 88.81 311 ALA A CA 1
ATOM 2513 C C . ALA A 1 311 ? -44.253 -10.343 50.405 1.00 88.81 311 ALA A C 1
ATOM 2515 O O . ALA A 1 311 ? -44.212 -11.048 49.401 1.00 88.81 311 ALA A O 1
ATOM 2516 N N . SER A 1 312 ? -44.649 -9.067 50.330 1.00 91.50 312 SER A N 1
ATOM 2517 C CA . SER A 1 312 ? -44.990 -8.408 49.063 1.00 91.50 312 SER A CA 1
ATOM 2518 C C . SER A 1 312 ? -43.749 -8.175 48.190 1.00 91.50 312 SER A C 1
ATOM 2520 O O . SER A 1 312 ? -43.822 -8.310 46.969 1.00 91.50 312 SER A O 1
ATOM 2522 N N . LEU A 1 313 ? -42.592 -7.879 48.791 1.00 91.25 313 LEU A N 1
ATOM 2523 C CA . LEU A 1 313 ? -41.319 -7.800 48.064 1.00 91.25 313 LEU A CA 1
ATOM 2524 C C . LEU A 1 313 ? -40.884 -9.181 47.554 1.00 91.25 313 LEU A C 1
ATOM 2526 O O . LEU A 1 313 ? -40.440 -9.297 46.415 1.00 91.25 313 LEU A O 1
ATOM 2530 N N . ASP A 1 314 ? -41.105 -10.241 48.336 1.00 90.31 314 ASP A N 1
ATOM 2531 C CA . ASP A 1 314 ? -40.850 -11.620 47.901 1.00 90.31 314 ASP A CA 1
ATOM 2532 C C . ASP A 1 314 ? -41.769 -12.019 46.728 1.00 90.31 314 ASP A C 1
ATOM 2534 O O . ASP A 1 314 ? -41.344 -12.714 45.799 1.00 90.31 314 ASP A O 1
ATOM 2538 N N . ASN A 1 315 ? -43.017 -11.529 46.707 1.00 92.44 315 ASN A N 1
ATOM 2539 C CA . ASN A 1 315 ? -43.917 -11.671 45.559 1.00 92.44 315 ASN A CA 1
ATOM 2540 C C . ASN A 1 315 ? -43.389 -10.940 44.320 1.00 92.44 315 ASN A C 1
ATOM 2542 O O . ASN A 1 315 ? -43.445 -11.505 43.226 1.00 92.44 315 ASN A O 1
ATOM 2546 N N . LEU A 1 316 ? -42.850 -9.728 44.487 1.00 92.88 316 LEU A N 1
ATOM 2547 C CA . LEU A 1 316 ? -42.222 -8.976 43.400 1.00 92.88 316 LEU A CA 1
ATOM 2548 C C . LEU A 1 316 ? -41.008 -9.733 42.845 1.00 92.88 316 LEU A C 1
ATOM 2550 O O . LEU A 1 316 ? -40.942 -9.967 41.642 1.00 92.88 316 LEU A O 1
ATOM 2554 N N . ALA A 1 317 ? -40.101 -10.204 43.702 1.00 91.38 317 ALA A N 1
ATOM 2555 C CA . ALA A 1 317 ? -38.962 -11.023 43.284 1.00 91.38 317 ALA A CA 1
ATOM 2556 C C . ALA A 1 317 ? -39.411 -12.305 42.558 1.00 91.38 317 ALA A C 1
ATOM 2558 O O . ALA A 1 317 ? -38.895 -12.637 41.493 1.00 91.38 317 ALA A O 1
ATOM 2559 N N . SER A 1 318 ? -40.444 -12.977 43.077 1.00 90.88 318 SER A N 1
ATOM 2560 C CA . SER A 1 318 ? -41.036 -14.166 42.449 1.00 90.88 318 SER A CA 1
ATOM 2561 C C . SER A 1 318 ? -41.632 -13.883 41.066 1.00 90.88 318 SER A C 1
ATOM 2563 O O . SER A 1 318 ? -41.651 -14.779 40.221 1.00 90.88 318 SER A O 1
ATOM 2565 N N . SER A 1 319 ? -42.124 -12.664 40.817 1.00 93.31 319 SER A N 1
ATOM 2566 C CA . SER A 1 319 ? -42.684 -12.281 39.514 1.00 93.31 319 SER A CA 1
ATOM 2567 C C . SER A 1 319 ? -41.630 -12.235 38.405 1.00 93.31 319 SER A C 1
ATOM 2569 O O . SER A 1 319 ? -41.963 -12.506 37.252 1.00 93.31 319 SER A O 1
ATOM 2571 N N . PHE A 1 320 ? -40.361 -12.001 38.763 1.00 92.69 320 PHE A N 1
ATOM 2572 C CA . PHE A 1 320 ? -39.222 -11.963 37.843 1.00 92.69 320 PHE A CA 1
ATOM 2573 C C . PHE A 1 320 ? -38.472 -13.292 37.714 1.00 92.69 320 PHE A C 1
ATOM 2575 O O . PHE A 1 320 ? -37.421 -13.334 37.085 1.00 92.69 320 PHE A O 1
ATOM 2582 N N . LYS A 1 321 ? -38.977 -14.391 38.289 1.00 89.19 321 LYS A N 1
ATOM 2583 C CA . LYS A 1 321 ? -38.296 -15.700 38.289 1.00 89.19 321 LYS A CA 1
ATOM 2584 C C . LYS A 1 321 ? -37.789 -16.172 36.903 1.00 89.19 321 LYS A C 1
ATOM 2586 O O . LYS A 1 321 ? -36.691 -16.726 36.867 1.00 89.19 321 LYS A O 1
ATOM 2591 N N . PRO A 1 322 ? -38.501 -15.957 35.776 1.00 90.12 322 PRO A N 1
ATOM 2592 C CA . PRO A 1 322 ? -37.998 -16.335 34.448 1.00 90.12 322 PRO A CA 1
ATOM 2593 C C . PRO A 1 322 ? -36.800 -15.512 33.956 1.00 90.12 322 PRO A C 1
ATOM 2595 O O . PRO A 1 322 ? -36.032 -15.971 33.106 1.00 90.12 322 PRO A O 1
ATOM 2598 N N . LEU A 1 323 ? -36.654 -14.279 34.448 1.00 88.12 323 LEU A N 1
ATOM 2599 C CA . LEU A 1 323 ? -35.706 -13.319 33.901 1.00 88.12 323 LEU A CA 1
ATOM 2600 C C . LEU A 1 323 ? -34.239 -13.702 34.181 1.00 88.12 323 LEU A C 1
ATOM 2602 O O . LEU A 1 323 ? -33.482 -13.736 33.215 1.00 88.12 323 LEU A O 1
ATOM 2606 N N . PRO A 1 324 ? -33.810 -14.077 35.408 1.00 84.44 324 PRO A N 1
ATOM 2607 C CA . PRO A 1 324 ? -32.434 -14.512 35.668 1.00 84.44 324 PRO A CA 1
ATOM 2608 C C . PRO A 1 324 ? -31.948 -15.662 34.777 1.00 84.44 324 PRO A C 1
ATOM 2610 O O . PRO A 1 324 ? -30.838 -15.588 34.264 1.00 84.44 324 PRO A O 1
ATOM 2613 N N . LEU A 1 325 ? -32.785 -16.679 34.534 1.00 80.88 325 LEU A N 1
ATOM 2614 C CA . LEU A 1 325 ? -32.449 -17.808 33.649 1.00 80.88 325 LEU A CA 1
ATOM 2615 C C . LEU A 1 325 ? -32.189 -17.344 32.208 1.00 80.88 325 LEU A C 1
ATOM 2617 O O . LEU A 1 325 ? -31.300 -17.839 31.521 1.00 80.88 325 LEU A O 1
ATOM 2621 N N . SER A 1 326 ? -32.960 -16.361 31.754 1.00 81.31 326 SER A N 1
ATOM 2622 C CA . SER A 1 326 ? -32.839 -15.792 30.408 1.00 81.31 326 SER A CA 1
ATOM 2623 C C . SER A 1 326 ? -31.617 -14.898 30.286 1.00 81.31 326 SER A C 1
ATOM 2625 O O . SER A 1 326 ? -30.888 -14.959 29.300 1.00 81.31 326 SER A O 1
ATOM 2627 N N . LEU A 1 327 ? -31.372 -14.098 31.322 1.00 81.31 327 LEU A N 1
ATOM 2628 C CA . LEU A 1 327 ? -30.193 -13.257 31.440 1.00 81.31 327 LEU A CA 1
ATOM 2629 C C . LEU A 1 327 ? -28.908 -14.090 31.500 1.00 81.31 327 LEU A C 1
ATOM 2631 O O . LEU A 1 327 ? -27.897 -13.646 30.978 1.00 81.31 327 LEU A O 1
ATOM 2635 N N . GLU A 1 328 ? -28.935 -15.299 32.065 1.00 83.19 328 GLU A N 1
ATOM 2636 C CA . GLU A 1 328 ? -27.798 -16.225 32.032 1.00 83.19 328 GLU A CA 1
ATOM 2637 C C . GLU A 1 328 ? -27.469 -16.685 30.603 1.00 83.19 328 GLU A C 1
ATOM 2639 O O . GLU A 1 328 ? -26.310 -16.626 30.189 1.00 83.19 328 GLU A O 1
ATOM 2644 N N . ILE A 1 329 ? -28.480 -17.079 29.820 1.00 82.94 329 ILE A N 1
ATOM 2645 C CA . ILE A 1 329 ? -28.299 -17.470 28.410 1.00 82.94 329 ILE A CA 1
ATOM 2646 C C . ILE A 1 329 ? -27.760 -16.290 27.596 1.00 82.94 329 ILE A C 1
ATOM 2648 O O . ILE A 1 329 ? -26.773 -16.438 26.875 1.00 82.94 329 ILE A O 1
ATOM 2652 N N . LEU A 1 330 ? -28.378 -15.114 27.745 1.00 80.31 330 LEU A N 1
ATOM 2653 C CA . LEU A 1 330 ? -27.949 -13.893 27.061 1.00 80.31 330 LEU A CA 1
ATOM 2654 C C . LEU A 1 330 ? -26.541 -13.459 27.497 1.00 80.31 330 LEU A C 1
ATOM 2656 O O . LEU A 1 330 ? -25.780 -12.978 26.667 1.00 80.31 330 LEU A O 1
ATOM 2660 N N . ASN A 1 331 ? -26.157 -13.683 28.756 1.00 77.94 331 ASN A N 1
ATOM 2661 C CA . ASN A 1 331 ? -24.812 -13.399 29.257 1.00 77.94 331 ASN A CA 1
ATOM 2662 C C . ASN A 1 331 ? -23.744 -14.311 28.694 1.00 77.94 331 ASN A C 1
ATOM 2664 O O . ASN A 1 331 ? -22.657 -13.838 28.378 1.00 77.94 331 ASN A O 1
ATOM 2668 N N . ASN A 1 332 ? -24.016 -15.611 28.620 1.00 80.06 332 ASN A N 1
ATOM 2669 C CA . ASN A 1 332 ? -23.063 -16.550 28.041 1.00 80.06 332 ASN A CA 1
ATOM 2670 C C . ASN A 1 332 ? -22.848 -16.214 26.562 1.00 80.06 332 ASN A C 1
ATOM 2672 O O . ASN A 1 332 ? -21.705 -16.077 26.135 1.00 80.06 332 ASN A O 1
ATOM 2676 N N . PHE A 1 333 ? -23.933 -15.922 25.839 1.00 78.81 333 PHE A N 1
ATOM 2677 C CA . PHE A 1 333 ? -23.857 -15.424 24.469 1.00 78.81 333 PHE A CA 1
ATOM 2678 C C . PHE A 1 333 ? -23.082 -14.098 24.364 1.00 78.81 333 PHE A C 1
ATOM 2680 O O . PHE A 1 333 ? -22.207 -13.965 23.515 1.00 78.81 333 PHE A O 1
ATOM 2687 N N . ASN A 1 334 ? -23.341 -13.130 25.252 1.00 76.00 334 ASN A N 1
ATOM 2688 C CA . ASN A 1 334 ? -22.626 -11.852 25.262 1.00 76.00 334 ASN A CA 1
ATOM 2689 C C . ASN A 1 334 ? -21.132 -12.025 25.573 1.00 76.00 334 ASN A C 1
ATOM 2691 O O . ASN A 1 334 ? -20.316 -11.387 24.930 1.00 76.00 334 ASN A O 1
ATOM 2695 N N . LYS A 1 335 ? -20.744 -12.902 26.507 1.00 76.62 335 LYS A N 1
ATOM 2696 C CA . LYS A 1 335 ? -19.328 -13.183 26.809 1.00 76.62 335 LYS A CA 1
ATOM 2697 C C . LYS A 1 335 ? -18.596 -13.765 25.606 1.00 76.62 335 LYS A C 1
ATOM 2699 O O . LYS A 1 335 ? -17.487 -13.335 25.309 1.00 76.62 335 LYS A O 1
ATOM 2704 N N . GLU A 1 336 ? -19.208 -14.717 24.911 1.00 75.00 336 GLU A N 1
ATOM 2705 C CA . GLU A 1 336 ? -18.654 -15.277 23.673 1.00 75.00 336 GLU A CA 1
ATOM 2706 C C . GLU A 1 336 ? -18.533 -14.205 22.591 1.00 75.00 336 GLU A C 1
ATOM 2708 O O . GLU A 1 336 ? -17.495 -14.087 21.943 1.00 75.00 336 GLU A O 1
ATOM 2713 N N . LEU A 1 337 ? -19.557 -13.361 22.457 1.00 73.56 337 LEU A N 1
ATOM 2714 C CA . LEU A 1 337 ? -19.537 -12.215 21.561 1.00 73.56 337 LEU A CA 1
ATOM 2715 C C . LEU A 1 337 ? -18.414 -11.229 21.922 1.00 73.56 337 LEU A C 1
ATOM 2717 O O . LEU A 1 337 ? -17.695 -10.778 21.037 1.00 73.56 337 LEU A O 1
ATOM 2721 N N . THR A 1 338 ? -18.193 -10.946 23.209 1.00 70.56 338 THR A N 1
ATOM 2722 C CA . THR A 1 338 ? -17.081 -10.116 23.693 1.00 70.56 338 THR A CA 1
ATOM 2723 C C . THR A 1 338 ? -15.727 -10.760 23.412 1.00 70.56 338 THR A C 1
ATOM 2725 O O . THR A 1 338 ? -14.786 -10.044 23.102 1.00 70.56 338 THR A O 1
ATOM 2728 N N . VAL A 1 339 ? -15.593 -12.089 23.459 1.00 73.25 339 VAL A N 1
ATOM 2729 C CA . VAL A 1 339 ? -14.354 -12.770 23.039 1.00 73.25 339 VAL A CA 1
ATOM 2730 C C . VAL A 1 339 ? -14.116 -12.572 21.537 1.00 73.25 339 VAL A C 1
ATOM 2732 O O . VAL A 1 339 ? -13.001 -12.247 21.128 1.00 73.25 339 VAL A O 1
ATOM 2735 N N . VAL A 1 340 ? -15.165 -12.699 20.717 1.00 69.00 340 VAL A N 1
ATOM 2736 C CA . VAL A 1 340 ? -15.094 -12.496 19.258 1.00 69.00 340 VAL A CA 1
ATOM 2737 C C . VAL A 1 340 ? -14.785 -11.036 18.905 1.00 69.00 340 VAL A C 1
ATOM 2739 O O . VAL A 1 340 ? -13.997 -10.772 17.997 1.00 69.00 340 VAL A O 1
ATOM 2742 N N . ALA A 1 341 ? -15.386 -10.081 19.613 1.00 67.19 341 ALA A N 1
ATOM 2743 C CA . ALA A 1 341 ? -15.198 -8.650 19.387 1.00 67.19 341 ALA A CA 1
ATOM 2744 C C . ALA A 1 341 ? -13.890 -8.117 19.994 1.00 67.19 341 ALA A C 1
ATOM 2746 O O . ALA A 1 341 ? -13.219 -7.272 19.406 1.00 67.19 341 ALA A O 1
ATOM 2747 N N . GLY A 1 342 ? -13.525 -8.615 21.172 1.00 62.91 342 GLY A N 1
ATOM 2748 C CA . GLY A 1 342 ? -12.435 -8.114 22.005 1.00 62.91 342 GLY A CA 1
ATOM 2749 C C . GLY A 1 342 ? -11.064 -8.695 21.683 1.00 62.91 342 GLY A C 1
ATOM 2750 O O . GLY A 1 342 ? -10.066 -8.175 22.177 1.00 62.91 342 GLY A O 1
ATOM 2751 N N . SER A 1 343 ? -10.968 -9.736 20.852 1.00 65.12 343 SER A N 1
ATOM 2752 C CA . SER A 1 343 ? -9.667 -10.258 20.431 1.00 65.12 343 SER A CA 1
ATOM 2753 C C . SER A 1 343 ? -9.001 -9.319 19.419 1.00 65.12 343 SER A C 1
ATOM 2755 O O . SER A 1 343 ? -9.008 -9.573 18.217 1.00 65.12 343 SER A O 1
ATOM 2757 N N . SER A 1 344 ? -8.424 -8.208 19.887 1.00 62.91 344 SER A N 1
ATOM 2758 C CA . SER A 1 344 ? -7.658 -7.282 19.038 1.00 62.91 344 SER A CA 1
ATOM 2759 C C . SER A 1 344 ? -6.592 -8.029 18.235 1.00 62.91 344 SER A C 1
ATOM 2761 O O . SER A 1 344 ? -6.509 -7.867 17.023 1.00 62.91 344 SER A O 1
ATOM 2763 N N . GLN A 1 345 ? -5.906 -8.971 18.889 1.00 62.19 345 GLN A N 1
ATOM 2764 C CA . GLN A 1 345 ? -4.860 -9.819 18.317 1.00 62.19 345 GLN A CA 1
ATOM 2765 C C . GLN A 1 345 ? -5.299 -10.596 17.064 1.00 62.19 345 GLN A C 1
ATOM 2767 O O . GLN A 1 345 ? -4.494 -10.813 16.160 1.00 62.19 345 GLN A O 1
ATOM 2772 N N . ILE A 1 346 ? -6.568 -11.009 16.995 1.00 66.12 346 ILE A N 1
ATOM 2773 C CA . ILE A 1 346 ? -7.146 -11.709 15.841 1.00 66.12 346 ILE A CA 1
ATOM 2774 C C . ILE A 1 346 ? -7.263 -10.775 14.628 1.00 66.12 346 ILE A C 1
ATOM 2776 O O . ILE A 1 346 ? -6.884 -11.142 13.515 1.00 66.12 346 ILE A O 1
ATOM 2780 N N . TYR A 1 347 ? -7.784 -9.566 14.836 1.00 71.50 347 TYR A N 1
ATOM 2781 C CA . TYR A 1 347 ? -7.992 -8.598 13.759 1.00 71.50 347 TYR A CA 1
ATOM 2782 C C . TYR A 1 347 ? -6.681 -7.975 13.302 1.00 71.50 347 TYR A C 1
ATOM 2784 O O . TYR A 1 347 ? -6.469 -7.848 12.098 1.00 71.50 347 TYR A O 1
ATOM 2792 N N . ASP A 1 348 ? -5.786 -7.682 14.244 1.00 71.19 348 ASP A N 1
ATOM 2793 C CA . ASP A 1 348 ? -4.435 -7.208 13.959 1.00 71.19 348 ASP A CA 1
ATOM 2794 C C . ASP A 1 348 ? -3.705 -8.220 13.058 1.00 71.19 348 ASP A C 1
ATOM 2796 O O . ASP A 1 348 ? -3.038 -7.833 12.100 1.00 71.19 348 ASP A O 1
ATOM 2800 N N . GLY A 1 349 ? -3.904 -9.526 13.289 1.00 74.81 349 GLY A N 1
ATOM 2801 C CA . GLY A 1 349 ? -3.377 -10.592 12.434 1.00 74.81 349 GLY A CA 1
ATOM 2802 C C . GLY A 1 349 ? -3.889 -10.526 10.989 1.00 74.81 349 GLY A C 1
ATOM 2803 O O . GLY A 1 349 ? -3.094 -10.591 10.050 1.00 74.81 349 GLY A O 1
ATOM 2804 N N . PHE A 1 350 ? -5.200 -10.351 10.778 1.00 79.62 350 PHE A N 1
ATOM 2805 C CA . PHE A 1 350 ? -5.755 -10.192 9.426 1.00 79.62 350 PHE A CA 1
ATOM 2806 C C . PHE A 1 350 ? -5.325 -8.891 8.751 1.00 79.62 350 PHE A C 1
ATOM 2808 O O . PHE A 1 350 ? -5.076 -8.890 7.545 1.00 79.62 350 PHE A O 1
ATOM 2815 N N . GLU A 1 351 ? -5.236 -7.790 9.494 1.00 80.25 351 GLU A N 1
ATOM 2816 C CA . GLU A 1 351 ? -4.775 -6.509 8.960 1.00 80.25 351 GLU A CA 1
ATOM 2817 C C . GLU A 1 351 ? -3.315 -6.588 8.519 1.00 80.25 351 GLU A C 1
ATOM 2819 O O . GLU A 1 351 ? -2.997 -6.177 7.402 1.00 80.25 351 GLU A O 1
ATOM 2824 N N . GLN A 1 352 ? -2.449 -7.198 9.332 1.00 78.38 352 GLN A N 1
ATOM 2825 C CA . GLN A 1 352 ? -1.054 -7.454 8.975 1.00 78.38 352 GLN A CA 1
ATOM 2826 C C . GLN A 1 352 ? -0.945 -8.362 7.748 1.00 78.38 352 GLN A C 1
ATOM 2828 O O . GLN A 1 352 ? -0.199 -8.054 6.815 1.00 78.38 352 GLN A O 1
ATOM 2833 N N . LEU A 1 353 ? -1.724 -9.447 7.701 1.00 82.25 353 LEU A N 1
ATOM 2834 C CA . LEU A 1 353 ? -1.738 -10.361 6.562 1.00 82.25 353 LEU A CA 1
ATOM 2835 C C . LEU A 1 353 ? -2.233 -9.674 5.282 1.00 82.25 353 LEU A C 1
ATOM 2837 O O . LEU A 1 353 ? -1.664 -9.874 4.210 1.00 82.25 353 LEU A O 1
ATOM 2841 N N . ASN A 1 354 ? -3.262 -8.831 5.380 1.00 85.44 354 ASN A N 1
ATOM 2842 C CA . ASN A 1 354 ? -3.774 -8.064 4.251 1.00 85.44 354 ASN A CA 1
ATOM 2843 C C . ASN A 1 354 ? -2.786 -6.987 3.791 1.00 85.44 354 ASN A C 1
ATOM 2845 O O . ASN A 1 354 ? -2.553 -6.855 2.591 1.00 85.44 354 ASN A O 1
ATOM 2849 N N . ALA A 1 355 ? -2.148 -6.262 4.710 1.00 83.25 355 ALA A N 1
ATOM 2850 C CA . ALA A 1 355 ? -1.080 -5.322 4.376 1.00 83.25 355 ALA A CA 1
ATOM 2851 C C . ALA A 1 355 ? 0.090 -6.020 3.663 1.00 83.25 355 ALA A C 1
ATOM 2853 O O . ALA A 1 355 ? 0.716 -5.439 2.778 1.00 83.25 355 ALA A O 1
ATOM 2854 N N . LEU A 1 356 ? 0.353 -7.280 4.014 1.00 83.12 356 LEU A N 1
ATOM 2855 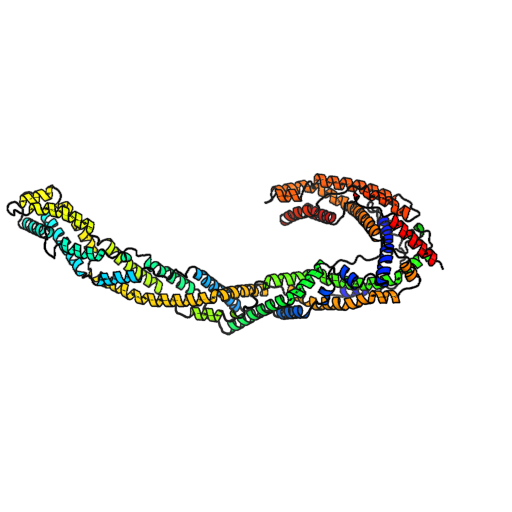C CA . LEU A 1 356 ? 1.423 -8.070 3.432 1.00 83.12 356 LEU A CA 1
ATOM 2856 C C . LEU A 1 356 ? 1.078 -8.651 2.054 1.00 83.12 356 LEU A C 1
ATOM 2858 O O . LEU A 1 356 ? 1.884 -8.542 1.138 1.00 83.12 356 LEU A O 1
ATOM 2862 N N . LEU A 1 357 ? -0.098 -9.259 1.891 1.00 87.69 357 LEU A N 1
ATOM 2863 C CA . LEU A 1 357 ? -0.468 -9.990 0.672 1.00 87.69 357 LEU A CA 1
ATOM 2864 C C . LEU A 1 357 ? -1.212 -9.141 -0.368 1.00 87.69 357 LEU A C 1
ATOM 2866 O O . LEU A 1 357 ? -1.331 -9.563 -1.515 1.00 87.69 357 LEU A O 1
ATOM 2870 N N . SER A 1 358 ? -1.714 -7.956 -0.009 1.00 83.50 358 SER A N 1
ATOM 2871 C CA . SER A 1 358 ? -2.502 -7.110 -0.926 1.00 83.50 358 SER A CA 1
ATOM 2872 C C . SER A 1 358 ? -1.736 -6.630 -2.161 1.00 83.50 358 SER A C 1
ATOM 2874 O O . SER A 1 358 ? -2.363 -6.335 -3.178 1.00 83.50 358 SER A O 1
ATOM 2876 N N . SER A 1 359 ? -0.404 -6.567 -2.096 1.00 80.69 359 SER A N 1
ATOM 2877 C CA . SER A 1 359 ? 0.455 -6.197 -3.226 1.00 80.69 359 SER A CA 1
ATOM 2878 C C . SER A 1 359 ? 0.741 -7.351 -4.189 1.00 80.69 359 SER A C 1
ATOM 2880 O O . SER A 1 359 ? 1.304 -7.108 -5.255 1.00 80.69 359 SER A O 1
ATOM 2882 N N . VAL A 1 360 ? 0.379 -8.589 -3.832 1.00 84.50 360 VAL A N 1
ATOM 2883 C CA . VAL A 1 360 ? 0.595 -9.777 -4.663 1.00 84.50 360 VAL A CA 1
ATOM 2884 C C . VAL A 1 360 ? -0.530 -9.863 -5.698 1.00 84.50 360 VAL A C 1
ATOM 2886 O O . VAL A 1 360 ? -1.689 -10.063 -5.317 1.00 84.50 360 VAL A O 1
ATOM 2889 N N . PRO A 1 361 ? -0.243 -9.732 -7.006 1.00 77.19 361 PRO A N 1
ATOM 2890 C CA . PRO A 1 361 ? -1.268 -9.938 -8.017 1.00 77.19 361 PRO A CA 1
ATOM 2891 C C . PRO A 1 361 ? -1.728 -11.405 -8.009 1.00 77.19 361 PRO A C 1
ATOM 2893 O O . PRO A 1 361 ? -0.967 -12.318 -7.702 1.00 77.19 361 PRO A O 1
ATOM 2896 N N . VAL A 1 362 ? -3.007 -11.643 -8.297 1.00 70.94 362 VAL A N 1
ATOM 2897 C CA . VAL A 1 362 ? -3.638 -12.967 -8.099 1.00 70.94 362 VAL A CA 1
ATOM 2898 C C . VAL A 1 362 ? -3.263 -13.959 -9.207 1.00 70.94 362 VAL A C 1
ATOM 2900 O O . VAL A 1 362 ? -3.212 -15.168 -8.976 1.00 70.94 362 VAL A O 1
ATOM 2903 N N . ASP A 1 363 ? -2.959 -13.423 -10.387 1.00 75.38 363 ASP A N 1
ATOM 2904 C CA . ASP A 1 363 ? -2.677 -14.160 -11.616 1.00 75.38 363 ASP A CA 1
ATOM 2905 C C . ASP A 1 363 ? -1.192 -14.039 -11.981 1.00 75.38 363 ASP A C 1
ATOM 2907 O O . ASP A 1 363 ? -0.858 -13.564 -13.055 1.00 75.38 363 ASP A O 1
ATOM 2911 N N . ILE A 1 364 ? -0.290 -14.417 -11.069 1.00 75.81 364 ILE A N 1
ATOM 2912 C CA . ILE A 1 364 ? 1.173 -14.305 -11.260 1.00 75.81 364 ILE A CA 1
ATOM 2913 C C . ILE A 1 364 ? 1.866 -15.633 -11.555 1.00 75.81 364 ILE A C 1
ATOM 2915 O O . ILE A 1 364 ? 3.079 -15.753 -11.414 1.00 75.81 364 ILE A O 1
ATOM 2919 N N . GLU A 1 365 ? 1.132 -16.662 -11.978 1.00 79.50 365 GLU A N 1
ATOM 2920 C CA . GLU A 1 365 ? 1.736 -17.967 -12.280 1.00 79.50 365 GLU A CA 1
ATOM 2921 C C . GLU A 1 365 ? 2.837 -17.864 -13.353 1.00 79.50 365 GLU A C 1
ATOM 2923 O O . GLU A 1 365 ? 3.794 -18.644 -13.320 1.00 79.50 365 GLU A O 1
ATOM 2928 N N . HIS A 1 366 ? 2.771 -16.849 -14.227 1.00 82.12 366 HIS A N 1
ATOM 2929 C CA . HIS A 1 366 ? 3.775 -16.525 -15.248 1.00 82.12 366 HIS A CA 1
ATOM 2930 C C . HIS A 1 366 ? 5.161 -16.158 -14.706 1.00 82.12 366 HIS A C 1
ATOM 2932 O O . HIS A 1 366 ? 6.140 -16.313 -15.444 1.00 82.12 366 HIS A O 1
ATOM 2938 N N . VAL A 1 367 ? 5.270 -15.727 -13.442 1.00 86.25 367 VAL A N 1
ATOM 2939 C CA . VAL A 1 367 ? 6.567 -15.432 -12.802 1.00 86.25 367 VAL A CA 1
ATOM 2940 C C . VAL A 1 367 ? 7.311 -16.709 -12.400 1.00 86.25 367 VAL A C 1
ATOM 2942 O O . VAL A 1 367 ? 8.523 -16.690 -12.170 1.00 86.25 367 VAL A O 1
ATOM 2945 N N . THR A 1 368 ? 6.615 -17.851 -12.361 1.00 83.69 368 THR A N 1
ATOM 2946 C CA . THR A 1 368 ? 7.234 -19.153 -12.092 1.00 83.69 368 THR A CA 1
ATOM 2947 C C . THR A 1 368 ? 8.236 -19.474 -13.200 1.00 83.69 368 THR A C 1
ATOM 2949 O O . THR A 1 368 ? 7.902 -19.496 -14.385 1.00 83.69 368 THR A O 1
ATOM 2952 N N . GLY A 1 369 ? 9.491 -19.729 -12.831 1.00 85.38 369 GLY A N 1
ATOM 2953 C CA . GLY A 1 369 ? 10.564 -19.964 -13.800 1.00 85.38 369 GLY A CA 1
ATOM 2954 C C . GLY A 1 369 ? 11.081 -18.708 -14.517 1.00 85.38 369 GLY A C 1
ATOM 2955 O O . GLY A 1 369 ? 11.862 -18.847 -15.461 1.00 85.38 369 GLY A O 1
ATOM 2956 N N . LEU A 1 370 ? 10.723 -17.495 -14.075 1.00 90.69 370 LEU A N 1
ATOM 2957 C CA . LEU A 1 370 ? 11.252 -16.247 -14.643 1.00 90.69 370 LEU A CA 1
ATOM 2958 C C . LEU A 1 370 ? 12.785 -16.182 -14.590 1.00 90.69 370 LEU A C 1
ATOM 2960 O O . LEU A 1 370 ? 13.409 -15.760 -15.560 1.00 90.69 370 LEU A O 1
ATOM 2964 N N . MET A 1 371 ? 13.410 -16.718 -13.538 1.00 88.12 371 MET A N 1
ATOM 2965 C CA . MET A 1 371 ? 14.875 -16.809 -13.445 1.00 88.12 371 MET A CA 1
ATOM 2966 C C . MET A 1 371 ? 15.504 -17.572 -14.621 1.00 88.12 371 MET A C 1
ATOM 2968 O O . MET A 1 371 ? 16.568 -17.194 -15.109 1.00 88.12 371 MET A O 1
ATOM 2972 N N . ASN A 1 372 ? 14.826 -18.600 -15.147 1.00 88.50 372 ASN A N 1
ATOM 2973 C CA . ASN A 1 372 ? 15.281 -19.301 -16.349 1.00 88.50 372 ASN A CA 1
ATOM 2974 C C . ASN A 1 372 ? 15.145 -18.443 -17.604 1.00 88.50 372 ASN A C 1
ATOM 2976 O O . ASN A 1 372 ? 15.981 -18.548 -18.502 1.00 88.50 372 ASN A O 1
ATOM 2980 N N . LYS A 1 373 ? 14.110 -17.600 -17.689 1.00 91.69 373 LYS A N 1
ATOM 2981 C CA . LYS A 1 373 ? 13.961 -16.643 -18.792 1.00 91.69 373 LYS A CA 1
ATOM 2982 C C . LYS A 1 373 ? 15.055 -15.568 -18.724 1.00 91.69 373 LYS A C 1
ATOM 2984 O O . LYS A 1 373 ? 15.705 -15.335 -19.738 1.00 91.69 373 LYS A O 1
ATOM 2989 N N . PHE A 1 374 ? 15.343 -15.013 -17.542 1.00 93.00 374 PHE A N 1
ATOM 2990 C CA . PHE A 1 374 ? 16.460 -14.081 -17.335 1.00 93.00 374 PHE A CA 1
ATOM 2991 C C . PHE A 1 374 ? 17.796 -14.688 -17.750 1.00 93.00 374 PHE A C 1
ATOM 2993 O O . PHE A 1 374 ? 18.528 -14.095 -18.544 1.00 93.00 374 PHE A O 1
ATOM 3000 N N . HIS A 1 375 ? 18.077 -15.908 -17.289 1.00 89.56 375 HIS A N 1
ATOM 3001 C CA . HIS A 1 375 ? 19.291 -16.606 -17.678 1.00 89.56 375 HIS A CA 1
ATOM 3002 C C . HIS A 1 375 ? 19.350 -16.818 -19.196 1.00 89.56 375 HIS A C 1
ATOM 3004 O O . HIS A 1 375 ? 20.380 -16.528 -19.793 1.00 89.56 375 HIS A O 1
ATOM 3010 N N . LYS A 1 376 ? 18.251 -17.249 -19.840 1.00 91.12 376 LYS A N 1
ATOM 3011 C CA . LYS A 1 376 ? 18.164 -17.395 -21.306 1.00 91.12 376 LYS A CA 1
ATOM 3012 C C . LYS A 1 376 ? 18.468 -16.090 -22.044 1.00 91.12 376 LYS A C 1
ATOM 3014 O O . LYS A 1 376 ? 19.231 -16.138 -23.006 1.00 91.12 376 LYS A O 1
ATOM 3019 N N . CYS A 1 377 ? 17.929 -14.956 -21.592 1.00 92.94 377 CYS A N 1
ATOM 3020 C CA . CYS A 1 377 ? 18.240 -13.649 -22.174 1.00 92.94 377 CYS A CA 1
ATOM 3021 C C . CYS A 1 377 ? 19.723 -13.283 -22.004 1.00 92.94 377 CYS A C 1
ATOM 3023 O O . CYS A 1 377 ? 20.323 -12.729 -22.921 1.00 92.94 377 CYS A O 1
ATOM 3025 N N . ASN A 1 378 ? 20.345 -13.654 -20.880 1.00 92.06 378 ASN A N 1
ATOM 3026 C CA . ASN A 1 378 ? 21.753 -13.359 -20.604 1.00 92.06 378 ASN A CA 1
ATOM 3027 C C . ASN A 1 378 ? 22.764 -14.349 -21.225 1.00 92.06 378 ASN A C 1
ATOM 3029 O O . ASN A 1 378 ? 23.955 -14.255 -20.941 1.00 92.06 378 ASN A O 1
ATOM 3033 N N . ARG A 1 379 ? 22.333 -15.322 -22.045 1.00 88.56 379 ARG A N 1
ATOM 3034 C CA . ARG A 1 379 ? 23.225 -16.383 -22.567 1.00 88.56 379 ARG A CA 1
ATOM 3035 C C . ARG A 1 379 ? 24.258 -15.907 -23.581 1.00 88.56 379 ARG A C 1
ATOM 3037 O O . ARG A 1 379 ? 25.283 -16.567 -23.739 1.00 88.56 379 ARG A O 1
ATOM 3044 N N . LEU A 1 380 ? 23.976 -14.833 -24.317 1.00 88.06 380 LEU A N 1
ATOM 3045 C CA . LEU A 1 380 ? 24.907 -14.349 -25.334 1.00 88.06 380 LEU A CA 1
ATOM 3046 C C . LEU A 1 380 ? 26.177 -13.803 -24.666 1.00 88.06 380 LEU A C 1
ATOM 3048 O O . LEU A 1 380 ? 26.070 -13.066 -23.683 1.00 88.06 380 LEU A O 1
ATOM 3052 N N . PRO A 1 381 ? 27.376 -14.122 -25.180 1.00 87.44 381 PRO A N 1
ATOM 3053 C CA . PRO A 1 381 ? 28.619 -13.642 -24.590 1.00 87.44 381 PRO A CA 1
ATOM 3054 C C . PRO A 1 381 ? 28.700 -12.110 -24.632 1.00 87.44 381 PRO A C 1
ATOM 3056 O O . PRO A 1 381 ? 28.152 -11.462 -25.525 1.00 87.44 381 PRO A O 1
ATOM 3059 N N . ILE A 1 382 ? 29.387 -11.526 -23.651 1.00 89.88 382 ILE A N 1
ATOM 3060 C CA . ILE A 1 382 ? 29.746 -10.103 -23.645 1.00 89.88 382 ILE A CA 1
ATOM 3061 C C . ILE A 1 382 ? 31.107 -9.976 -24.337 1.00 89.88 382 ILE A C 1
ATOM 3063 O O . ILE A 1 382 ? 32.060 -10.637 -23.926 1.00 89.88 382 ILE A O 1
ATOM 3067 N N . ASP A 1 383 ? 31.224 -9.136 -25.371 1.00 89.06 383 ASP A N 1
ATOM 3068 C CA . ASP A 1 383 ? 32.533 -8.824 -25.961 1.00 89.06 383 ASP A CA 1
ATOM 3069 C C . ASP A 1 383 ? 33.283 -7.847 -25.046 1.00 89.06 383 ASP A C 1
ATOM 3071 O O . ASP A 1 383 ? 33.093 -6.632 -25.104 1.00 89.06 383 ASP A O 1
ATOM 3075 N N . GLU A 1 384 ? 34.165 -8.383 -24.205 1.00 87.50 384 GLU A N 1
ATOM 3076 C CA . GLU A 1 384 ? 34.975 -7.593 -23.271 1.00 87.50 384 GLU A CA 1
ATOM 3077 C C . GLU A 1 384 ? 35.933 -6.614 -23.970 1.00 87.50 384 GLU A C 1
ATOM 3079 O O . GLU A 1 384 ? 36.395 -5.654 -23.355 1.00 87.50 384 GLU A O 1
ATOM 3084 N N . THR A 1 385 ? 36.218 -6.818 -25.260 1.00 90.69 385 THR A N 1
ATOM 3085 C CA . THR A 1 385 ? 37.090 -5.940 -26.052 1.00 90.69 385 THR A CA 1
ATOM 3086 C C . THR A 1 385 ? 36.335 -4.807 -26.746 1.00 90.69 385 THR A C 1
ATOM 3088 O O . THR A 1 385 ? 36.973 -3.919 -27.316 1.00 90.69 385 THR A O 1
ATOM 3091 N N . PHE A 1 386 ? 34.996 -4.800 -26.699 1.00 92.12 386 PHE A N 1
ATOM 3092 C CA . PHE A 1 386 ? 34.157 -3.852 -27.435 1.00 92.12 386 PHE A CA 1
ATOM 3093 C C . PHE A 1 386 ? 34.513 -2.389 -27.143 1.00 92.12 386 PHE A C 1
ATOM 3095 O O . PHE A 1 386 ? 34.791 -1.638 -28.073 1.00 92.12 386 PHE A O 1
ATOM 3102 N N . GLU A 1 387 ? 34.575 -1.996 -25.867 1.00 90.25 387 GLU A N 1
ATOM 3103 C CA . GLU A 1 387 ? 34.847 -0.608 -25.460 1.00 90.25 387 GLU A CA 1
ATOM 3104 C C . GLU A 1 387 ? 36.231 -0.130 -25.939 1.00 90.25 387 GLU A C 1
ATOM 3106 O O . GLU A 1 387 ? 36.357 0.958 -26.503 1.00 90.25 387 GLU A O 1
ATOM 3111 N N . SER A 1 388 ? 37.270 -0.963 -25.797 1.00 91.31 388 SER A N 1
ATOM 3112 C CA . SER A 1 388 ? 38.617 -0.645 -26.295 1.00 91.31 388 SER A CA 1
ATOM 3113 C C . SER A 1 388 ? 38.628 -0.471 -27.814 1.00 91.31 388 SER A C 1
ATOM 3115 O O . SER A 1 388 ? 39.233 0.471 -28.322 1.00 91.31 388 SER A O 1
ATOM 3117 N N . LYS A 1 389 ? 37.932 -1.349 -28.542 1.00 91.25 389 LYS A N 1
ATOM 3118 C CA . LYS A 1 389 ? 37.849 -1.298 -30.007 1.00 91.25 389 LYS A CA 1
ATOM 3119 C C . LYS A 1 389 ? 37.072 -0.082 -30.496 1.00 91.25 389 LYS A C 1
ATOM 3121 O O . LYS A 1 389 ? 37.494 0.563 -31.450 1.00 91.25 389 LYS A O 1
ATOM 3126 N N . VAL A 1 390 ? 35.975 0.274 -29.826 1.00 90.50 390 VAL A N 1
ATOM 3127 C CA . VAL A 1 390 ? 35.233 1.516 -30.089 1.00 90.50 390 VAL A CA 1
ATOM 3128 C C . VAL A 1 390 ? 36.133 2.727 -29.863 1.00 90.50 390 VAL A C 1
ATOM 3130 O O . VAL A 1 390 ? 36.154 3.626 -30.696 1.00 90.50 390 VAL A O 1
ATOM 3133 N N . ASN A 1 391 ? 36.908 2.763 -28.779 1.00 89.94 391 ASN A N 1
ATOM 3134 C CA . ASN A 1 391 ? 37.813 3.881 -28.501 1.00 89.94 391 ASN A CA 1
ATOM 3135 C C . ASN A 1 391 ? 38.928 4.009 -29.555 1.00 89.94 391 ASN A C 1
ATOM 3137 O O . ASN A 1 391 ? 39.237 5.123 -29.993 1.00 89.94 391 ASN A O 1
ATOM 3141 N N . GLU A 1 392 ? 39.498 2.890 -30.014 1.00 90.38 392 GLU A N 1
ATOM 3142 C CA . GLU A 1 392 ? 40.435 2.881 -31.145 1.00 90.38 392 GLU A CA 1
ATOM 3143 C C . GLU A 1 392 ? 39.755 3.404 -32.420 1.00 90.38 392 GLU A C 1
ATOM 3145 O O . GLU A 1 392 ? 40.273 4.305 -33.082 1.00 90.38 392 GLU A O 1
ATOM 3150 N N . TYR A 1 393 ? 38.552 2.917 -32.724 1.00 90.19 393 TYR A N 1
ATOM 3151 C CA . TYR A 1 393 ? 37.772 3.351 -33.879 1.00 90.19 393 TYR A CA 1
ATOM 3152 C C . TYR A 1 393 ? 37.455 4.854 -33.838 1.00 90.19 393 TYR A C 1
ATOM 3154 O O . TYR A 1 393 ? 37.678 5.562 -34.817 1.00 90.19 393 TYR A O 1
ATOM 3162 N N . LEU A 1 394 ? 37.020 5.384 -32.692 1.00 88.50 394 LEU A N 1
ATOM 3163 C CA . LEU A 1 394 ? 36.754 6.815 -32.502 1.00 88.50 394 LEU A CA 1
ATOM 3164 C C . LEU A 1 394 ? 38.022 7.671 -32.640 1.00 88.50 394 LEU A C 1
ATOM 3166 O O . LEU A 1 394 ? 37.950 8.814 -33.099 1.00 88.50 394 LEU A O 1
ATOM 3170 N N . THR A 1 395 ? 39.192 7.122 -32.303 1.00 89.38 395 THR A N 1
ATOM 3171 C CA . THR A 1 395 ? 40.480 7.785 -32.554 1.00 89.38 395 THR A CA 1
ATOM 3172 C C . THR A 1 395 ? 40.728 7.928 -34.057 1.00 89.38 395 THR A C 1
ATOM 3174 O O . THR A 1 395 ? 41.059 9.023 -34.515 1.00 89.38 395 THR A O 1
ATOM 3177 N N . ILE A 1 396 ? 40.468 6.874 -34.840 1.00 89.56 396 ILE A N 1
ATOM 3178 C CA . ILE A 1 396 ? 40.566 6.901 -36.310 1.00 89.56 396 ILE A CA 1
ATOM 3179 C C . ILE A 1 396 ? 39.576 7.912 -36.906 1.00 89.56 396 ILE A C 1
ATOM 3181 O O . ILE A 1 396 ? 39.960 8.726 -37.749 1.00 89.56 396 ILE A O 1
ATOM 3185 N N . VAL A 1 397 ? 38.322 7.918 -36.436 1.00 87.62 397 VAL A N 1
ATOM 3186 C CA . VAL A 1 397 ? 37.307 8.905 -36.849 1.00 87.62 397 VAL A CA 1
ATOM 3187 C C . VAL A 1 397 ? 37.816 10.332 -36.609 1.00 87.62 397 VAL A C 1
ATOM 3189 O O . VAL A 1 397 ? 37.734 11.176 -37.503 1.00 87.62 397 VAL A O 1
ATOM 3192 N N . SER A 1 398 ? 38.412 10.602 -35.440 1.00 84.88 398 SER A N 1
ATOM 3193 C CA . SER A 1 398 ? 38.980 11.918 -35.117 1.00 84.88 398 SER A CA 1
ATOM 3194 C C . SER A 1 398 ? 40.155 12.300 -36.024 1.00 84.88 398 SER A C 1
ATOM 3196 O O . SER A 1 398 ? 40.279 13.461 -36.425 1.00 84.88 398 SER A O 1
ATOM 3198 N N . GLU A 1 399 ? 41.032 11.354 -36.364 1.00 84.31 399 GLU A N 1
ATOM 3199 C CA . GLU A 1 399 ? 42.156 11.598 -37.276 1.00 84.31 399 GLU A CA 1
ATOM 3200 C C . GLU A 1 399 ? 41.686 11.964 -38.687 1.00 84.31 399 GLU A C 1
ATOM 3202 O O . GLU A 1 399 ? 42.172 12.944 -39.264 1.00 84.31 399 GLU A O 1
ATOM 3207 N N . VAL A 1 400 ? 40.694 11.237 -39.207 1.00 84.25 400 VAL A N 1
ATOM 3208 C CA . VAL A 1 400 ? 40.059 11.519 -40.501 1.00 84.25 400 VAL A CA 1
ATOM 3209 C C . VAL A 1 400 ? 39.347 12.874 -40.484 1.00 84.25 400 VAL A C 1
ATOM 3211 O O . VAL A 1 400 ? 39.517 13.680 -41.400 1.00 84.25 400 VAL A O 1
ATOM 3214 N N . GLN A 1 401 ? 38.619 13.194 -39.414 1.00 80.12 401 GLN A N 1
ATOM 3215 C CA . GLN A 1 401 ? 37.962 14.495 -39.265 1.00 80.12 401 GLN A CA 1
ATOM 3216 C C . GLN A 1 401 ? 38.980 15.649 -39.256 1.00 80.12 401 GLN A C 1
ATOM 3218 O O . GLN A 1 401 ? 38.779 16.674 -39.915 1.00 80.12 401 GLN A O 1
ATOM 3223 N N . LYS A 1 402 ? 40.108 15.489 -38.545 1.00 79.12 402 LYS A N 1
ATOM 3224 C CA . LYS A 1 402 ? 41.194 16.485 -38.512 1.00 79.12 402 LYS A CA 1
ATOM 3225 C C . LYS A 1 402 ? 41.805 16.725 -39.889 1.00 79.12 402 LYS A C 1
ATOM 3227 O O . LYS A 1 402 ? 42.232 17.852 -40.139 1.00 79.12 402 LYS A O 1
ATOM 3232 N N . LEU A 1 403 ? 41.874 15.703 -40.747 1.00 79.75 403 L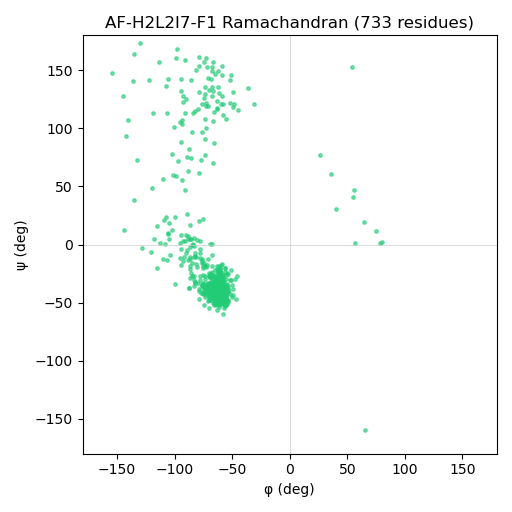EU A N 1
ATOM 3233 C CA . LEU A 1 403 ? 42.306 15.859 -42.135 1.00 79.75 403 LEU A CA 1
ATOM 3234 C C . LEU A 1 403 ? 41.327 16.780 -42.885 1.00 79.75 403 LEU A C 1
ATOM 3236 O O . LEU A 1 403 ? 41.726 17.844 -43.357 1.00 79.75 403 LEU A O 1
ATOM 3240 N N . PHE A 1 404 ? 40.034 16.446 -42.914 1.00 77.12 404 PHE A N 1
ATOM 3241 C CA . PHE A 1 404 ? 39.043 17.199 -43.697 1.00 77.12 404 PHE A CA 1
ATOM 3242 C C . PHE A 1 404 ? 38.767 18.610 -43.204 1.00 77.12 404 PHE A C 1
ATOM 3244 O O . PHE A 1 404 ? 38.607 19.517 -44.022 1.00 77.12 404 PHE A O 1
ATOM 3251 N N . GLY A 1 405 ? 38.768 18.833 -41.888 1.00 72.00 405 GLY A N 1
ATOM 3252 C CA . GLY A 1 405 ? 38.591 20.171 -41.325 1.00 72.00 405 GLY A CA 1
ATOM 3253 C C . GLY A 1 405 ? 39.615 21.189 -41.845 1.00 72.00 405 GLY A C 1
ATOM 3254 O O . GLY A 1 405 ? 39.359 22.390 -41.777 1.00 72.00 405 GLY A O 1
ATOM 3255 N N . ARG A 1 406 ? 40.759 20.735 -42.381 1.00 69.25 406 ARG A N 1
ATOM 3256 C CA . ARG A 1 406 ? 41.855 21.604 -42.838 1.00 69.25 406 ARG A CA 1
ATOM 3257 C C . ARG A 1 406 ? 42.216 21.469 -44.318 1.00 69.25 406 ARG A C 1
ATOM 3259 O O . ARG A 1 406 ? 42.949 22.320 -44.809 1.00 69.25 406 ARG A O 1
ATOM 3266 N N . LEU A 1 407 ? 41.636 20.515 -45.054 1.00 77.19 407 LEU A N 1
ATOM 3267 C CA . LEU A 1 407 ? 41.683 20.459 -46.529 1.00 77.19 407 LEU A CA 1
ATOM 3268 C C . LEU A 1 407 ? 40.743 21.485 -47.202 1.00 77.19 407 LEU A C 1
ATOM 3270 O O . LEU A 1 407 ? 40.335 21.312 -48.348 1.00 77.19 407 LEU A O 1
ATOM 3274 N N . ARG A 1 408 ? 40.370 22.555 -46.491 1.00 73.00 408 ARG A N 1
ATOM 3275 C CA . ARG A 1 408 ? 39.579 23.668 -47.023 1.00 73.00 408 ARG A CA 1
ATOM 3276 C C . ARG A 1 408 ? 40.518 24.770 -47.479 1.00 73.00 408 ARG A C 1
ATOM 3278 O O . ARG A 1 408 ? 40.808 25.706 -46.732 1.00 73.00 408 ARG A O 1
ATOM 3285 N N . TYR A 1 409 ? 40.963 24.690 -48.723 1.00 77.75 409 TYR A N 1
ATOM 3286 C CA . TYR A 1 409 ? 41.909 25.651 -49.267 1.00 77.75 409 TYR A CA 1
ATOM 3287 C C . TYR A 1 409 ? 41.241 26.903 -49.820 1.00 77.75 409 TYR A C 1
ATOM 3289 O O . TYR A 1 409 ? 41.955 27.809 -50.225 1.00 77.75 409 TYR A O 1
ATOM 3297 N N . ARG A 1 410 ? 39.910 27.046 -49.783 1.00 79.50 410 ARG A N 1
ATOM 3298 C CA . ARG A 1 410 ? 39.215 28.232 -50.333 1.00 79.50 410 ARG A CA 1
ATOM 3299 C C . ARG A 1 410 ? 39.833 29.576 -49.921 1.00 79.50 410 ARG A C 1
ATOM 3301 O O . ARG A 1 410 ? 40.040 30.440 -50.775 1.00 79.50 410 ARG A O 1
ATOM 3308 N N . LEU A 1 411 ? 40.143 29.761 -48.631 1.00 79.75 411 LEU A N 1
ATOM 3309 C CA . LEU A 1 411 ? 40.788 30.989 -48.139 1.00 79.75 411 LEU A CA 1
ATOM 3310 C C . LEU A 1 411 ? 42.224 31.118 -48.658 1.00 79.75 411 LEU A C 1
ATOM 3312 O O . LEU A 1 411 ? 42.599 32.183 -49.144 1.00 79.75 411 LEU A O 1
ATOM 3316 N N . PHE A 1 412 ? 42.993 30.027 -48.627 1.00 86.56 412 PHE A N 1
ATOM 3317 C CA . PHE A 1 412 ? 44.330 29.979 -49.215 1.00 86.56 412 PHE A CA 1
ATOM 3318 C C . PHE A 1 412 ? 44.299 30.333 -50.705 1.00 86.56 412 PHE A C 1
ATOM 3320 O O . PHE A 1 412 ? 45.024 31.223 -51.124 1.00 86.56 412 PHE A O 1
ATOM 3327 N N . VAL A 1 413 ? 43.438 29.695 -51.502 1.00 86.81 413 VAL A N 1
ATOM 3328 C CA . VAL A 1 413 ? 43.308 29.891 -52.952 1.00 86.81 413 VAL A CA 1
ATOM 3329 C C . VAL A 1 413 ? 42.997 31.351 -53.264 1.00 86.81 413 VAL A C 1
ATOM 3331 O O . VAL A 1 413 ? 43.542 31.905 -54.219 1.00 86.81 413 VAL A O 1
ATOM 3334 N N . ARG A 1 414 ? 42.153 32.002 -52.454 1.00 86.56 414 ARG A N 1
ATOM 3335 C CA . ARG A 1 414 ? 41.858 33.432 -52.594 1.00 86.56 414 ARG A CA 1
ATOM 3336 C C . ARG A 1 414 ? 43.099 34.293 -52.348 1.00 86.56 414 ARG A C 1
ATOM 3338 O O . ARG A 1 414 ? 43.424 35.112 -53.207 1.00 86.56 414 ARG A O 1
ATOM 3345 N N . SER A 1 415 ? 43.790 34.101 -51.224 1.00 87.44 415 SER A N 1
ATOM 3346 C CA . SER A 1 415 ? 45.000 34.863 -50.879 1.00 87.44 415 SER A CA 1
ATOM 3347 C C . SER A 1 415 ? 46.145 34.596 -51.861 1.00 87.44 415 SER A C 1
ATOM 3349 O O . SER A 1 415 ? 46.801 35.521 -52.335 1.00 87.44 415 SER A O 1
ATOM 3351 N N . TYR A 1 416 ? 46.332 33.339 -52.258 1.00 89.75 416 TYR A N 1
ATOM 3352 C CA . TYR A 1 416 ? 47.346 32.917 -53.215 1.00 89.75 416 TYR A CA 1
ATOM 3353 C C . TYR A 1 416 ? 47.111 33.536 -54.591 1.00 89.75 416 TYR A C 1
ATOM 3355 O O . TYR A 1 416 ? 48.044 34.075 -55.168 1.00 89.75 416 TYR A O 1
ATOM 3363 N N . LYS A 1 417 ? 45.868 33.568 -55.098 1.00 88.88 417 LYS A N 1
ATOM 3364 C CA . LYS A 1 417 ? 45.543 34.253 -56.365 1.00 88.88 417 LYS A CA 1
ATOM 3365 C C . LYS A 1 417 ? 45.834 35.756 -56.327 1.00 88.88 417 LYS A C 1
ATOM 3367 O O . LYS A 1 417 ? 46.192 36.331 -57.352 1.00 88.88 417 LYS A O 1
ATOM 3372 N N . GLN A 1 418 ? 45.664 36.417 -55.179 1.00 87.25 418 GLN A N 1
ATOM 3373 C CA . GLN A 1 418 ? 46.014 37.836 -55.038 1.00 87.25 418 GLN A CA 1
ATOM 3374 C C . GLN A 1 418 ? 47.532 38.045 -55.121 1.00 87.25 418 GLN A C 1
ATOM 3376 O O . GLN A 1 418 ? 47.983 38.929 -55.848 1.00 87.25 418 GLN A O 1
ATOM 3381 N N . LEU A 1 419 ? 48.310 37.198 -54.445 1.00 86.81 419 LEU A N 1
ATOM 3382 C CA . LEU A 1 419 ? 49.777 37.221 -54.490 1.00 86.81 419 LEU A CA 1
ATOM 3383 C C . LEU A 1 419 ? 50.315 36.837 -55.873 1.00 86.81 419 LEU A C 1
ATOM 3385 O O . LEU A 1 419 ? 51.193 37.509 -56.405 1.00 86.81 419 LEU A O 1
ATOM 3389 N N . GLN A 1 420 ? 49.717 35.826 -56.499 1.00 86.69 420 GLN A N 1
ATOM 3390 C CA . GLN A 1 420 ? 50.016 35.392 -57.859 1.00 86.69 420 GLN A CA 1
ATOM 3391 C C . GLN A 1 420 ? 49.858 36.540 -58.859 1.00 86.69 420 GLN A C 1
ATOM 3393 O O . GLN A 1 420 ? 50.732 36.733 -59.693 1.00 86.69 420 GLN A O 1
ATOM 3398 N N . LYS A 1 421 ? 48.792 37.350 -58.762 1.00 85.00 421 LYS A N 1
ATOM 3399 C CA . LYS A 1 421 ? 48.620 38.533 -59.625 1.00 85.00 421 LYS A CA 1
ATOM 3400 C C . LYS A 1 421 ? 49.745 39.557 -59.451 1.00 85.00 421 LYS A C 1
ATOM 3402 O O . LYS A 1 421 ? 50.202 40.102 -60.450 1.00 85.00 421 LYS A O 1
ATOM 3407 N N . LYS A 1 422 ? 50.206 39.807 -58.217 1.00 83.56 422 LYS A N 1
ATOM 3408 C CA . LYS A 1 422 ? 51.348 40.709 -57.962 1.00 83.56 422 LYS A CA 1
ATOM 3409 C C . LYS A 1 422 ? 52.626 40.191 -58.631 1.00 83.56 422 LYS A C 1
ATOM 3411 O O . LYS A 1 422 ? 53.378 40.980 -59.193 1.00 83.56 422 LYS A O 1
ATOM 3416 N N . ILE A 1 423 ? 52.831 38.874 -58.605 1.00 83.12 423 ILE A N 1
ATOM 3417 C CA . ILE A 1 423 ? 54.003 38.204 -59.183 1.00 83.12 423 ILE A CA 1
ATOM 3418 C C . ILE A 1 423 ? 53.917 38.142 -60.716 1.00 83.12 423 ILE A C 1
ATOM 3420 O O . ILE A 1 423 ? 54.895 38.457 -61.380 1.00 83.12 423 ILE A O 1
ATOM 3424 N N . ALA A 1 424 ? 52.755 37.830 -61.300 1.00 76.06 424 ALA A N 1
ATOM 3425 C CA . ALA A 1 424 ? 52.570 37.734 -62.754 1.00 76.06 424 ALA A CA 1
ATOM 3426 C C . ALA A 1 424 ? 52.842 39.061 -63.488 1.00 76.06 424 ALA A C 1
ATOM 3428 O O . ALA A 1 424 ? 53.383 39.063 -64.591 1.00 76.06 424 ALA A O 1
ATOM 3429 N N . ILE A 1 425 ? 52.552 40.204 -62.851 1.00 64.25 425 ILE A N 1
ATOM 3430 C CA . ILE A 1 425 ? 52.901 41.541 -63.374 1.00 64.25 425 ILE A CA 1
ATOM 3431 C C . ILE A 1 425 ? 54.427 41.702 -63.551 1.00 64.25 425 ILE A C 1
ATOM 3433 O O . ILE A 1 425 ? 54.871 42.538 -64.334 1.00 64.25 425 ILE A O 1
ATOM 3437 N N . ALA A 1 426 ? 55.234 40.893 -62.860 1.00 58.38 426 ALA A N 1
ATOM 3438 C CA . ALA A 1 426 ? 56.687 40.993 -62.825 1.00 58.38 426 ALA A CA 1
ATOM 3439 C C . ALA A 1 426 ? 57.420 40.138 -63.887 1.00 58.38 426 ALA A C 1
ATOM 3441 O O . ALA A 1 426 ? 58.625 40.291 -64.075 1.00 58.38 426 ALA A O 1
ATOM 3442 N N . ILE A 1 427 ? 56.715 39.238 -64.581 1.00 62.78 427 ILE A N 1
ATOM 3443 C CA . ILE A 1 427 ? 57.304 38.196 -65.444 1.00 62.78 427 ILE A CA 1
ATOM 3444 C C . ILE A 1 427 ? 57.670 38.639 -66.881 1.00 62.78 427 ILE A C 1
ATOM 3446 O O . ILE A 1 427 ? 58.652 38.104 -67.399 1.00 62.78 427 ILE A O 1
ATOM 3450 N N . PRO A 1 428 ? 57.006 39.600 -67.569 1.00 55.09 428 PRO A N 1
ATOM 3451 C CA . PRO A 1 428 ? 57.183 39.731 -69.024 1.00 55.09 428 PRO A CA 1
ATOM 3452 C C . PRO A 1 428 ? 58.557 40.200 -69.530 1.00 55.09 428 PRO A C 1
ATOM 3454 O O . PRO A 1 428 ? 58.723 40.347 -70.737 1.00 55.09 428 PRO A O 1
ATOM 3457 N N . ASN A 1 429 ? 59.549 40.473 -68.675 1.00 58.47 429 ASN A N 1
ATOM 3458 C CA . ASN A 1 429 ? 60.851 40.927 -69.157 1.00 58.47 429 ASN A CA 1
ATOM 3459 C C . ASN A 1 429 ? 62.018 40.344 -68.349 1.00 58.47 429 ASN A C 1
ATOM 3461 O O . ASN A 1 429 ? 62.448 40.931 -67.354 1.00 58.47 429 ASN A O 1
ATOM 3465 N N . ILE A 1 430 ? 62.572 39.218 -68.825 1.00 60.41 430 ILE A N 1
ATOM 3466 C CA . ILE A 1 430 ? 63.790 38.574 -68.285 1.00 60.41 430 ILE A CA 1
ATOM 3467 C C . ILE A 1 430 ? 64.941 39.588 -68.153 1.00 60.41 430 ILE A C 1
ATOM 3469 O O . ILE A 1 430 ? 65.740 39.496 -67.225 1.00 60.41 430 ILE A O 1
ATOM 3473 N N . VAL A 1 431 ? 64.991 40.607 -69.021 1.00 66.50 431 VAL A N 1
ATOM 3474 C CA . VAL A 1 431 ? 66.012 41.670 -68.986 1.00 66.50 431 VAL A CA 1
ATOM 3475 C C . VAL A 1 431 ? 65.946 42.510 -67.701 1.00 66.50 431 VAL A C 1
ATOM 3477 O O . VAL A 1 431 ? 66.961 43.033 -67.259 1.00 66.50 431 VAL A O 1
ATOM 3480 N N . LYS A 1 432 ? 64.770 42.633 -67.071 1.00 74.94 432 LYS A N 1
ATOM 3481 C CA . LYS A 1 432 ? 64.554 43.436 -65.851 1.00 74.94 432 LYS A CA 1
ATOM 3482 C C . LYS A 1 432 ? 64.308 42.579 -64.608 1.00 74.94 432 LYS A C 1
ATOM 3484 O O . LYS A 1 432 ? 63.703 43.059 -63.650 1.00 74.94 432 LYS A O 1
ATOM 3489 N N . LEU A 1 433 ? 64.718 41.313 -64.619 1.00 76.94 433 LEU A N 1
ATOM 3490 C CA . LEU A 1 433 ? 64.430 40.367 -63.539 1.00 76.94 433 LEU A CA 1
ATOM 3491 C C . LEU A 1 433 ? 64.893 40.886 -62.164 1.00 76.94 433 LEU A C 1
ATOM 3493 O O . LEU A 1 433 ? 64.150 40.803 -61.189 1.00 76.94 433 LEU A O 1
ATOM 3497 N N . ASP A 1 434 ? 66.072 41.503 -62.116 1.00 77.25 434 ASP A N 1
ATOM 3498 C CA . ASP A 1 434 ? 66.694 42.047 -60.906 1.00 77.25 434 ASP A CA 1
ATOM 3499 C C . ASP A 1 434 ? 65.833 43.161 -60.268 1.00 77.25 434 ASP A C 1
ATOM 3501 O O . ASP A 1 434 ? 65.604 43.178 -59.055 1.00 77.25 434 ASP A O 1
ATOM 3505 N N . GLN A 1 435 ? 65.277 44.061 -61.093 1.00 80.31 435 GLN A N 1
ATOM 3506 C CA . GLN A 1 435 ? 64.381 45.137 -60.644 1.00 80.31 435 GLN A CA 1
ATOM 3507 C C . GLN A 1 435 ? 63.060 44.581 -60.101 1.00 80.31 435 GLN A C 1
ATOM 3509 O O . GLN A 1 435 ? 62.548 45.046 -59.082 1.00 80.31 435 GLN A O 1
ATOM 3514 N N . HIS A 1 436 ? 62.512 43.568 -60.771 1.00 81.44 436 HIS A N 1
ATOM 3515 C CA . HIS A 1 436 ? 61.271 42.915 -60.371 1.00 81.44 436 HIS A CA 1
ATOM 3516 C C . HIS A 1 436 ? 61.412 42.163 -59.052 1.00 81.44 436 HIS A C 1
ATOM 3518 O O . HIS A 1 436 ? 60.562 42.299 -58.172 1.00 81.44 436 HIS A O 1
ATOM 3524 N N . LEU A 1 437 ? 62.501 41.413 -58.894 1.00 83.38 437 LEU A N 1
ATOM 3525 C CA . LEU A 1 437 ? 62.781 40.696 -57.662 1.00 83.38 437 LEU A CA 1
ATOM 3526 C C . LEU A 1 437 ? 62.974 41.661 -56.485 1.00 83.38 437 LEU A C 1
ATOM 3528 O O . LEU A 1 437 ? 62.395 41.447 -55.421 1.00 83.38 437 LEU A O 1
ATOM 3532 N N . THR A 1 438 ? 63.719 42.752 -56.696 1.00 81.88 438 THR A N 1
ATOM 3533 C CA . THR A 1 438 ? 63.893 43.814 -55.692 1.00 81.88 438 THR A CA 1
ATOM 3534 C C . THR A 1 438 ? 62.544 44.402 -55.281 1.00 81.88 438 THR A C 1
ATOM 3536 O O . THR A 1 438 ? 62.240 44.471 -54.094 1.00 81.88 438 THR A O 1
ATOM 3539 N N . LYS A 1 439 ? 61.674 44.718 -56.249 1.00 85.38 439 LYS A N 1
ATOM 3540 C CA . LYS A 1 439 ? 60.329 45.244 -55.981 1.00 85.38 439 LYS A CA 1
ATOM 3541 C C . LYS A 1 439 ? 59.464 44.285 -55.149 1.00 85.38 439 LYS A C 1
ATOM 3543 O O . LYS A 1 439 ? 58.851 44.727 -54.184 1.00 85.38 439 LYS A O 1
ATOM 3548 N N . LEU A 1 440 ? 59.425 42.995 -55.500 1.00 86.94 440 LEU A N 1
ATOM 3549 C CA . LEU A 1 440 ? 58.643 41.974 -54.775 1.00 86.94 440 LEU A CA 1
ATOM 3550 C C . LEU A 1 440 ? 59.197 41.668 -53.373 1.00 86.94 440 LEU A C 1
ATOM 3552 O O . LEU A 1 440 ? 58.481 41.165 -52.500 1.00 86.94 440 LEU A O 1
ATOM 3556 N N . ARG A 1 441 ? 60.495 41.905 -53.162 1.00 84.19 441 ARG A N 1
ATOM 3557 C CA . ARG A 1 441 ? 61.126 41.815 -51.845 1.00 84.19 441 ARG A CA 1
ATOM 3558 C C . ARG A 1 441 ? 60.743 43.019 -50.991 1.00 84.19 441 ARG A C 1
ATOM 3560 O O . ARG A 1 441 ? 60.286 42.834 -49.865 1.00 84.19 441 ARG A O 1
ATOM 3567 N N . ASP A 1 442 ? 60.925 44.221 -51.531 1.00 85.25 442 ASP A N 1
ATOM 3568 C CA . ASP A 1 442 ? 60.743 45.480 -50.809 1.00 85.25 442 ASP A CA 1
ATOM 3569 C C . ASP A 1 442 ? 59.261 45.738 -50.476 1.00 85.25 442 ASP A C 1
ATOM 3571 O O . ASP A 1 442 ? 58.958 46.251 -49.401 1.00 85.25 442 ASP A O 1
ATOM 3575 N N . ASP A 1 443 ? 58.320 45.308 -51.329 1.00 89.38 443 ASP A N 1
ATOM 3576 C CA . ASP A 1 443 ? 56.877 45.377 -51.042 1.00 89.38 443 ASP A CA 1
ATOM 3577 C C . ASP A 1 443 ? 56.370 44.272 -50.088 1.00 89.38 443 ASP A C 1
ATOM 3579 O O . ASP A 1 443 ? 55.198 44.259 -49.702 1.00 89.38 443 ASP A O 1
ATOM 3583 N N . GLY A 1 444 ? 57.247 43.341 -49.693 1.00 89.38 444 GLY A N 1
ATOM 3584 C CA . GLY A 1 444 ? 56.946 42.244 -48.777 1.00 89.38 444 GLY A CA 1
ATOM 3585 C C . GLY A 1 444 ? 56.196 41.055 -49.391 1.00 89.38 444 GLY A C 1
ATOM 3586 O O . GLY A 1 444 ? 55.937 40.087 -48.668 1.00 89.38 444 GLY A O 1
ATOM 3587 N N . THR A 1 445 ? 55.888 41.059 -50.692 1.00 90.19 445 THR A N 1
ATOM 3588 C CA . THR A 1 445 ? 55.123 39.996 -51.372 1.00 90.19 445 THR A CA 1
ATOM 3589 C C . THR A 1 445 ? 55.794 38.629 -51.236 1.00 90.19 445 THR A C 1
ATOM 3591 O O . THR A 1 445 ? 55.114 37.648 -50.928 1.00 90.19 445 THR A O 1
ATOM 3594 N N . LEU A 1 446 ? 57.126 38.548 -51.381 1.00 89.12 446 LEU A N 1
ATOM 3595 C CA . LEU A 1 446 ? 57.874 37.288 -51.208 1.00 89.12 446 LEU A CA 1
ATOM 3596 C C . LEU A 1 446 ? 57.760 36.727 -49.782 1.00 89.12 446 LEU A C 1
ATOM 3598 O O . LEU A 1 446 ? 57.641 35.518 -49.580 1.00 89.12 446 LEU A O 1
ATOM 3602 N N . LYS A 1 447 ? 57.752 37.607 -48.775 1.00 90.06 447 LYS A N 1
ATOM 3603 C CA . LYS A 1 447 ? 57.588 37.214 -47.369 1.00 90.06 447 LYS A CA 1
ATOM 3604 C C . LYS A 1 447 ? 56.160 36.745 -47.091 1.00 90.06 447 LYS A C 1
ATOM 3606 O O . LYS A 1 447 ? 55.966 35.796 -46.335 1.00 90.06 447 LYS A O 1
ATOM 3611 N N . GLU A 1 448 ? 55.169 37.401 -47.688 1.00 91.50 448 GLU A N 1
ATOM 3612 C CA . GLU A 1 448 ? 53.752 37.067 -47.534 1.00 91.50 448 GLU A CA 1
ATOM 3613 C C . GLU A 1 448 ? 53.422 35.703 -48.158 1.00 91.50 448 GLU A C 1
ATOM 3615 O O . GLU A 1 448 ? 52.890 34.828 -47.470 1.00 91.50 448 GLU A O 1
ATOM 3620 N N . ILE A 1 449 ? 53.825 35.473 -49.414 1.00 91.56 449 ILE A N 1
ATOM 3621 C CA . ILE A 1 449 ? 53.641 34.172 -50.074 1.00 91.56 449 ILE A CA 1
ATOM 3622 C C . ILE A 1 449 ? 54.451 33.071 -49.387 1.00 91.56 449 ILE A C 1
ATOM 3624 O O . ILE A 1 449 ? 53.934 31.972 -49.202 1.00 91.56 449 ILE A O 1
ATOM 3628 N N . GLY A 1 450 ? 55.662 33.378 -48.910 1.00 91.38 450 GLY A N 1
ATOM 3629 C CA . GLY A 1 450 ? 56.484 32.445 -48.144 1.00 91.38 450 GLY A CA 1
ATOM 3630 C C . GLY A 1 450 ? 55.829 32.003 -46.845 1.00 91.38 450 GLY A C 1
ATOM 3631 O O . GLY A 1 450 ? 55.777 30.805 -46.573 1.00 91.38 450 GLY A O 1
ATOM 3632 N N . LYS A 1 451 ? 55.253 32.925 -46.067 1.00 91.44 451 LYS A N 1
ATOM 3633 C CA . LYS A 1 451 ? 54.479 32.571 -44.865 1.00 91.44 451 LYS A CA 1
ATOM 3634 C C . LYS A 1 451 ? 53.259 31.718 -45.208 1.00 91.44 451 LYS A C 1
ATOM 3636 O O . LYS A 1 451 ? 53.025 30.705 -44.551 1.00 91.44 451 LYS A O 1
ATOM 3641 N N . LEU A 1 452 ? 52.507 32.113 -46.237 1.00 90.56 452 LEU A N 1
ATOM 3642 C CA . LEU A 1 452 ? 51.289 31.423 -46.656 1.00 90.56 452 LEU A CA 1
ATOM 3643 C C . LEU A 1 452 ? 51.577 29.983 -47.115 1.00 90.56 452 LEU A C 1
ATOM 3645 O O . LEU A 1 452 ? 50.887 29.056 -46.692 1.00 90.56 452 LEU A O 1
ATOM 3649 N N . VAL A 1 453 ? 52.604 29.790 -47.945 1.00 91.06 453 VAL A N 1
ATOM 3650 C CA . VAL A 1 453 ? 53.039 28.478 -48.448 1.00 91.06 453 VAL A CA 1
ATOM 3651 C C . VAL A 1 453 ? 53.642 27.631 -47.335 1.00 91.06 453 VAL A C 1
ATOM 3653 O O . VAL A 1 453 ? 53.235 26.486 -47.167 1.00 91.06 453 VAL A O 1
ATOM 3656 N N . SER A 1 454 ? 54.547 28.188 -46.524 1.00 90.31 454 SER A N 1
ATOM 3657 C CA . SER A 1 454 ? 55.228 27.429 -45.462 1.00 90.31 454 SER A CA 1
ATOM 3658 C C . SER A 1 454 ? 54.253 26.910 -44.407 1.00 90.31 454 SER A C 1
ATOM 3660 O O . SER A 1 454 ? 54.424 25.802 -43.908 1.00 90.31 454 SER A O 1
ATOM 3662 N N . TYR A 1 455 ? 53.206 27.680 -44.090 1.00 88.44 455 TYR A N 1
ATOM 3663 C CA . TYR A 1 455 ? 52.138 27.228 -43.199 1.00 88.44 455 TYR A CA 1
ATOM 3664 C C . TYR A 1 455 ? 51.455 25.953 -43.724 1.00 88.44 455 TYR A C 1
ATOM 3666 O O . TYR A 1 455 ? 51.313 24.985 -42.978 1.00 88.44 455 TYR A O 1
ATOM 3674 N N . HIS A 1 456 ? 51.072 25.924 -45.006 1.00 87.38 456 HIS A N 1
ATOM 3675 C CA . HIS A 1 456 ? 50.387 24.773 -45.606 1.00 87.38 456 HIS A CA 1
ATOM 3676 C C . HIS A 1 456 ? 51.342 23.606 -45.901 1.00 87.38 456 HIS A C 1
ATOM 3678 O O . HIS A 1 456 ? 50.953 22.457 -45.697 1.00 87.38 456 HIS A O 1
ATOM 3684 N N . TYR A 1 457 ? 52.591 23.890 -46.294 1.00 88.88 457 TYR A N 1
ATOM 3685 C CA . TYR A 1 457 ? 53.651 22.891 -46.453 1.00 88.88 457 TYR A CA 1
ATOM 3686 C C . TYR A 1 457 ? 53.896 22.135 -45.149 1.00 88.88 457 TYR A C 1
ATOM 3688 O O . TYR A 1 457 ? 53.697 20.926 -45.097 1.00 88.88 457 TYR A O 1
ATOM 3696 N N . ASN A 1 458 ? 54.268 22.849 -44.078 1.00 87.31 458 ASN A N 1
ATOM 3697 C CA . ASN A 1 458 ? 54.593 22.237 -42.789 1.00 87.31 458 ASN A CA 1
ATOM 3698 C C . ASN A 1 458 ? 53.411 21.423 -42.251 1.00 87.31 458 ASN A C 1
ATOM 3700 O O . ASN A 1 458 ? 53.595 20.365 -41.654 1.00 87.31 458 ASN A O 1
ATOM 3704 N N . TYR A 1 459 ? 52.190 21.900 -42.490 1.00 82.56 459 TYR A N 1
ATOM 3705 C CA . TYR A 1 459 ? 50.979 21.214 -42.070 1.00 82.56 459 TYR A CA 1
ATOM 3706 C C . TYR A 1 459 ? 50.731 19.889 -42.813 1.00 82.56 459 TYR A C 1
ATOM 3708 O O . TYR A 1 459 ? 50.381 18.891 -42.177 1.00 82.56 459 TYR A O 1
ATOM 3716 N N . LEU A 1 460 ? 50.903 19.876 -44.140 1.00 84.56 460 LEU A N 1
ATOM 3717 C CA . LEU A 1 460 ? 50.794 18.670 -44.965 1.00 84.56 460 LEU A CA 1
ATOM 3718 C C . LEU A 1 460 ? 51.946 17.698 -44.696 1.00 84.56 460 LEU A C 1
ATOM 3720 O O . LEU A 1 460 ? 51.713 16.503 -44.542 1.00 84.56 460 LEU A O 1
ATOM 3724 N N . HIS A 1 461 ? 53.164 18.217 -44.547 1.00 86.00 461 HIS A N 1
ATOM 3725 C CA . HIS A 1 461 ? 54.360 17.430 -44.265 1.00 86.00 461 HIS A CA 1
ATOM 3726 C C . HIS A 1 461 ? 54.240 16.633 -42.957 1.00 86.00 461 HIS A C 1
ATOM 3728 O O . HIS A 1 461 ? 54.554 15.448 -42.931 1.00 86.00 461 HIS A O 1
ATOM 3734 N N . GLN A 1 462 ? 53.682 17.226 -41.892 1.00 83.12 462 GLN A N 1
ATOM 3735 C CA . GLN A 1 462 ? 53.398 16.521 -40.628 1.00 83.12 462 GLN A CA 1
ATOM 3736 C C . GLN A 1 462 ? 52.436 15.326 -40.771 1.00 83.12 462 GLN A C 1
ATOM 3738 O O . GLN A 1 462 ? 52.332 14.511 -39.858 1.00 83.12 462 GLN A O 1
ATOM 3743 N N . ARG A 1 463 ? 51.692 15.246 -41.878 1.00 76.06 463 ARG A N 1
ATOM 3744 C CA . ARG A 1 463 ? 50.692 14.208 -42.165 1.00 76.06 463 ARG A CA 1
ATOM 3745 C C . ARG A 1 463 ? 51.127 13.230 -43.250 1.00 76.06 463 ARG A C 1
ATOM 3747 O O . ARG A 1 463 ? 50.383 12.307 -43.569 1.00 76.06 463 ARG A O 1
ATOM 3754 N N . HIS A 1 464 ? 52.324 13.415 -43.791 1.00 78.81 464 HIS A N 1
ATOM 3755 C CA . HIS A 1 464 ? 52.939 12.472 -44.702 1.00 78.81 464 HIS A CA 1
ATOM 3756 C C . HIS A 1 464 ? 53.369 11.194 -43.942 1.00 78.81 464 HIS A C 1
ATOM 3758 O O . HIS A 1 464 ? 53.836 11.282 -42.800 1.00 78.81 464 HIS A O 1
ATOM 3764 N N . PRO A 1 465 ? 53.263 9.994 -44.540 1.00 81.94 465 PRO A N 1
ATOM 3765 C CA . PRO A 1 465 ? 52.812 9.717 -45.903 1.00 81.94 465 PRO A CA 1
ATOM 3766 C C . PRO A 1 465 ? 51.286 9.585 -46.025 1.00 81.94 465 PRO A C 1
ATOM 3768 O O . PRO A 1 465 ? 50.613 9.057 -45.136 1.00 81.94 465 PRO A O 1
ATOM 3771 N N . PHE A 1 466 ? 50.733 10.104 -47.129 1.00 83.19 466 PHE A N 1
ATOM 3772 C CA . PHE A 1 466 ? 49.281 10.202 -47.336 1.00 83.19 466 PHE A CA 1
ATOM 3773 C C . PHE A 1 466 ? 48.613 8.852 -47.633 1.00 83.19 466 PHE A C 1
ATOM 3775 O O . PHE A 1 466 ? 47.409 8.703 -47.428 1.00 83.19 466 PHE A O 1
ATOM 3782 N N . ASP A 1 467 ? 49.384 7.846 -48.047 1.00 80.56 467 ASP A N 1
ATOM 3783 C CA . ASP A 1 467 ? 48.929 6.463 -48.233 1.00 80.56 467 ASP A CA 1
ATOM 3784 C C . ASP A 1 467 ? 48.365 5.848 -46.936 1.00 80.56 467 ASP A C 1
ATOM 3786 O O . ASP A 1 467 ? 47.468 5.000 -46.979 1.00 80.56 467 ASP A O 1
ATOM 3790 N N . LYS A 1 468 ? 48.829 6.314 -45.766 1.00 84.75 468 LYS A N 1
ATOM 3791 C CA . LYS A 1 468 ? 48.280 5.918 -44.462 1.00 84.75 468 LYS A CA 1
ATOM 3792 C C . LYS A 1 468 ? 46.798 6.253 -44.338 1.00 84.75 468 LYS A C 1
ATOM 3794 O O . LYS A 1 468 ? 46.073 5.482 -43.714 1.00 84.75 468 LYS A O 1
ATOM 3799 N N . TYR A 1 469 ? 46.323 7.336 -44.956 1.00 84.75 469 TYR A N 1
ATOM 3800 C CA . TYR A 1 469 ? 44.907 7.698 -44.899 1.00 84.75 469 TYR A CA 1
ATOM 3801 C C . TYR A 1 469 ? 44.026 6.678 -45.608 1.00 84.75 469 TYR A C 1
ATOM 3803 O O . TYR A 1 469 ? 42.986 6.324 -45.064 1.00 84.75 469 TYR A O 1
ATOM 3811 N N . SER A 1 470 ? 44.461 6.120 -46.741 1.00 85.25 470 SER A N 1
ATOM 3812 C CA . SER A 1 470 ? 43.729 5.034 -47.408 1.00 85.25 470 SER A CA 1
ATOM 3813 C C . SER A 1 470 ? 43.526 3.833 -46.479 1.00 85.25 470 SER A C 1
ATOM 3815 O O . SER A 1 470 ? 42.439 3.260 -46.439 1.00 85.25 470 SER A O 1
ATOM 3817 N N . LYS A 1 471 ? 44.536 3.493 -45.663 1.00 88.81 471 LYS A N 1
ATOM 3818 C CA . LYS A 1 471 ? 44.422 2.433 -44.646 1.00 88.81 471 LYS A CA 1
ATOM 3819 C C . LYS A 1 471 ? 43.464 2.818 -43.516 1.00 88.81 471 LYS A C 1
ATOM 3821 O O . LYS A 1 471 ? 42.712 1.965 -43.058 1.00 88.81 471 LYS A O 1
ATOM 3826 N N . LEU A 1 472 ? 43.469 4.077 -43.072 1.00 90.12 472 LEU A N 1
ATOM 3827 C CA . LEU A 1 472 ? 42.521 4.567 -42.062 1.00 90.12 472 LEU A CA 1
ATOM 3828 C C . LEU A 1 472 ? 41.074 4.517 -42.573 1.00 90.12 472 LEU A C 1
ATOM 3830 O O . LEU A 1 472 ? 40.202 4.041 -41.854 1.00 90.12 472 LEU A O 1
ATOM 3834 N N . PHE A 1 473 ? 40.821 4.931 -43.817 1.00 89.75 473 PHE A N 1
ATOM 3835 C CA . PHE A 1 473 ? 39.494 4.823 -44.428 1.00 89.75 473 PHE A CA 1
ATOM 3836 C C . PHE A 1 473 ? 39.042 3.369 -44.567 1.00 89.75 473 PHE A C 1
ATOM 3838 O O . PHE A 1 473 ? 37.905 3.059 -44.224 1.00 89.75 473 PHE A O 1
ATOM 3845 N N . GLN A 1 474 ? 39.938 2.461 -44.968 1.00 90.38 474 GLN A N 1
ATOM 3846 C CA . GLN A 1 474 ? 39.618 1.034 -45.004 1.00 90.38 474 GLN A CA 1
ATOM 3847 C C . GLN A 1 474 ? 39.243 0.502 -43.613 1.00 90.38 474 GLN A C 1
ATOM 3849 O O . GLN A 1 474 ? 38.220 -0.160 -43.478 1.00 90.38 474 GLN A O 1
ATOM 3854 N N . LYS A 1 475 ? 39.994 0.865 -42.562 1.00 91.25 475 LYS A N 1
ATOM 3855 C CA . LYS A 1 475 ? 39.643 0.505 -41.177 1.00 91.25 475 LYS A CA 1
ATOM 3856 C C . LYS A 1 475 ? 38.265 1.031 -40.760 1.00 91.25 475 LYS A C 1
ATOM 3858 O O . LYS A 1 475 ? 37.564 0.351 -40.013 1.00 91.25 475 LYS A O 1
ATOM 3863 N N . LEU A 1 476 ? 37.862 2.217 -41.230 1.00 89.88 476 LEU A N 1
ATOM 3864 C CA . LEU A 1 476 ? 36.517 2.740 -40.973 1.00 89.88 476 LEU A CA 1
ATOM 3865 C C . LEU A 1 476 ? 35.438 1.859 -41.620 1.00 89.88 476 LEU A C 1
ATOM 3867 O O . LEU A 1 476 ? 34.452 1.527 -40.963 1.00 89.88 476 LEU A O 1
ATOM 3871 N N . ILE A 1 477 ? 35.643 1.436 -42.871 1.00 89.31 477 ILE A N 1
ATOM 3872 C CA . ILE A 1 477 ? 34.736 0.520 -43.582 1.00 89.31 477 ILE A CA 1
ATOM 3873 C C . ILE A 1 477 ? 34.679 -0.850 -42.905 1.00 89.31 477 ILE A C 1
ATOM 3875 O O . ILE A 1 477 ? 33.588 -1.358 -42.651 1.00 89.31 477 ILE A O 1
ATOM 3879 N N . ASP A 1 478 ? 35.826 -1.428 -42.555 1.00 88.56 478 ASP A N 1
ATOM 3880 C CA . ASP A 1 478 ? 35.893 -2.735 -41.892 1.00 88.56 478 ASP A CA 1
ATOM 3881 C C . ASP A 1 478 ? 35.178 -2.697 -40.528 1.00 88.56 478 ASP A C 1
ATOM 3883 O O . ASP A 1 478 ? 34.409 -3.603 -40.185 1.00 88.56 478 ASP A O 1
ATOM 3887 N N . GLY A 1 479 ? 35.338 -1.588 -39.794 1.00 87.25 479 GLY A N 1
ATOM 3888 C CA . GLY A 1 479 ? 34.643 -1.332 -38.535 1.00 87.25 479 GLY A CA 1
ATOM 3889 C C . GLY A 1 479 ? 33.116 -1.341 -38.665 1.00 87.25 479 GLY A C 1
ATOM 3890 O O . GLY A 1 479 ? 32.433 -1.755 -37.727 1.00 87.25 479 GLY A O 1
ATOM 3891 N N . ARG A 1 480 ? 32.551 -0.979 -39.833 1.00 86.31 480 ARG A N 1
ATOM 3892 C CA . ARG A 1 480 ? 31.097 -1.049 -40.079 1.00 86.31 480 ARG A CA 1
ATOM 3893 C C . ARG A 1 480 ? 30.561 -2.443 -39.787 1.00 86.31 480 ARG A C 1
ATOM 3895 O O . ARG A 1 480 ? 29.561 -2.566 -39.081 1.00 86.31 480 ARG A O 1
ATOM 3902 N N . LYS A 1 481 ? 31.204 -3.480 -40.327 1.00 84.06 481 LYS A N 1
ATOM 3903 C CA . LYS A 1 481 ? 30.766 -4.866 -40.136 1.00 84.06 481 LYS A CA 1
ATOM 3904 C C . LYS A 1 481 ? 31.077 -5.341 -38.722 1.00 84.06 481 LYS A C 1
ATOM 3906 O O . LYS A 1 481 ? 30.194 -5.882 -38.068 1.00 84.06 481 LYS A O 1
ATOM 3911 N N . GLU A 1 482 ? 32.289 -5.067 -38.232 1.00 86.12 482 GLU A N 1
ATOM 3912 C CA . GLU A 1 482 ? 32.716 -5.509 -36.900 1.00 86.12 482 GLU A CA 1
ATOM 3913 C C . GLU A 1 482 ? 31.775 -5.033 -35.784 1.00 86.12 482 GLU A C 1
ATOM 3915 O O . GLU A 1 482 ? 31.447 -5.812 -34.889 1.00 86.12 482 GLU A O 1
ATOM 3920 N N . PHE A 1 483 ? 31.346 -3.768 -35.808 1.00 89.00 483 PHE A N 1
ATOM 3921 C CA . PHE A 1 483 ? 30.486 -3.237 -34.751 1.00 89.00 483 PHE A CA 1
ATOM 3922 C C . PHE A 1 483 ? 29.004 -3.551 -34.954 1.00 89.00 483 PHE A C 1
ATOM 3924 O O . PHE A 1 483 ? 28.289 -3.637 -33.960 1.00 89.00 483 PHE A O 1
ATOM 3931 N N . THR A 1 484 ? 28.535 -3.741 -36.194 1.00 85.31 484 THR A N 1
ATOM 3932 C CA . THR A 1 484 ? 27.109 -4.016 -36.462 1.00 85.31 484 THR A CA 1
ATOM 3933 C C . THR A 1 484 ? 26.667 -5.312 -35.789 1.00 85.31 484 THR A C 1
ATOM 3935 O O . THR A 1 484 ? 25.757 -5.271 -34.968 1.00 85.31 484 THR A O 1
ATOM 3938 N N . ASP A 1 485 ? 27.387 -6.417 -36.003 1.00 85.44 485 ASP A N 1
ATOM 3939 C CA . ASP A 1 485 ? 27.024 -7.716 -35.417 1.00 85.44 485 ASP A CA 1
ATOM 3940 C C . ASP A 1 485 ? 27.022 -7.672 -33.875 1.00 85.44 485 ASP A C 1
ATOM 3942 O O . ASP A 1 485 ? 26.164 -8.254 -33.212 1.00 85.44 485 ASP A O 1
ATOM 3946 N N . LYS A 1 486 ? 27.971 -6.940 -33.276 1.00 88.69 486 LYS A N 1
ATOM 3947 C CA . LYS A 1 486 ? 28.091 -6.806 -31.813 1.00 88.69 486 LYS A CA 1
ATOM 3948 C C . LYS A 1 486 ? 26.967 -5.968 -31.213 1.00 88.69 486 LYS A C 1
ATOM 3950 O O . LYS A 1 486 ? 26.435 -6.323 -30.163 1.00 88.69 486 LYS A O 1
ATOM 3955 N N . VAL A 1 487 ? 26.609 -4.870 -31.877 1.00 89.31 487 VAL A N 1
ATOM 3956 C CA . VAL A 1 487 ? 25.485 -4.015 -31.484 1.00 89.31 487 VAL A CA 1
ATOM 3957 C C . VAL A 1 487 ? 24.167 -4.772 -31.628 1.00 89.31 487 VAL A C 1
ATOM 3959 O O . VAL A 1 487 ? 23.353 -4.727 -30.710 1.00 89.31 487 VAL A O 1
ATOM 3962 N N . ASP A 1 488 ? 23.969 -5.507 -32.723 1.00 87.31 488 ASP A N 1
ATOM 3963 C CA . ASP A 1 488 ? 22.749 -6.281 -32.973 1.00 87.31 488 ASP A CA 1
ATOM 3964 C C . ASP A 1 488 ? 22.568 -7.421 -31.960 1.00 87.31 488 ASP A C 1
ATOM 3966 O O . ASP A 1 488 ? 21.451 -7.675 -31.490 1.00 87.31 488 ASP A O 1
ATOM 3970 N N . ASN A 1 489 ? 23.666 -8.065 -31.555 1.00 89.19 489 ASN A N 1
ATOM 3971 C CA . ASN A 1 489 ? 23.657 -9.051 -30.477 1.00 89.19 489 ASN A CA 1
ATOM 3972 C C . ASN A 1 489 ? 23.226 -8.426 -29.144 1.00 89.19 489 ASN A C 1
ATOM 3974 O O . ASN A 1 489 ? 22.315 -8.945 -28.497 1.00 89.19 489 ASN A O 1
ATOM 3978 N N . GLU A 1 490 ? 23.821 -7.296 -28.747 1.00 90.50 490 GLU A N 1
ATOM 3979 C CA . GLU A 1 490 ? 23.455 -6.623 -27.494 1.00 90.50 490 GLU A CA 1
ATOM 3980 C C . GLU A 1 490 ? 22.006 -6.109 -27.532 1.00 90.50 490 GLU A C 1
ATOM 3982 O O . GLU A 1 490 ? 21.255 -6.280 -26.574 1.00 90.50 490 GLU A O 1
ATOM 3987 N N . LEU A 1 491 ? 21.561 -5.577 -28.674 1.00 88.56 491 LEU A N 1
ATOM 3988 C CA . LEU A 1 491 ? 20.168 -5.197 -28.907 1.00 88.56 491 LEU A CA 1
ATOM 3989 C C . LEU A 1 491 ? 19.203 -6.372 -28.756 1.00 88.56 491 LEU A C 1
ATOM 3991 O O . LEU A 1 491 ? 18.103 -6.198 -28.234 1.00 88.56 491 LEU A O 1
ATOM 3995 N N . SER A 1 492 ? 19.588 -7.560 -29.213 1.00 89.88 492 SER A N 1
ATOM 3996 C CA . SER A 1 492 ? 18.768 -8.767 -29.082 1.00 89.88 492 SER A CA 1
ATOM 3997 C C . SER A 1 492 ? 18.632 -9.195 -27.619 1.00 89.88 492 SER A C 1
ATOM 3999 O O . SER A 1 492 ? 17.532 -9.547 -27.188 1.00 89.88 492 SER A O 1
ATOM 4001 N N . VAL A 1 493 ? 19.710 -9.084 -26.833 1.00 91.94 493 VAL A N 1
ATOM 4002 C CA . VAL A 1 493 ? 19.672 -9.306 -25.378 1.00 91.94 493 VAL A CA 1
ATOM 4003 C C . VAL A 1 493 ? 18.754 -8.293 -24.693 1.00 91.94 493 VAL A C 1
ATOM 4005 O O . VAL A 1 493 ? 17.869 -8.679 -23.931 1.00 91.94 493 VAL A O 1
ATOM 4008 N N . ILE A 1 494 ? 18.911 -7.006 -25.008 1.00 90.81 494 ILE A N 1
ATOM 4009 C CA . ILE A 1 494 ? 18.086 -5.921 -24.459 1.00 90.81 494 ILE A CA 1
ATOM 4010 C C . ILE A 1 494 ? 16.604 -6.148 -24.775 1.00 90.81 494 ILE A C 1
ATOM 4012 O O . ILE A 1 494 ? 15.772 -6.085 -23.873 1.00 90.81 494 ILE A O 1
ATOM 4016 N N . LYS A 1 495 ? 16.261 -6.475 -26.028 1.00 89.62 495 LYS A N 1
ATOM 4017 C CA . LYS A 1 495 ? 14.876 -6.775 -26.432 1.00 89.62 495 LYS A CA 1
ATOM 4018 C C . LYS A 1 495 ? 14.301 -7.979 -25.685 1.00 89.62 495 LYS A C 1
ATOM 4020 O O . LYS A 1 495 ? 13.128 -7.952 -25.330 1.00 89.62 495 LYS A O 1
ATOM 4025 N N . CYS A 1 496 ? 15.110 -9.009 -25.432 1.00 93.44 496 CYS A N 1
ATOM 4026 C CA . CYS A 1 496 ? 14.698 -10.168 -24.638 1.00 93.44 496 CYS A CA 1
ATOM 4027 C C . CYS A 1 496 ? 14.334 -9.756 -23.205 1.00 93.44 496 CYS A C 1
ATOM 4029 O O . CYS A 1 496 ? 13.265 -10.108 -22.720 1.00 93.44 496 CYS A O 1
ATOM 4031 N N . PHE A 1 497 ? 15.177 -8.949 -22.554 1.00 93.44 497 PHE A N 1
ATOM 4032 C CA . PHE A 1 497 ? 14.909 -8.448 -21.203 1.00 93.44 497 PHE A CA 1
ATOM 4033 C C . PHE A 1 497 ? 13.704 -7.505 -21.132 1.00 93.44 497 PHE A C 1
ATOM 4035 O O . PHE A 1 497 ? 12.913 -7.613 -20.202 1.00 93.44 497 PHE A O 1
ATOM 4042 N N . GLN A 1 498 ? 13.513 -6.635 -22.128 1.00 90.88 498 GLN A N 1
ATOM 4043 C CA . GLN A 1 498 ? 12.350 -5.740 -22.197 1.00 90.88 498 GLN A CA 1
ATOM 4044 C C . GLN A 1 498 ? 11.013 -6.496 -22.241 1.00 90.88 498 GLN A C 1
ATOM 4046 O O . GLN A 1 498 ? 10.015 -6.009 -21.727 1.00 90.88 498 GLN A O 1
ATOM 4051 N N . GLN A 1 499 ? 10.971 -7.699 -22.821 1.00 92.19 499 GLN A N 1
ATOM 4052 C CA . GLN A 1 499 ? 9.757 -8.530 -22.824 1.00 92.19 499 GLN A CA 1
ATOM 4053 C C . GLN A 1 499 ? 9.417 -9.116 -21.446 1.00 92.19 499 GLN A C 1
ATOM 4055 O O . GLN A 1 499 ? 8.322 -9.641 -21.269 1.00 92.19 499 GLN A O 1
ATOM 4060 N N . LEU A 1 500 ? 10.347 -9.049 -20.490 1.00 93.50 500 LEU A N 1
ATOM 4061 C CA . LEU A 1 500 ? 10.210 -9.598 -19.142 1.00 93.50 500 LEU A CA 1
ATOM 4062 C C . LEU A 1 500 ? 9.975 -8.514 -18.081 1.00 93.50 500 LEU A C 1
ATOM 4064 O O . LEU A 1 500 ? 10.020 -8.826 -16.897 1.00 93.50 500 LEU A O 1
ATOM 4068 N N . GLU A 1 501 ? 9.743 -7.261 -18.484 1.00 92.00 501 GLU A N 1
ATOM 4069 C CA . GLU A 1 501 ? 9.579 -6.119 -17.574 1.00 92.00 501 GLU A CA 1
ATOM 4070 C C . GLU A 1 501 ? 8.443 -6.330 -16.570 1.00 92.00 501 GLU A C 1
ATOM 4072 O O . GLU A 1 501 ? 8.690 -6.331 -15.367 1.00 92.00 501 GLU A O 1
ATOM 4077 N N . GLN A 1 502 ? 7.229 -6.629 -17.043 1.00 90.50 502 GLN A N 1
ATOM 4078 C CA . GLN A 1 502 ? 6.091 -6.845 -16.145 1.00 90.50 502 GLN A CA 1
ATOM 4079 C C . GLN A 1 502 ? 6.278 -8.076 -15.244 1.00 90.50 502 GLN A C 1
ATOM 4081 O O . GLN A 1 502 ? 6.000 -8.011 -14.047 1.00 90.50 502 GLN A O 1
ATOM 4086 N N . ASP A 1 503 ? 6.785 -9.183 -15.805 1.00 91.94 503 ASP A N 1
ATOM 4087 C CA . ASP A 1 503 ? 7.090 -10.403 -15.047 1.00 91.94 503 ASP A CA 1
ATOM 4088 C C . ASP A 1 503 ? 8.116 -10.107 -13.932 1.00 91.94 503 ASP A C 1
ATOM 4090 O O . ASP A 1 503 ? 8.010 -10.650 -12.831 1.00 91.94 503 ASP A O 1
ATOM 4094 N N . SER A 1 504 ? 9.109 -9.252 -14.215 1.00 92.94 504 SER A N 1
ATOM 4095 C CA . SER A 1 504 ? 10.161 -8.850 -13.276 1.00 92.94 504 SER A CA 1
ATOM 4096 C C . SER A 1 504 ? 9.597 -8.063 -12.102 1.00 92.94 504 SER A C 1
ATOM 4098 O O . SER A 1 504 ? 9.847 -8.431 -10.952 1.00 92.94 504 SER A O 1
ATOM 4100 N N . GLU A 1 505 ? 8.781 -7.044 -12.379 1.00 90.94 505 GLU A N 1
ATOM 4101 C CA . GLU A 1 505 ? 8.129 -6.236 -11.346 1.00 90.94 505 GLU A CA 1
ATOM 4102 C C . GLU A 1 505 ? 7.241 -7.090 -10.435 1.00 90.94 505 GLU A C 1
ATOM 4104 O O . GLU A 1 505 ? 7.240 -6.936 -9.209 1.00 90.94 505 GLU A O 1
ATOM 4109 N N . ASP A 1 506 ? 6.478 -8.010 -11.027 1.00 90.38 506 ASP A N 1
ATOM 4110 C CA . ASP A 1 506 ? 5.606 -8.908 -10.278 1.00 90.38 506 ASP A CA 1
ATOM 4111 C C . ASP A 1 506 ? 6.421 -9.876 -9.417 1.00 90.38 506 ASP A C 1
ATOM 4113 O O . ASP A 1 506 ? 6.102 -10.066 -8.241 1.00 90.38 506 ASP A O 1
ATOM 4117 N N . LEU A 1 507 ? 7.524 -10.421 -9.944 1.00 90.81 507 LEU A N 1
ATOM 4118 C CA . LEU A 1 507 ? 8.446 -11.238 -9.159 1.00 90.81 507 LEU A CA 1
ATOM 4119 C C . LEU A 1 507 ? 9.022 -10.450 -7.969 1.00 90.81 507 LEU A C 1
ATOM 4121 O O . LEU A 1 507 ? 9.080 -10.998 -6.866 1.00 90.81 507 LEU A O 1
ATOM 4125 N N . GLN A 1 508 ? 9.393 -9.174 -8.145 1.00 89.44 508 GLN A N 1
ATOM 4126 C CA . GLN A 1 508 ? 9.907 -8.348 -7.042 1.00 89.44 508 GLN A CA 1
ATOM 4127 C C . GLN A 1 508 ? 8.887 -8.183 -5.921 1.00 89.44 508 GLN A C 1
ATOM 4129 O O . GLN A 1 508 ? 9.226 -8.376 -4.749 1.00 89.44 508 GLN A O 1
ATOM 4134 N N . LYS A 1 509 ? 7.630 -7.872 -6.260 1.00 88.31 509 LYS A N 1
ATOM 4135 C CA . LYS A 1 509 ? 6.551 -7.739 -5.267 1.00 88.31 509 LYS A CA 1
ATOM 4136 C C . LYS A 1 509 ? 6.428 -9.016 -4.438 1.00 88.31 509 LYS A C 1
ATOM 4138 O O . LYS A 1 509 ? 6.357 -8.951 -3.213 1.00 88.31 509 LYS A O 1
ATOM 4143 N N . VAL A 1 510 ? 6.478 -10.182 -5.082 1.00 89.56 510 VAL A N 1
ATOM 4144 C CA . VAL A 1 510 ? 6.353 -11.476 -4.395 1.00 89.56 510 VAL A CA 1
ATOM 4145 C C . VAL A 1 510 ? 7.580 -11.781 -3.541 1.00 89.56 510 VAL A C 1
ATOM 4147 O O . VAL A 1 510 ? 7.427 -12.228 -2.407 1.00 89.56 510 VAL A O 1
ATOM 4150 N N . ILE A 1 511 ? 8.794 -11.511 -4.027 1.00 87.69 511 ILE A N 1
ATOM 4151 C CA . ILE A 1 511 ? 10.028 -11.717 -3.253 1.00 87.69 511 ILE A CA 1
ATOM 4152 C C . ILE A 1 511 ? 10.032 -10.852 -1.989 1.00 87.69 511 ILE A C 1
ATOM 4154 O O . ILE A 1 511 ? 10.380 -11.346 -0.915 1.00 87.69 511 ILE A O 1
ATOM 4158 N N . GLN A 1 512 ? 9.605 -9.590 -2.080 1.00 87.50 512 GLN A N 1
ATOM 4159 C CA . GLN A 1 512 ? 9.473 -8.721 -0.906 1.00 87.50 512 GLN A CA 1
ATOM 4160 C C . GLN A 1 512 ? 8.475 -9.285 0.109 1.00 87.50 512 GLN A C 1
ATOM 4162 O O . GLN A 1 512 ? 8.717 -9.235 1.317 1.00 87.50 512 GLN A O 1
ATOM 4167 N N . VAL A 1 513 ? 7.366 -9.851 -0.369 1.00 88.31 513 VAL A N 1
ATOM 4168 C CA . VAL A 1 513 ? 6.374 -10.510 0.486 1.00 88.31 513 VAL A CA 1
ATOM 4169 C C . VAL A 1 513 ? 6.954 -11.760 1.137 1.00 88.31 513 VAL A C 1
ATOM 4171 O O . VAL A 1 513 ? 6.847 -11.890 2.350 1.00 88.31 513 VAL A O 1
ATOM 4174 N N . ILE A 1 514 ? 7.656 -12.618 0.391 1.00 85.75 514 ILE A N 1
ATOM 4175 C CA . ILE A 1 514 ? 8.381 -13.784 0.928 1.00 85.75 514 ILE A CA 1
ATOM 4176 C C . ILE A 1 514 ? 9.336 -13.360 2.053 1.00 85.75 514 ILE A C 1
ATOM 4178 O O . ILE A 1 514 ? 9.347 -13.967 3.123 1.00 85.75 514 ILE A O 1
ATOM 4182 N N . GLN A 1 515 ? 10.128 -12.306 1.839 1.00 82.94 515 GLN A N 1
ATOM 4183 C CA . GLN A 1 515 ? 11.075 -11.801 2.838 1.00 82.94 515 GLN A CA 1
ATOM 4184 C C . GLN A 1 515 ? 10.373 -11.325 4.113 1.00 82.94 515 GLN A C 1
ATOM 4186 O O . GLN A 1 515 ? 10.817 -11.646 5.212 1.00 82.94 515 GLN A O 1
ATOM 4191 N N . LYS A 1 516 ? 9.266 -10.589 3.978 1.00 82.38 516 LYS A N 1
ATOM 4192 C CA . LYS A 1 516 ? 8.462 -10.134 5.119 1.00 82.38 516 LYS A CA 1
ATOM 4193 C C . LYS A 1 516 ? 7.749 -11.293 5.821 1.00 82.38 516 LYS A C 1
ATOM 4195 O O . LYS A 1 516 ? 7.713 -11.308 7.045 1.00 82.38 516 LYS A O 1
ATOM 4200 N N . MET A 1 517 ? 7.245 -12.280 5.075 1.00 79.62 517 MET A N 1
ATOM 4201 C CA . MET A 1 517 ? 6.578 -13.464 5.627 1.00 79.62 517 MET A CA 1
ATOM 4202 C C . MET A 1 517 ? 7.507 -14.310 6.493 1.00 79.62 517 MET A C 1
ATOM 4204 O O . MET A 1 517 ? 7.078 -14.801 7.528 1.00 79.62 517 MET A O 1
ATOM 4208 N N . ARG A 1 518 ? 8.789 -14.422 6.132 1.00 76.50 518 ARG A N 1
ATOM 4209 C CA . ARG A 1 518 ? 9.794 -15.100 6.973 1.00 76.50 518 ARG A CA 1
ATOM 4210 C C . ARG A 1 518 ? 10.000 -14.452 8.337 1.00 76.50 518 ARG A C 1
ATOM 4212 O O . ARG A 1 518 ? 10.443 -15.127 9.258 1.00 76.50 518 ARG A O 1
ATOM 4219 N N . ASN A 1 519 ? 9.715 -13.158 8.443 1.00 72.06 519 ASN A N 1
ATOM 4220 C CA . ASN A 1 519 ? 9.847 -12.396 9.679 1.00 72.06 519 ASN A CA 1
ATOM 4221 C C . ASN A 1 519 ? 8.522 -12.298 10.449 1.00 72.06 519 ASN A C 1
ATOM 4223 O O . ASN A 1 519 ? 8.485 -11.621 11.475 1.00 72.06 519 ASN A O 1
ATOM 4227 N N . LEU A 1 520 ? 7.435 -12.912 9.963 1.00 70.31 520 LEU A N 1
ATOM 4228 C CA . LEU A 1 520 ? 6.182 -12.939 10.709 1.00 70.31 520 LEU A CA 1
ATOM 4229 C C . LEU A 1 520 ? 6.360 -13.765 11.980 1.00 70.31 520 LEU A C 1
ATOM 4231 O O . LEU A 1 520 ? 6.855 -14.890 11.946 1.00 70.31 520 LEU A O 1
ATOM 4235 N N . ASP A 1 521 ? 5.909 -13.206 13.098 1.00 65.75 521 ASP A N 1
ATOM 4236 C CA . ASP A 1 521 ? 5.838 -13.941 14.351 1.00 65.75 521 ASP A CA 1
ATOM 4237 C C . ASP A 1 521 ? 4.775 -15.045 14.248 1.00 65.75 521 ASP A C 1
ATOM 4239 O O . ASP A 1 521 ? 3.613 -14.781 13.917 1.00 65.75 521 ASP A O 1
ATOM 4243 N N . ASN A 1 522 ? 5.162 -16.277 14.585 1.00 68.12 522 ASN A N 1
ATOM 4244 C CA . ASN A 1 522 ? 4.260 -17.427 14.625 1.00 68.12 522 ASN A CA 1
ATOM 4245 C C . ASN A 1 522 ? 3.045 -17.167 15.530 1.00 68.12 522 ASN A C 1
ATOM 4247 O O . ASN A 1 522 ? 1.965 -17.684 15.247 1.00 68.12 522 ASN A O 1
ATOM 4251 N N . ALA A 1 523 ? 3.178 -16.337 16.575 1.00 66.38 523 ALA A N 1
ATOM 4252 C CA . ALA A 1 523 ? 2.053 -15.998 17.446 1.00 66.38 523 ALA A CA 1
ATOM 4253 C C . ALA A 1 523 ? 0.908 -15.303 16.685 1.00 66.38 523 ALA A C 1
ATOM 4255 O O . ALA A 1 523 ? -0.260 -15.598 16.930 1.00 66.38 523 ALA A O 1
ATOM 4256 N N . SER A 1 524 ? 1.223 -14.449 15.703 1.00 63.31 524 SER A N 1
ATOM 4257 C CA . SER A 1 524 ? 0.209 -13.756 14.888 1.00 63.31 524 SER A CA 1
ATOM 4258 C C . SER A 1 524 ? -0.606 -14.734 14.037 1.00 63.31 524 SER A C 1
ATOM 4260 O O . SER A 1 524 ? -1.798 -14.535 13.817 1.00 63.31 524 SER A O 1
ATOM 4262 N N . VAL A 1 525 ? 0.025 -15.826 13.599 1.00 66.75 525 VAL A N 1
ATOM 4263 C CA . VAL A 1 525 ? -0.606 -16.892 12.812 1.00 66.75 525 VAL A CA 1
ATOM 4264 C C . VAL A 1 525 ? -1.455 -17.796 13.703 1.00 66.75 525 VAL A C 1
ATOM 4266 O O . VAL A 1 525 ? -2.569 -18.151 13.322 1.00 66.75 525 VAL A O 1
ATOM 4269 N N . GLU A 1 526 ? -0.961 -18.144 14.898 1.00 67.38 526 GLU A N 1
ATOM 4270 C CA . GLU A 1 526 ? -1.724 -18.915 15.891 1.00 67.38 526 GLU A CA 1
ATOM 4271 C C . GLU A 1 526 ? -3.024 -18.203 16.292 1.00 67.38 526 GLU A C 1
ATOM 4273 O O . GLU A 1 526 ? -4.074 -18.843 16.375 1.00 67.38 526 GLU A O 1
ATOM 4278 N N . ASN A 1 527 ? -2.989 -16.874 16.434 1.00 66.25 527 ASN A N 1
ATOM 4279 C CA . ASN A 1 527 ? -4.170 -16.075 16.771 1.00 66.25 527 ASN A CA 1
ATOM 4280 C C . ASN A 1 527 ? -5.295 -16.223 15.732 1.00 66.25 527 ASN A C 1
ATOM 4282 O O . ASN A 1 527 ? -6.464 -16.317 16.102 1.00 66.25 527 ASN A O 1
ATOM 4286 N N . ILE A 1 528 ? -4.963 -16.323 14.439 1.00 67.44 528 ILE A N 1
ATOM 4287 C CA . ILE A 1 528 ? -5.953 -16.480 13.361 1.00 67.44 528 ILE A CA 1
ATOM 4288 C C . ILE A 1 528 ? -6.631 -17.866 13.408 1.00 67.44 528 ILE A C 1
ATOM 4290 O O . ILE A 1 528 ? -7.806 -17.997 13.054 1.00 67.44 528 ILE A O 1
ATOM 4294 N N . LYS A 1 529 ? -5.945 -18.905 13.913 1.00 68.31 529 LYS A N 1
ATOM 4295 C CA . LYS A 1 529 ? -6.458 -20.290 13.893 1.00 68.31 529 LYS A CA 1
ATOM 4296 C C . LYS A 1 529 ? -7.677 -20.528 14.775 1.00 68.31 529 LYS A C 1
ATOM 4298 O O . LYS A 1 529 ? -8.472 -21.411 14.464 1.00 68.31 529 LYS A O 1
ATOM 4303 N N . GLY A 1 530 ? -7.827 -19.780 15.869 1.00 69.12 530 GLY A N 1
ATOM 4304 C CA . GLY A 1 530 ? -8.936 -19.957 16.818 1.00 69.12 530 GLY A CA 1
ATOM 4305 C C . GLY A 1 530 ? -10.276 -19.389 16.336 1.00 69.12 530 GLY A C 1
ATOM 4306 O O . GLY A 1 530 ? -11.327 -19.709 16.891 1.00 69.12 530 GLY A O 1
ATOM 4307 N N . ILE A 1 531 ? -10.268 -18.560 15.291 1.00 67.19 531 ILE A N 1
ATOM 4308 C CA . ILE A 1 531 ? -11.446 -17.810 14.833 1.00 67.19 531 ILE A CA 1
ATOM 4309 C C . ILE A 1 531 ? -12.575 -18.727 14.352 1.00 67.19 531 ILE A C 1
ATOM 4311 O O . ILE A 1 531 ? -13.707 -18.557 14.813 1.00 67.19 531 ILE A O 1
ATOM 4315 N N . PRO A 1 532 ? -12.320 -19.710 13.463 1.00 69.31 532 PRO A N 1
ATOM 4316 C CA . PRO A 1 532 ? -13.366 -20.589 12.954 1.00 69.31 532 PRO A CA 1
ATOM 4317 C C . PRO A 1 532 ? -14.136 -21.305 14.064 1.00 69.31 532 PRO A C 1
ATOM 4319 O O . PRO A 1 532 ? -15.359 -21.406 13.978 1.00 69.31 532 PRO A O 1
ATOM 4322 N N . SER A 1 533 ? -13.444 -21.772 15.110 1.00 72.06 533 SER A N 1
ATOM 4323 C CA . SER A 1 533 ? -14.071 -22.471 16.235 1.00 72.06 533 SER A CA 1
ATOM 4324 C C . SER A 1 533 ? -14.904 -21.536 17.102 1.00 72.06 533 SER A C 1
ATOM 4326 O O . SER A 1 533 ? -16.052 -21.864 17.381 1.00 72.06 533 SER A O 1
ATOM 4328 N N . VAL A 1 534 ? -14.375 -20.360 17.460 1.00 70.88 534 VAL A N 1
ATOM 4329 C CA . VAL A 1 534 ? -15.084 -19.403 18.326 1.00 70.88 534 VAL A CA 1
ATOM 4330 C C . VAL A 1 534 ? -16.352 -18.885 17.639 1.00 70.88 534 VAL A C 1
ATOM 4332 O O . VAL A 1 534 ? -17.414 -18.814 18.251 1.00 70.88 534 VAL A O 1
ATOM 4335 N N . VAL A 1 535 ? -16.283 -18.582 16.340 1.00 71.31 535 VAL A N 1
ATOM 4336 C CA . VAL A 1 535 ? -17.461 -18.130 15.583 1.00 71.31 535 VAL A CA 1
ATOM 4337 C C . VAL A 1 535 ? -18.460 -19.270 15.381 1.00 71.31 535 VAL A C 1
ATOM 4339 O O . VAL A 1 535 ? -19.664 -19.046 15.460 1.00 71.31 535 VAL A O 1
ATOM 4342 N N . SER A 1 536 ? -17.991 -20.503 15.161 1.00 71.81 536 SER A N 1
ATOM 4343 C CA . SER A 1 536 ? -18.885 -21.668 15.071 1.00 71.81 536 SER A CA 1
ATOM 4344 C C . SER A 1 536 ? -19.620 -21.923 16.388 1.00 71.81 536 SER A C 1
ATOM 4346 O O . SER A 1 536 ? -20.811 -22.227 16.367 1.00 71.81 536 SER A O 1
ATOM 4348 N N . GLU A 1 537 ? -18.943 -21.761 17.526 1.00 73.50 537 GLU A N 1
ATOM 4349 C CA . GLU A 1 537 ? -19.547 -21.852 18.858 1.00 73.50 537 GLU A CA 1
ATOM 4350 C C . GLU A 1 537 ? -20.590 -20.744 19.075 1.00 73.50 537 GLU A C 1
ATOM 4352 O O . GLU A 1 537 ? -21.734 -21.046 19.423 1.00 73.50 537 GLU A O 1
ATOM 4357 N N . LEU A 1 538 ? -20.263 -19.492 18.725 1.00 74.81 538 LEU A N 1
ATOM 4358 C CA . LEU A 1 538 ? -21.212 -18.371 18.739 1.00 74.81 538 LEU A CA 1
ATOM 4359 C C . LEU A 1 538 ? -22.466 -18.685 17.900 1.00 74.81 538 LEU A C 1
ATOM 4361 O O . LEU A 1 538 ? -23.591 -18.515 18.371 1.00 74.81 538 LEU A O 1
ATOM 4365 N N . LEU A 1 539 ? -22.290 -19.184 16.669 1.00 73.69 539 LEU A N 1
ATOM 4366 C CA . LEU A 1 539 ? -23.390 -19.555 15.769 1.00 73.69 539 LEU A CA 1
ATOM 4367 C C . LEU A 1 539 ? -24.246 -20.699 16.328 1.00 73.69 539 LEU A C 1
ATOM 4369 O O . LEU A 1 539 ? -25.470 -20.676 16.184 1.00 73.69 539 LEU A O 1
ATOM 4373 N N . GLN A 1 540 ? -23.638 -21.685 16.991 1.00 74.75 540 GLN A N 1
ATOM 4374 C CA . GLN A 1 540 ? -24.382 -22.734 17.689 1.00 74.75 540 GLN A CA 1
ATOM 4375 C C . GLN A 1 540 ? -25.199 -22.149 18.845 1.00 74.75 540 GLN A C 1
ATOM 4377 O O . GLN A 1 540 ? -26.369 -22.499 19.009 1.00 74.75 540 GLN A O 1
ATOM 4382 N N . ASN A 1 541 ? -24.640 -21.214 19.611 1.00 76.50 541 ASN A N 1
ATOM 4383 C CA . ASN A 1 541 ? -25.317 -20.610 20.757 1.00 76.50 541 ASN A CA 1
ATOM 4384 C C . ASN A 1 541 ? -26.436 -19.630 20.376 1.00 76.50 541 ASN A C 1
ATOM 4386 O O . ASN A 1 541 ? -27.370 -19.463 21.162 1.00 76.50 541 ASN A O 1
ATOM 4390 N N . ILE A 1 542 ? -26.457 -19.106 19.143 1.00 75.25 542 ILE A N 1
ATOM 4391 C CA . ILE A 1 542 ? -27.633 -18.402 18.595 1.00 75.25 542 ILE A CA 1
ATOM 4392 C C . ILE A 1 542 ? -28.896 -19.268 18.723 1.00 75.25 542 ILE A C 1
ATOM 4394 O O . ILE A 1 542 ? -29.959 -18.748 19.060 1.00 75.25 542 ILE A O 1
ATOM 4398 N N . SER A 1 543 ? -28.811 -20.586 18.497 1.00 73.88 543 SER A N 1
ATOM 4399 C CA . SER A 1 543 ? -29.972 -21.478 18.650 1.00 73.88 543 SER A CA 1
ATOM 4400 C C . SER A 1 543 ? -30.505 -21.503 20.089 1.00 73.88 543 SER A C 1
ATOM 4402 O O . SER A 1 543 ? -31.712 -21.408 20.291 1.00 73.88 543 SER A O 1
ATOM 4404 N N . LYS A 1 544 ? -29.616 -21.494 21.093 1.00 78.94 544 LYS A N 1
ATOM 4405 C CA . LYS A 1 544 ? -29.986 -21.430 22.518 1.00 78.94 544 LYS A CA 1
ATOM 4406 C C . LYS A 1 544 ? -30.654 -20.104 22.880 1.00 78.94 544 LYS A C 1
ATOM 4408 O O . LYS A 1 544 ? -31.552 -20.081 23.717 1.00 78.94 544 LYS A O 1
ATOM 4413 N N . VAL A 1 545 ? -30.242 -19.008 22.239 1.00 78.06 545 VAL A N 1
ATOM 4414 C CA . VAL A 1 545 ? -30.867 -17.685 22.390 1.00 78.06 545 VAL A CA 1
ATOM 4415 C C . VAL A 1 545 ? -32.301 -17.694 21.834 1.00 78.06 545 VAL A C 1
ATOM 4417 O O . VAL A 1 545 ? -33.194 -17.115 22.448 1.00 78.06 545 VAL A O 1
ATOM 4420 N N . LYS A 1 546 ? -32.577 -18.435 20.748 1.00 75.94 546 LYS A N 1
ATOM 4421 C CA . LYS A 1 546 ? -33.943 -18.610 20.203 1.00 75.94 546 LYS A CA 1
ATOM 4422 C C . LYS A 1 546 ? -34.905 -19.303 21.171 1.00 75.94 546 LYS A C 1
ATOM 4424 O O . LYS A 1 546 ? -36.088 -18.983 21.163 1.00 75.94 546 LYS A O 1
ATOM 4429 N N . GLU A 1 547 ? -34.403 -20.173 22.044 1.00 80.94 547 GLU A N 1
ATOM 4430 C CA . GLU A 1 547 ? -35.205 -20.873 23.058 1.00 80.94 547 GLU A CA 1
ATOM 4431 C C . GLU A 1 547 ? -35.561 -20.007 24.282 1.00 80.94 547 GLU A C 1
ATOM 4433 O O . GLU A 1 547 ? -36.328 -20.451 25.136 1.00 80.94 547 GLU A O 1
ATOM 4438 N N . VAL A 1 548 ? -35.018 -18.785 24.414 1.00 83.69 548 VAL A N 1
ATOM 4439 C CA . VAL A 1 548 ? -35.218 -17.938 25.609 1.00 83.69 548 VAL A CA 1
ATOM 4440 C C . VAL A 1 548 ? -36.702 -17.705 25.894 1.00 83.69 548 VAL A C 1
ATOM 4442 O O . VAL A 1 548 ? -37.137 -17.890 27.028 1.00 83.69 548 VAL A O 1
ATOM 4445 N N . SER A 1 549 ? -37.499 -17.358 24.877 1.00 83.75 549 SER A N 1
ATOM 4446 C CA . SER A 1 549 ? -38.935 -17.091 25.060 1.00 83.75 549 SER A CA 1
ATOM 4447 C C . SER A 1 549 ? -39.677 -18.307 25.624 1.00 83.75 549 SER A C 1
ATOM 4449 O O . SER A 1 549 ? -40.497 -18.169 26.534 1.00 83.75 549 SER A O 1
ATOM 4451 N N . ASP A 1 550 ? -39.356 -19.503 25.133 1.00 85.12 550 ASP A N 1
ATOM 4452 C CA . ASP A 1 550 ? -40.017 -20.738 25.553 1.00 85.12 550 ASP A CA 1
ATOM 4453 C C . ASP A 1 550 ? -39.583 -21.144 26.965 1.00 85.12 550 ASP A C 1
ATOM 4455 O O . ASP A 1 550 ? -40.438 -21.372 27.823 1.00 85.12 550 ASP A O 1
ATOM 4459 N N . LYS A 1 551 ? -38.282 -21.062 27.276 1.00 86.38 551 LYS A N 1
ATOM 4460 C CA . LYS A 1 551 ? -37.768 -21.282 28.641 1.00 86.38 551 LYS A CA 1
ATOM 4461 C C . LYS A 1 551 ? -38.365 -20.309 29.656 1.00 86.38 551 LYS A C 1
ATOM 4463 O O . LYS A 1 551 ? -38.613 -20.691 30.804 1.00 86.38 551 LYS A O 1
ATOM 4468 N N . MET A 1 552 ? -38.629 -19.060 29.261 1.00 88.69 552 MET A N 1
ATOM 4469 C CA . MET A 1 552 ? -39.296 -18.095 30.138 1.00 88.69 552 MET A CA 1
ATOM 4470 C C . MET A 1 552 ? -40.750 -18.461 30.418 1.00 88.69 552 MET A C 1
ATOM 4472 O O . MET A 1 552 ? -41.201 -18.321 31.556 1.00 88.69 552 MET A O 1
ATOM 4476 N N . LYS A 1 553 ? -41.485 -18.921 29.400 1.00 88.62 553 LYS A N 1
ATOM 4477 C CA . LYS A 1 553 ? -42.874 -19.376 29.557 1.00 88.62 553 LYS A CA 1
ATOM 4478 C C . LYS A 1 553 ? -42.944 -20.594 30.473 1.00 88.62 553 LYS A C 1
ATOM 4480 O O . LYS A 1 553 ? -43.756 -20.589 31.396 1.00 88.62 553 LYS A O 1
ATOM 4485 N N . GLU A 1 554 ? -42.055 -21.569 30.293 1.00 88.44 554 GLU A N 1
ATOM 4486 C CA . GLU A 1 554 ? -41.962 -22.767 31.143 1.00 88.44 554 GLU A CA 1
ATOM 4487 C C . GLU A 1 554 ? -41.685 -22.438 32.617 1.00 88.44 554 GLU A C 1
ATOM 4489 O O . GLU A 1 554 ? -42.234 -23.076 33.513 1.00 88.44 554 GLU A O 1
ATOM 4494 N N . ASN A 1 555 ? -40.863 -21.420 32.887 1.00 89.19 555 ASN A N 1
ATOM 4495 C CA . ASN A 1 555 ? -40.492 -21.019 34.250 1.00 89.19 555 ASN A CA 1
ATOM 4496 C C . ASN A 1 555 ? -41.393 -19.929 34.850 1.00 89.19 555 ASN A C 1
ATOM 4498 O O . ASN A 1 555 ? -41.141 -19.454 35.967 1.00 89.19 555 ASN A O 1
ATOM 4502 N N . SER A 1 556 ? -42.432 -19.513 34.124 1.00 91.81 556 SER A N 1
ATOM 4503 C CA . SER A 1 556 ? -43.376 -18.499 34.581 1.00 91.81 556 SER A CA 1
ATOM 4504 C C . SER A 1 556 ? -44.292 -19.028 35.685 1.00 91.81 556 SER A C 1
ATOM 4506 O O . SER A 1 556 ? -44.559 -20.221 35.808 1.00 91.81 556 SER A O 1
ATOM 4508 N N . ASN A 1 557 ? -44.763 -18.124 36.539 1.00 91.50 557 ASN A N 1
ATOM 4509 C CA . ASN A 1 557 ? -45.768 -18.424 37.554 1.00 91.50 557 ASN A CA 1
ATOM 4510 C C . ASN A 1 557 ? -46.903 -17.390 37.496 1.00 91.50 557 ASN A C 1
ATOM 4512 O O . ASN A 1 557 ? -46.800 -16.387 36.790 1.00 91.50 557 ASN A O 1
ATOM 4516 N N . ASN A 1 558 ? -47.971 -17.588 38.273 1.00 92.25 558 ASN A N 1
ATOM 4517 C CA . ASN A 1 558 ? -49.111 -16.661 38.281 1.00 92.25 558 ASN A CA 1
ATOM 4518 C C . ASN A 1 558 ? -48.699 -15.202 38.556 1.00 92.25 558 ASN A C 1
ATOM 4520 O O . ASN A 1 558 ? -49.242 -14.292 37.938 1.00 92.25 558 ASN A O 1
ATOM 4524 N N . LYS A 1 559 ? -47.701 -14.962 39.419 1.00 94.00 559 LYS A N 1
ATOM 4525 C CA . LYS A 1 559 ? -47.196 -13.609 39.718 1.00 94.00 559 LYS A CA 1
ATOM 4526 C C . LYS A 1 559 ? -46.470 -13.014 38.505 1.00 94.00 559 LYS A C 1
ATOM 4528 O O . LYS A 1 559 ? -46.637 -11.835 38.222 1.00 94.00 559 LYS A O 1
ATOM 4533 N N . THR A 1 560 ? -45.715 -13.821 37.758 1.00 93.25 560 THR A N 1
ATOM 4534 C CA . THR A 1 560 ? -45.116 -13.422 36.471 1.00 93.25 560 THR A CA 1
ATOM 4535 C C . THR A 1 560 ? -46.188 -12.990 35.472 1.00 93.25 560 THR A C 1
ATOM 4537 O O . THR A 1 560 ? -46.067 -11.928 34.867 1.00 93.25 560 THR A O 1
ATOM 4540 N N . LEU A 1 561 ? -47.256 -13.778 35.322 1.00 91.88 561 LEU A N 1
ATOM 4541 C CA . LEU A 1 561 ? -48.338 -13.475 34.381 1.00 91.88 561 LEU A CA 1
ATOM 4542 C C . LEU A 1 561 ? -49.076 -12.183 34.754 1.00 91.88 561 LEU A C 1
ATOM 4544 O O . LEU A 1 561 ? -49.330 -11.359 33.879 1.00 91.88 561 LEU A O 1
ATOM 4548 N N . VAL A 1 562 ? -49.351 -11.974 36.047 1.00 93.19 562 VAL A N 1
ATOM 4549 C CA . VAL A 1 562 ? -49.948 -10.727 36.553 1.00 93.19 562 VAL A CA 1
ATOM 4550 C C . VAL A 1 562 ? -49.051 -9.524 36.252 1.00 93.19 562 VAL A C 1
ATOM 4552 O O . VAL A 1 562 ? -49.530 -8.530 35.710 1.00 93.19 562 VAL A O 1
ATOM 4555 N N . MET A 1 563 ? -47.746 -9.611 36.538 1.00 93.31 563 MET A N 1
ATOM 4556 C CA . MET A 1 563 ? -46.804 -8.522 36.251 1.00 93.31 563 MET A CA 1
ATOM 4557 C C . MET A 1 563 ? -46.753 -8.185 34.752 1.00 93.31 563 MET A C 1
ATOM 4559 O O . MET A 1 563 ? -46.840 -7.018 34.371 1.00 93.31 563 MET A O 1
ATOM 4563 N N . ASN A 1 564 ? -46.674 -9.203 33.891 1.00 90.06 564 ASN A N 1
ATOM 4564 C CA . ASN A 1 564 ? -46.626 -9.018 32.438 1.00 90.06 564 ASN A CA 1
ATOM 4565 C C . ASN A 1 564 ? -47.928 -8.428 31.869 1.00 90.06 564 ASN A C 1
ATOM 4567 O O . ASN A 1 564 ? -47.888 -7.710 30.870 1.00 90.06 564 ASN A O 1
ATOM 4571 N N . ALA A 1 565 ? -49.078 -8.732 32.481 1.00 89.44 565 ALA A N 1
ATOM 4572 C CA . ALA A 1 565 ? -50.375 -8.200 32.067 1.00 89.44 565 ALA A CA 1
ATOM 4573 C C . ALA A 1 565 ? -50.525 -6.704 32.375 1.00 89.44 565 ALA A C 1
ATOM 4575 O O . ALA A 1 565 ? -51.170 -5.990 31.609 1.00 89.44 565 ALA A O 1
ATOM 4576 N N . LEU A 1 566 ? -49.921 -6.225 33.468 1.00 90.00 566 LEU A N 1
ATOM 4577 C CA . LEU A 1 566 ? -49.941 -4.803 33.813 1.00 90.00 566 LEU A CA 1
ATOM 4578 C C . LEU A 1 566 ? -49.147 -3.973 32.804 1.00 90.00 566 LEU A C 1
ATOM 4580 O O . LEU A 1 566 ? -49.602 -2.895 32.434 1.00 90.00 566 LEU A O 1
ATOM 4584 N N . ALA A 1 567 ? -48.033 -4.530 32.311 1.00 78.75 567 ALA A N 1
ATOM 4585 C CA . ALA A 1 567 ? -47.093 -3.913 31.384 1.00 78.75 567 ALA A CA 1
ATOM 4586 C C . ALA A 1 567 ? -46.556 -2.544 31.854 1.00 78.75 567 ALA A C 1
ATOM 4588 O O . ALA A 1 567 ? -47.181 -1.771 32.573 1.00 78.75 567 ALA A O 1
ATOM 4589 N N . PHE A 1 568 ? -45.358 -2.199 31.407 1.00 85.50 568 PHE A N 1
ATOM 4590 C CA . PHE A 1 568 ? -44.812 -0.862 31.582 1.00 85.50 568 PHE A CA 1
ATOM 4591 C C . PHE A 1 568 ? -44.172 -0.455 30.253 1.00 85.50 568 PHE A C 1
ATOM 4593 O O . PHE A 1 568 ? -43.664 -1.292 29.515 1.00 85.50 568 PHE A O 1
ATOM 4600 N N . LYS A 1 569 ? -44.316 0.803 29.836 1.00 78.62 569 LYS A N 1
ATOM 4601 C CA . LYS A 1 569 ? -43.829 1.262 28.515 1.00 78.62 569 LYS A CA 1
ATOM 4602 C C . LYS A 1 569 ? -42.962 2.512 28.593 1.00 78.62 569 LYS A C 1
ATOM 4604 O O . LYS A 1 569 ? -42.413 2.936 27.586 1.00 78.62 569 LYS A O 1
ATOM 4609 N N . GLU A 1 570 ? -42.791 3.070 29.788 1.00 79.00 570 GLU A N 1
ATOM 4610 C CA . GLU A 1 570 ? -42.115 4.353 30.002 1.00 79.00 570 GLU A CA 1
ATOM 4611 C C . GLU A 1 570 ? -40.722 4.201 30.651 1.00 79.00 570 GLU A C 1
ATOM 4613 O O . GLU A 1 570 ? -40.214 5.120 31.291 1.00 79.00 570 GLU A O 1
ATOM 4618 N N . SER A 1 571 ? -40.068 3.038 30.509 1.00 80.25 571 SER A N 1
ATOM 4619 C CA . SER A 1 571 ? -38.756 2.790 31.137 1.00 80.25 571 SER A CA 1
ATOM 4620 C C . SER A 1 571 ? -37.634 3.653 30.569 1.00 80.25 571 SER A C 1
ATOM 4622 O O . SER A 1 571 ? -36.693 3.969 31.293 1.00 80.25 571 SER A O 1
ATOM 4624 N N . ALA A 1 572 ? -37.727 4.057 29.299 1.00 82.75 572 ALA A N 1
ATOM 4625 C CA . ALA A 1 572 ? -36.706 4.867 28.640 1.00 82.75 572 ALA A CA 1
ATOM 4626 C C . ALA A 1 572 ? -36.516 6.227 29.331 1.00 82.75 572 ALA A C 1
ATOM 4628 O O . ALA A 1 572 ? -35.383 6.645 29.560 1.00 82.75 572 ALA A O 1
ATOM 4629 N N . SER A 1 573 ? -37.610 6.873 29.742 1.00 85.44 573 SER A N 1
ATOM 4630 C CA . SER A 1 573 ? -37.564 8.167 30.427 1.00 85.44 573 SER A CA 1
ATOM 4631 C C . SER A 1 573 ? -36.916 8.052 31.814 1.00 85.44 573 SER A C 1
ATOM 4633 O O . SER A 1 573 ? -36.103 8.895 32.191 1.00 85.44 573 SER A O 1
ATOM 4635 N N . ILE A 1 574 ? -37.200 6.964 32.549 1.00 87.94 574 ILE A N 1
ATOM 4636 C CA . ILE A 1 574 ? -36.545 6.652 33.834 1.00 87.94 574 ILE A CA 1
ATOM 4637 C C . ILE A 1 574 ? -35.052 6.336 33.633 1.00 87.94 574 ILE A C 1
ATOM 4639 O O . ILE A 1 574 ? -34.216 6.765 34.424 1.00 87.94 574 ILE A O 1
ATOM 4643 N N . LYS A 1 575 ? -34.684 5.621 32.565 1.00 86.62 575 LYS A N 1
ATOM 4644 C CA . LYS A 1 575 ? -33.273 5.369 32.240 1.00 86.62 575 LYS A CA 1
ATOM 4645 C C . LYS A 1 575 ? -32.532 6.682 31.981 1.00 86.62 575 LYS A C 1
ATOM 4647 O O . LYS A 1 575 ? -31.484 6.898 32.578 1.00 86.62 575 LYS A O 1
ATOM 4652 N N . SER A 1 576 ? -33.098 7.558 31.150 1.00 86.88 576 SER A N 1
ATOM 4653 C CA . SER A 1 576 ? -32.488 8.842 30.790 1.00 86.88 576 SER A CA 1
ATOM 4654 C C . SER A 1 576 ? -32.196 9.703 32.018 1.00 86.88 576 SER A C 1
ATOM 4656 O O . SER A 1 576 ? -31.073 10.171 32.171 1.00 86.88 576 SER A O 1
ATOM 4658 N N . ILE A 1 577 ? -33.174 9.870 32.922 1.00 90.50 577 ILE A N 1
ATOM 4659 C CA . ILE A 1 577 ? -32.992 10.702 34.123 1.00 90.50 577 ILE A CA 1
ATOM 4660 C C . ILE A 1 577 ? -31.902 10.130 35.043 1.00 90.50 577 ILE A C 1
ATOM 4662 O O . ILE A 1 577 ? -31.152 10.884 35.654 1.00 90.50 577 ILE A O 1
ATOM 4666 N N . ILE A 1 578 ? -31.763 8.803 35.116 1.00 89.38 578 ILE A N 1
ATOM 4667 C CA . ILE A 1 578 ? -30.746 8.148 35.949 1.00 89.38 578 ILE A CA 1
ATOM 4668 C C . ILE A 1 578 ? -29.360 8.265 35.340 1.00 89.38 578 ILE A C 1
ATOM 4670 O O . ILE A 1 578 ? -28.422 8.538 36.081 1.00 89.38 578 ILE A O 1
ATOM 4674 N N . SER A 1 579 ? -29.222 8.124 34.021 1.00 89.81 579 SER A N 1
ATOM 4675 C CA . SER A 1 579 ? -27.956 8.397 33.337 1.00 89.81 579 SER A CA 1
ATOM 4676 C C . SER A 1 579 ? -27.503 9.841 33.573 1.00 89.81 579 SER A C 1
ATOM 4678 O O . SER A 1 579 ? -26.338 10.068 33.882 1.00 89.81 579 SER A O 1
ATOM 4680 N N . SER A 1 580 ? -28.424 10.813 33.564 1.00 92.75 580 SER A N 1
ATOM 4681 C CA . SER A 1 580 ? -28.102 12.196 33.936 1.00 92.75 580 SER A CA 1
ATOM 4682 C C . SER A 1 580 ? -27.641 12.320 35.394 1.00 92.75 580 SER A C 1
ATOM 4684 O O . SER A 1 580 ? -26.657 13.001 35.659 1.00 92.75 580 SER A O 1
ATOM 4686 N N . VAL A 1 581 ? -28.283 11.631 36.348 1.00 92.12 581 VAL A N 1
ATOM 4687 C CA . VAL A 1 581 ? -27.805 11.592 37.747 1.00 92.12 581 VAL A CA 1
ATOM 4688 C C . VAL A 1 581 ? -26.415 10.958 37.839 1.00 92.12 581 VAL A C 1
ATOM 4690 O O . VAL A 1 581 ? -25.553 11.488 38.531 1.00 92.12 581 VAL A O 1
ATOM 4693 N N . GLN A 1 582 ? -26.163 9.856 37.132 1.00 91.25 582 GLN A N 1
ATOM 4694 C CA . GLN A 1 582 ? -24.847 9.212 37.095 1.00 91.25 582 GLN A CA 1
ATOM 4695 C C . GLN A 1 582 ? -23.777 10.157 36.540 1.00 91.25 582 GLN A C 1
ATOM 4697 O O . GLN A 1 582 ? -22.694 10.221 37.111 1.00 91.25 582 GLN A O 1
ATOM 4702 N N . ASN A 1 583 ? -24.092 10.952 35.514 1.00 93.56 583 ASN A N 1
ATOM 4703 C CA . ASN A 1 583 ? -23.185 11.979 35.000 1.00 93.56 583 ASN A CA 1
ATOM 4704 C C . ASN A 1 583 ? -22.932 13.097 36.019 1.00 93.56 583 ASN A C 1
ATOM 4706 O O . ASN A 1 583 ? -21.811 13.588 36.102 1.00 93.56 583 ASN A O 1
ATOM 4710 N N . VAL A 1 584 ? -23.927 13.478 36.831 1.00 94.12 584 VAL A N 1
ATOM 4711 C CA . VAL A 1 584 ? -23.715 14.420 37.943 1.00 94.12 584 VAL A CA 1
ATOM 4712 C C . VAL A 1 584 ? -22.701 13.860 38.938 1.00 94.12 584 VAL A C 1
ATOM 4714 O O . VAL A 1 584 ? -21.730 14.538 39.259 1.00 94.12 584 VAL A O 1
ATOM 4717 N N . TYR A 1 585 ? -22.892 12.627 39.408 1.00 91.94 585 TYR A N 1
ATOM 4718 C CA . TYR A 1 585 ? -21.961 12.010 40.357 1.00 91.94 585 TYR A CA 1
ATOM 4719 C C . TYR A 1 585 ? -20.577 11.786 39.744 1.00 91.94 585 TYR A C 1
ATOM 4721 O O . TYR A 1 585 ? -19.587 12.180 40.348 1.00 91.94 585 TYR A O 1
ATOM 4729 N N . GLY A 1 586 ? -20.506 11.271 38.514 1.00 92.06 586 GLY A N 1
ATOM 4730 C CA . GLY A 1 586 ? -19.243 11.105 37.798 1.00 92.06 586 GLY A CA 1
ATOM 4731 C C . GLY A 1 586 ? -18.499 12.429 37.603 1.00 92.06 586 GLY A C 1
ATOM 4732 O O . GLY A 1 586 ? -17.278 12.462 37.698 1.00 92.06 586 GLY A O 1
ATOM 4733 N N . LEU A 1 587 ? -19.212 13.546 37.407 1.00 94.81 587 LEU A N 1
ATOM 4734 C CA . LEU A 1 587 ? -18.589 14.868 37.288 1.00 94.81 587 LEU A CA 1
ATOM 4735 C C . LEU A 1 587 ? -17.975 15.300 38.621 1.00 94.81 587 LEU A C 1
ATOM 4737 O O . LEU A 1 587 ? -16.890 15.875 38.649 1.00 94.81 587 LEU A O 1
ATOM 4741 N N . LEU A 1 588 ? -18.672 15.028 39.723 1.00 93.88 588 LEU A N 1
ATOM 4742 C CA . LEU A 1 588 ? -18.194 15.356 41.060 1.00 93.88 588 LEU A CA 1
ATOM 4743 C C . LEU A 1 588 ? -17.028 14.455 41.499 1.00 93.88 588 LEU A C 1
ATOM 4745 O O . LEU A 1 588 ? -16.094 14.955 42.122 1.00 93.88 588 LEU A O 1
ATOM 4749 N N . ASP A 1 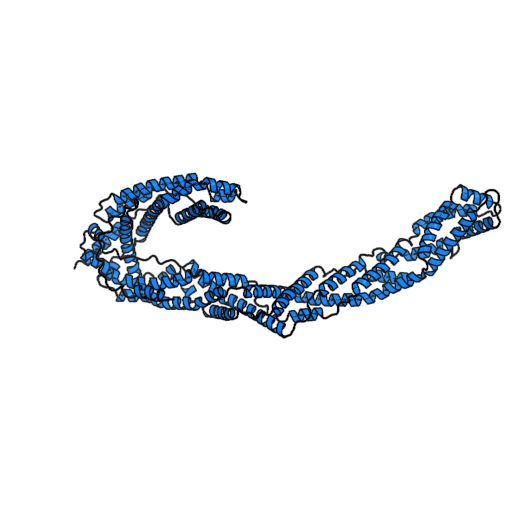589 ? -17.020 13.178 41.107 1.00 91.31 589 ASP A N 1
ATOM 4750 C CA . ASP A 1 589 ? -15.879 12.268 41.300 1.00 91.31 589 ASP A CA 1
ATOM 4751 C C . ASP A 1 589 ? -14.623 12.762 40.558 1.00 91.31 589 ASP A C 1
ATOM 4753 O O . ASP A 1 589 ? -13.490 12.537 40.992 1.00 91.31 589 ASP A O 1
ATOM 4757 N N . LEU A 1 590 ? -14.816 13.487 39.453 1.00 93.88 590 LEU A N 1
ATOM 4758 C CA . LEU A 1 590 ? -13.749 14.119 38.683 1.00 93.88 590 LEU A CA 1
ATOM 4759 C C . LEU A 1 590 ? -13.342 15.502 39.209 1.00 93.88 590 LEU A C 1
ATOM 4761 O O . LEU A 1 590 ? -12.474 16.123 38.604 1.00 93.88 590 LEU A O 1
ATOM 4765 N N . GLU A 1 591 ? -13.874 15.995 40.332 1.00 93.81 591 GLU A N 1
ATOM 4766 C CA . GLU A 1 591 ? -13.565 17.348 40.816 1.00 93.81 591 GLU A CA 1
ATOM 4767 C C . GLU A 1 591 ? -12.061 17.576 41.043 1.00 93.81 591 GLU A C 1
ATOM 4769 O O . GLU A 1 591 ? -11.510 18.597 40.623 1.00 93.81 591 GLU A O 1
ATOM 4774 N N . ALA A 1 592 ? -11.378 16.642 41.710 1.00 92.75 592 ALA A N 1
ATOM 4775 C CA . ALA A 1 592 ? -9.942 16.765 41.953 1.00 92.75 592 ALA A CA 1
ATOM 4776 C C . ALA A 1 592 ? -9.122 16.707 40.641 1.00 92.75 592 ALA A C 1
ATOM 4778 O O . ALA A 1 592 ? -8.348 17.641 40.410 1.00 92.75 592 ALA A O 1
ATOM 4779 N N . PRO A 1 593 ? -9.326 15.716 39.745 1.00 93.62 593 PRO A N 1
ATOM 4780 C CA . PRO A 1 593 ? -8.713 15.713 38.411 1.00 93.62 593 PRO A CA 1
ATOM 4781 C C . PRO A 1 593 ? -9.012 16.969 37.571 1.00 93.62 593 PRO A C 1
ATOM 4783 O O . PRO A 1 593 ? -8.114 17.552 36.967 1.00 93.62 593 PRO A O 1
ATOM 4786 N N . ILE A 1 594 ? -10.254 17.463 37.573 1.00 94.25 594 ILE A N 1
ATOM 4787 C CA . ILE A 1 594 ? -10.651 18.685 36.851 1.00 94.25 594 ILE A CA 1
ATOM 4788 C C . ILE A 1 594 ? -9.943 19.919 37.419 1.00 94.25 594 ILE A C 1
ATOM 4790 O O . ILE A 1 594 ? -9.558 20.819 36.674 1.00 94.25 594 ILE A O 1
ATOM 4794 N N . ASN A 1 595 ? -9.722 19.983 38.732 1.00 92.00 595 ASN A N 1
ATOM 4795 C CA . ASN A 1 595 ? -8.943 21.071 39.318 1.00 92.00 595 ASN A CA 1
ATOM 4796 C C . ASN A 1 595 ? -7.480 21.059 38.849 1.00 92.00 595 ASN A C 1
ATOM 4798 O O . ASN A 1 595 ? -6.907 22.135 38.683 1.00 92.00 595 ASN A O 1
ATOM 4802 N N . GLN A 1 596 ? -6.900 19.887 38.578 1.00 90.38 596 GLN A N 1
ATOM 4803 C CA . GLN A 1 596 ? -5.556 19.771 38.001 1.00 90.38 596 GLN A CA 1
ATOM 4804 C C . GLN A 1 596 ? -5.521 20.208 36.528 1.00 90.38 596 GLN A C 1
ATOM 4806 O O . GLN A 1 596 ? -4.567 20.873 36.121 1.00 90.38 596 GLN A O 1
ATOM 4811 N N . LEU A 1 597 ? -6.591 19.964 35.754 1.00 93.62 597 LEU A N 1
ATOM 4812 C CA . LEU A 1 597 ? -6.709 20.445 34.367 1.00 93.62 597 LEU A CA 1
ATOM 4813 C C . LEU A 1 597 ? -6.563 21.968 34.232 1.00 93.62 597 LEU A C 1
ATOM 4815 O O . LEU A 1 597 ? -6.179 22.457 33.173 1.00 93.62 597 LEU A O 1
ATOM 4819 N N . LYS A 1 598 ? -6.828 22.755 35.278 1.00 89.62 598 LYS A N 1
ATOM 4820 C CA . LYS A 1 598 ? -6.642 24.217 35.229 1.00 89.62 598 LYS A CA 1
ATOM 4821 C C . LYS A 1 598 ? -5.185 24.617 34.971 1.00 89.62 598 LYS A C 1
ATOM 4823 O O . LYS A 1 598 ? -4.951 25.657 34.359 1.00 89.62 598 LYS A O 1
ATOM 4828 N N . ASN A 1 599 ? -4.230 23.791 35.396 1.00 88.31 599 ASN A N 1
ATOM 4829 C CA . ASN A 1 599 ? -2.804 24.106 35.341 1.00 88.31 599 ASN A CA 1
ATOM 4830 C C . ASN A 1 599 ? -2.153 23.741 33.999 1.00 88.31 599 ASN A C 1
ATOM 4832 O O . ASN A 1 599 ? -1.109 24.294 33.673 1.00 88.31 599 ASN A O 1
ATOM 4836 N N . VAL A 1 600 ? -2.771 22.871 33.189 1.00 91.69 600 VAL A N 1
ATOM 4837 C CA . VAL A 1 600 ? -2.152 22.421 31.928 1.00 91.69 600 VAL A CA 1
ATOM 4838 C C . VAL A 1 600 ? -2.257 23.432 30.789 1.00 91.69 600 VAL A C 1
ATOM 4840 O O . VAL A 1 600 ? -1.581 23.286 29.779 1.00 91.69 600 VAL A O 1
ATOM 4843 N N . ASN A 1 601 ? -3.066 24.485 30.936 1.00 93.19 601 ASN A N 1
ATOM 4844 C CA . ASN A 1 601 ? -3.298 25.439 29.852 1.00 93.19 601 ASN A CA 1
ATOM 4845 C C . ASN A 1 601 ? -2.019 26.137 29.375 1.00 93.19 601 ASN A C 1
ATOM 4847 O O . ASN A 1 601 ? -1.819 26.278 28.177 1.00 93.19 601 ASN A O 1
ATOM 4851 N N . SER A 1 602 ? -1.163 26.586 30.297 1.00 91.00 602 SER A N 1
ATOM 4852 C CA . SER A 1 602 ? 0.087 27.260 29.925 1.00 91.00 602 SER A CA 1
ATOM 4853 C C . SER A 1 602 ? 1.049 26.316 29.211 1.00 91.00 602 SER A C 1
ATOM 4855 O O . SER A 1 602 ? 1.665 26.725 28.237 1.00 91.00 602 SER A O 1
ATOM 4857 N N . ILE A 1 603 ? 1.122 25.060 29.664 1.00 90.19 603 ILE A N 1
ATOM 4858 C CA . ILE A 1 603 ? 1.972 24.020 29.071 1.00 90.19 603 ILE A CA 1
ATOM 4859 C C . ILE A 1 603 ? 1.505 23.731 27.642 1.00 90.19 603 ILE A C 1
ATOM 4861 O O . ILE A 1 603 ? 2.294 23.762 26.705 1.00 90.19 603 ILE A O 1
ATOM 4865 N N . VAL A 1 604 ? 0.199 23.518 27.460 1.00 92.75 604 VAL A N 1
ATOM 4866 C CA . VAL A 1 604 ? -0.377 23.215 26.147 1.00 92.75 604 VAL A CA 1
ATOM 4867 C C . VAL A 1 604 ? -0.212 24.387 25.176 1.00 92.75 604 VAL A C 1
ATOM 4869 O O . VAL A 1 604 ? 0.160 24.159 24.032 1.00 92.75 604 VAL A O 1
ATOM 4872 N N . LEU A 1 605 ? -0.434 25.634 25.608 1.00 92.56 605 LEU A N 1
ATOM 4873 C CA . LEU A 1 605 ? -0.242 26.805 24.740 1.00 92.56 605 LEU A CA 1
ATOM 4874 C C . LEU A 1 605 ? 1.224 26.983 24.314 1.00 92.56 605 LEU A C 1
ATOM 4876 O O . LEU A 1 605 ? 1.477 27.298 23.156 1.00 92.56 605 LEU A O 1
ATOM 4880 N N . GLU A 1 606 ? 2.180 26.731 25.213 1.00 89.75 606 GLU A N 1
ATOM 4881 C CA . GLU A 1 606 ? 3.608 26.800 24.883 1.00 89.75 606 GLU A CA 1
ATOM 4882 C C . GLU A 1 606 ? 4.009 25.754 23.827 1.00 89.75 606 GLU A C 1
ATOM 4884 O O . GLU A 1 606 ? 4.803 26.045 22.932 1.00 89.75 606 GLU A O 1
ATOM 4889 N N . GLU A 1 607 ? 3.446 24.546 23.896 1.00 90.12 607 GLU A N 1
ATOM 4890 C CA . GLU A 1 607 ? 3.701 23.490 22.909 1.00 90.12 607 GLU A CA 1
ATOM 4891 C C . GLU A 1 607 ? 2.968 23.734 21.580 1.00 90.12 607 GLU A C 1
ATOM 4893 O O . GLU A 1 607 ? 3.518 23.461 20.511 1.00 90.12 607 GLU A O 1
ATOM 4898 N N . ILE A 1 608 ? 1.768 24.326 21.612 1.00 92.94 608 ILE A N 1
ATOM 4899 C CA . ILE A 1 608 ? 1.056 24.763 20.401 1.00 92.94 608 ILE A CA 1
ATOM 4900 C C . ILE A 1 608 ? 1.877 25.808 19.637 1.00 92.94 608 ILE A C 1
ATOM 4902 O O . ILE A 1 608 ? 2.012 25.679 18.420 1.00 92.94 608 ILE A O 1
ATOM 4906 N N . ASP A 1 609 ? 2.472 26.790 20.321 1.00 90.38 609 ASP A N 1
ATOM 4907 C CA . ASP A 1 609 ? 3.298 27.835 19.693 1.00 90.38 609 ASP A CA 1
ATOM 4908 C C . ASP A 1 609 ? 4.542 27.270 18.977 1.00 90.38 609 ASP A C 1
ATOM 4910 O O . ASP A 1 609 ? 5.033 27.863 18.014 1.00 90.38 609 ASP A O 1
ATOM 4914 N N . LYS A 1 610 ? 5.044 26.109 19.421 1.00 87.88 610 LYS A N 1
ATOM 4915 C CA . LYS A 1 610 ? 6.196 25.406 18.826 1.00 87.88 610 LYS A CA 1
ATOM 4916 C C . LYS A 1 610 ? 5.806 24.435 17.706 1.00 87.88 610 LYS A C 1
ATOM 4918 O O . LYS A 1 610 ? 6.687 23.945 16.996 1.00 87.88 610 LYS A O 1
ATOM 4923 N N . ALA A 1 611 ? 4.523 24.112 17.561 1.00 88.12 611 ALA A N 1
ATOM 4924 C CA . ALA A 1 611 ? 4.061 23.093 16.629 1.00 88.12 611 ALA A CA 1
ATOM 4925 C C . ALA A 1 611 ? 4.145 23.549 15.161 1.00 88.12 611 ALA A C 1
ATOM 4927 O O . ALA A 1 611 ? 4.177 24.734 14.841 1.00 88.12 611 ALA A O 1
ATOM 4928 N N . GLN A 1 612 ? 4.129 22.586 14.235 1.00 86.50 612 GLN A N 1
ATOM 4929 C CA . GLN A 1 612 ? 4.155 22.871 12.794 1.00 86.50 612 GLN A CA 1
ATOM 4930 C C . GLN A 1 612 ? 2.854 23.527 12.287 1.00 86.50 612 GLN A C 1
ATOM 4932 O O . GLN A 1 612 ? 2.888 24.268 11.306 1.00 86.50 612 GLN A O 1
ATOM 4937 N N . ASP A 1 613 ? 1.721 23.274 12.954 1.00 90.50 613 ASP A N 1
ATOM 4938 C CA . ASP A 1 613 ? 0.410 23.868 12.646 1.00 90.50 613 ASP A CA 1
ATOM 4939 C C . ASP A 1 613 ? -0.279 24.404 13.922 1.00 90.50 613 ASP A C 1
ATOM 4941 O O . ASP A 1 613 ? -1.237 23.803 14.426 1.00 90.50 613 ASP A O 1
ATOM 4945 N N . PRO A 1 614 ? 0.206 25.535 14.478 1.00 91.44 614 PRO A N 1
ATOM 4946 C CA . PRO A 1 614 ? -0.332 26.107 15.711 1.00 91.44 614 PRO A CA 1
ATOM 4947 C C . PRO A 1 614 ? -1.807 26.494 15.588 1.00 91.44 614 PRO A C 1
ATOM 4949 O O . PRO A 1 614 ? -2.578 26.323 16.525 1.00 91.44 614 PRO A O 1
ATOM 4952 N N . ALA A 1 615 ? -2.236 26.983 14.419 1.00 92.00 615 ALA A N 1
ATOM 4953 C CA . ALA A 1 615 ? -3.599 27.466 14.208 1.00 92.00 615 ALA A CA 1
ATOM 4954 C C . ALA A 1 615 ? -4.640 26.343 14.343 1.00 92.00 615 ALA A C 1
ATOM 4956 O O . ALA A 1 615 ? -5.673 26.529 14.995 1.00 92.00 615 ALA A O 1
ATOM 4957 N N . LYS A 1 616 ? -4.364 25.166 13.765 1.00 93.88 616 LYS A N 1
ATOM 4958 C CA . LYS A 1 616 ? -5.235 23.994 13.896 1.00 93.88 616 LYS A CA 1
ATOM 4959 C C . LYS A 1 616 ? -5.323 23.521 15.345 1.00 93.88 616 LYS A C 1
ATOM 4961 O O . LYS A 1 616 ? -6.432 23.333 15.848 1.00 93.88 616 LYS A O 1
ATOM 4966 N N . LEU A 1 617 ? -4.181 23.362 16.017 1.00 94.19 617 LEU A N 1
ATOM 4967 C CA . LEU A 1 617 ? -4.146 22.887 17.403 1.00 94.19 617 LEU A CA 1
ATOM 4968 C C . LEU A 1 617 ? -4.807 23.890 18.358 1.00 94.19 617 LEU A C 1
ATOM 4970 O O . LEU A 1 617 ? -5.587 23.484 19.216 1.00 94.19 617 LEU A O 1
ATOM 4974 N N . GLN A 1 618 ? -4.602 25.194 18.150 1.00 94.50 618 GLN A N 1
ATOM 4975 C CA . GLN A 1 618 ? -5.272 26.250 18.910 1.00 94.50 618 GLN A CA 1
ATOM 4976 C C . GLN A 1 618 ? -6.796 26.192 18.742 1.00 94.50 618 GLN A C 1
ATOM 4978 O O . GLN A 1 618 ? -7.534 26.350 19.715 1.00 94.50 618 GLN A O 1
ATOM 4983 N N . SER A 1 619 ? -7.286 25.933 17.524 1.00 94.06 619 SER A N 1
ATOM 4984 C CA . SER A 1 619 ? -8.722 25.779 17.268 1.00 94.06 619 SER A CA 1
ATOM 4985 C C . SER A 1 619 ? -9.315 24.536 17.937 1.00 94.06 619 SER A C 1
ATOM 4987 O O . SER A 1 619 ? -10.473 24.579 18.349 1.00 94.06 619 SER A O 1
ATOM 4989 N N . GLN A 1 620 ? -8.564 23.434 18.020 1.00 95.56 620 GLN A N 1
ATOM 4990 C CA . GLN A 1 620 ? -8.991 22.211 18.710 1.00 95.56 620 GLN A CA 1
ATOM 4991 C C . GLN A 1 620 ? -8.944 22.373 20.234 1.00 95.56 620 GLN A C 1
ATOM 4993 O O . GLN A 1 620 ? -9.819 21.868 20.937 1.00 95.56 620 GLN A O 1
ATOM 4998 N N . TRP A 1 621 ? -7.949 23.107 20.739 1.00 95.75 621 TRP A N 1
ATOM 4999 C CA . TRP A 1 621 ? -7.806 23.402 22.159 1.00 95.75 621 TRP A CA 1
ATOM 5000 C C . TRP A 1 621 ? -8.882 24.369 22.661 1.00 95.75 621 TRP A C 1
ATOM 5002 O O . TRP A 1 621 ? -9.451 24.139 23.724 1.00 95.75 621 TRP A O 1
ATOM 5012 N N . GLY A 1 622 ? -9.213 25.414 21.901 1.00 94.50 622 GLY A N 1
ATOM 5013 C CA . GLY A 1 622 ? -10.271 26.366 22.249 1.00 94.50 622 GLY A CA 1
ATOM 5014 C C . GLY A 1 622 ? -9.990 27.194 23.514 1.00 94.50 622 GLY A C 1
ATOM 5015 O O . GLY A 1 622 ? -8.848 27.345 23.950 1.00 94.50 622 GLY A O 1
ATOM 5016 N N . ASP A 1 623 ? -11.044 27.759 24.113 1.00 94.88 623 ASP A N 1
ATOM 5017 C CA . ASP A 1 623 ? -10.940 28.574 25.333 1.00 94.88 623 ASP A CA 1
ATOM 5018 C C . ASP A 1 623 ? -11.006 27.705 26.594 1.00 94.88 623 ASP A C 1
ATOM 5020 O O . ASP A 1 623 ? -12.033 27.574 27.264 1.00 94.88 623 ASP A O 1
ATOM 5024 N N . HIS A 1 624 ? -9.858 27.135 26.952 1.00 95.69 624 HIS A N 1
ATOM 5025 C CA . HIS A 1 624 ? -9.735 26.300 28.144 1.00 95.69 624 HIS A CA 1
ATOM 5026 C C . HIS A 1 624 ? -10.121 27.014 29.441 1.00 95.69 624 HIS A C 1
ATOM 5028 O O . HIS A 1 624 ? -10.638 26.384 30.361 1.00 95.69 624 HIS A O 1
ATOM 5034 N N . LYS A 1 625 ? -9.908 28.331 29.545 1.00 94.25 625 LYS A N 1
ATOM 5035 C CA . LYS A 1 625 ? -10.262 29.075 30.759 1.00 94.25 625 LYS A CA 1
ATOM 5036 C C . LYS A 1 625 ? -11.780 29.175 30.905 1.00 94.25 625 LYS A C 1
ATOM 5038 O O . LYS A 1 625 ? -12.289 28.976 32.011 1.00 94.25 625 LYS A O 1
ATOM 5043 N N . ALA A 1 626 ? -12.491 29.456 29.814 1.00 95.69 626 ALA A N 1
ATOM 5044 C CA . ALA A 1 626 ? -13.950 29.444 29.793 1.00 95.69 626 ALA A CA 1
ATOM 5045 C C . ALA A 1 626 ? -14.509 28.040 30.070 1.00 95.69 626 ALA A C 1
ATOM 5047 O O . ALA A 1 626 ? -15.440 27.906 30.867 1.00 95.69 626 ALA A O 1
ATOM 5048 N N . ASP A 1 627 ? -13.898 26.996 29.505 1.00 96.88 627 ASP A N 1
ATOM 5049 C CA . ASP A 1 627 ? -14.299 25.606 29.746 1.00 96.88 627 ASP A CA 1
ATOM 5050 C C . ASP A 1 627 ? -14.155 25.212 31.223 1.00 96.88 627 ASP A C 1
ATOM 5052 O O . ASP A 1 627 ? -15.084 24.668 31.823 1.00 96.88 627 ASP A O 1
ATOM 5056 N N . MET A 1 628 ? -13.024 25.547 31.854 1.00 96.06 628 MET A N 1
ATOM 5057 C CA . MET A 1 628 ? -12.808 25.284 33.282 1.00 96.06 628 MET A CA 1
ATOM 5058 C C . MET A 1 628 ? -13.778 26.075 34.169 1.00 96.06 628 MET A C 1
ATOM 5060 O O . MET A 1 628 ? -14.232 25.565 35.196 1.00 96.06 628 MET A O 1
ATOM 5064 N N . ALA A 1 629 ? -14.126 27.309 33.787 1.00 95.25 629 ALA A N 1
ATOM 5065 C CA . ALA A 1 629 ? -15.137 28.097 34.488 1.00 95.25 629 ALA A CA 1
ATOM 5066 C C . ALA A 1 629 ? -16.543 27.481 34.350 1.00 95.25 629 ALA A C 1
ATOM 5068 O O . ALA A 1 629 ? -17.274 27.406 35.340 1.00 95.25 629 ALA A O 1
ATOM 5069 N N . SER A 1 630 ? -16.899 26.988 33.158 1.00 96.50 630 SER A N 1
ATOM 5070 C CA . SER A 1 630 ? -18.161 26.285 32.895 1.00 96.50 630 SER A CA 1
ATOM 5071 C C . SER A 1 630 ? -18.264 24.981 33.695 1.00 96.50 630 SER A C 1
ATOM 5073 O O . SER A 1 630 ? -19.269 24.767 34.379 1.00 96.50 630 SER A O 1
ATOM 5075 N N . LEU A 1 631 ? -17.207 24.159 33.716 1.00 97.12 631 LEU A N 1
ATOM 5076 C CA . LEU A 1 631 ? -17.137 22.955 34.554 1.00 97.12 631 LEU A CA 1
ATOM 5077 C C . LEU A 1 631 ? -17.280 23.295 36.041 1.00 97.12 631 LEU A C 1
ATOM 5079 O O . LEU A 1 631 ? -18.043 22.642 36.746 1.00 97.12 631 LEU A O 1
ATOM 5083 N N . GLN A 1 632 ? -16.603 24.339 36.530 1.00 95.25 632 GLN A N 1
ATOM 5084 C CA . GLN A 1 632 ? -16.682 24.740 37.938 1.00 95.25 632 GLN A CA 1
ATOM 5085 C C . GLN A 1 632 ? -18.084 25.213 38.344 1.00 95.25 632 GLN A C 1
ATOM 5087 O O . GLN A 1 632 ? -18.571 24.857 39.423 1.00 95.25 632 GLN A O 1
ATOM 5092 N N . ALA A 1 633 ? -18.740 26.008 37.495 1.00 95.62 633 ALA A N 1
ATOM 5093 C CA . ALA A 1 633 ? -20.114 26.446 37.721 1.00 95.62 633 ALA A CA 1
ATOM 5094 C C . ALA A 1 633 ? -21.072 25.244 37.751 1.00 95.62 633 ALA A C 1
ATOM 5096 O O . ALA A 1 633 ? -21.881 25.117 38.671 1.00 95.62 633 ALA A O 1
ATOM 5097 N N . THR A 1 634 ? -20.904 24.315 36.808 1.00 97.31 634 THR A N 1
ATOM 5098 C CA . THR A 1 634 ? -21.673 23.066 36.723 1.00 97.31 634 THR A CA 1
ATOM 5099 C C . THR A 1 634 ? -21.472 22.191 37.957 1.00 97.31 634 THR A C 1
ATOM 5101 O O . THR A 1 634 ? -22.453 21.783 38.572 1.00 97.31 634 THR A O 1
ATOM 5104 N N . MET A 1 635 ? -20.226 21.980 38.398 1.00 96.06 635 MET A N 1
ATOM 5105 C CA . MET A 1 635 ? -19.902 21.246 39.630 1.00 96.06 635 MET A CA 1
ATOM 5106 C C . MET A 1 635 ? -20.526 21.890 40.874 1.00 96.06 635 MET A C 1
ATOM 5108 O O . MET A 1 635 ? -20.988 21.191 41.771 1.00 96.06 635 MET A O 1
ATOM 5112 N N . THR A 1 636 ? -20.582 23.222 40.938 1.00 95.88 636 THR A N 1
ATOM 5113 C CA . THR A 1 636 ? -21.203 23.933 42.068 1.00 95.88 636 THR A CA 1
ATOM 5114 C C . THR A 1 636 ? -22.709 23.666 42.126 1.00 95.88 636 THR A C 1
ATOM 5116 O O . THR A 1 636 ? -23.231 23.309 43.184 1.00 95.88 636 THR A O 1
ATOM 5119 N N . SER A 1 637 ? -23.403 23.761 40.987 1.00 96.25 637 SER A N 1
ATOM 5120 C CA . SER A 1 637 ? -24.828 23.415 40.886 1.00 96.25 637 SER A CA 1
ATOM 5121 C C . SER A 1 637 ? -25.086 21.924 41.133 1.00 96.25 637 SER A C 1
ATOM 5123 O O . SER A 1 637 ? -26.047 21.576 41.815 1.00 96.25 637 SER A O 1
ATOM 5125 N N . ALA A 1 638 ? -24.205 21.045 40.650 1.00 94.69 638 ALA A N 1
ATOM 5126 C CA . ALA A 1 638 ? -24.242 19.605 40.898 1.00 94.69 638 ALA A CA 1
ATOM 5127 C C . ALA A 1 638 ? -24.142 19.268 42.395 1.00 94.69 638 ALA A C 1
ATOM 5129 O O . ALA A 1 638 ? -24.929 18.467 42.895 1.00 94.69 638 ALA A O 1
ATOM 5130 N N . LYS A 1 639 ? -23.244 19.923 43.144 1.00 94.25 639 LYS A N 1
ATOM 5131 C CA . LYS A 1 639 ? -23.150 19.767 44.608 1.00 94.25 639 LYS A CA 1
ATOM 5132 C C . LYS A 1 639 ? -24.429 20.191 45.319 1.00 94.25 639 LYS A C 1
ATOM 5134 O O . LYS A 1 639 ? -24.896 19.482 46.207 1.00 94.25 639 LYS A O 1
ATOM 5139 N N . ALA A 1 640 ? -25.002 21.330 44.926 1.00 92.38 640 ALA A N 1
ATOM 5140 C CA . ALA A 1 640 ? -26.264 21.805 45.490 1.00 92.38 640 ALA A CA 1
ATOM 5141 C C . ALA A 1 640 ? -27.412 20.818 45.214 1.00 92.38 640 ALA A C 1
ATOM 5143 O O . ALA A 1 640 ? -28.193 20.513 46.113 1.00 92.38 640 ALA A O 1
ATOM 5144 N N . PHE A 1 641 ? -27.463 20.268 43.999 1.00 93.00 641 PHE A N 1
ATOM 5145 C CA . PHE A 1 641 ? -28.419 19.232 43.620 1.00 93.00 641 PHE A CA 1
ATOM 5146 C C . PHE A 1 641 ? -28.252 17.946 44.448 1.00 93.00 641 PHE A C 1
ATOM 5148 O O . PHE A 1 641 ? -29.230 17.449 45.004 1.00 93.00 641 PHE A O 1
ATOM 5155 N N . VAL A 1 642 ? -27.026 17.428 44.602 1.00 91.00 642 VAL A N 1
ATOM 5156 C CA . VAL A 1 642 ? -26.763 16.225 45.417 1.00 91.00 642 VAL A CA 1
ATOM 5157 C C . VAL A 1 642 ? -27.150 16.444 46.882 1.00 91.00 642 VAL A C 1
ATOM 5159 O O . VAL A 1 642 ? -27.795 15.581 47.478 1.00 91.00 642 VAL A O 1
ATOM 5162 N N . ALA A 1 643 ? -26.853 17.616 47.451 1.00 87.69 643 ALA A N 1
ATOM 5163 C CA . ALA A 1 643 ? -27.258 17.951 48.816 1.00 87.69 643 ALA A CA 1
ATOM 5164 C C . ALA A 1 643 ? -28.791 17.924 49.004 1.00 87.69 643 ALA A C 1
ATOM 5166 O O . ALA A 1 643 ? -29.288 17.495 50.049 1.00 87.69 643 ALA A O 1
ATOM 5167 N N . GLU A 1 644 ? -29.557 18.338 47.989 1.00 86.19 644 GLU A N 1
ATOM 5168 C CA . GLU A 1 644 ? -31.021 18.274 48.011 1.00 86.19 644 GLU A CA 1
ATOM 5169 C C . GLU A 1 644 ? -31.549 16.832 47.953 1.00 86.19 644 GLU A C 1
ATOM 5171 O O . GLU A 1 644 ? -32.500 16.495 48.668 1.00 86.19 644 GLU A O 1
ATOM 5176 N N . LEU A 1 645 ? -30.914 15.961 47.157 1.00 85.31 645 LEU A N 1
ATOM 5177 C CA . LEU A 1 645 ? -31.258 14.534 47.102 1.00 85.31 645 LEU A CA 1
ATOM 5178 C C . LEU A 1 645 ? -31.086 13.855 48.468 1.00 85.31 645 LEU A C 1
ATOM 5180 O O . LEU A 1 645 ? -31.920 13.041 48.872 1.00 85.31 645 LEU A O 1
ATOM 5184 N N . GLU A 1 646 ? -30.016 14.192 49.190 1.00 70.69 646 GLU A N 1
ATOM 5185 C CA . GLU A 1 646 ? -29.655 13.561 50.465 1.00 70.69 646 GLU A CA 1
ATOM 5186 C C . GLU A 1 646 ? -30.501 14.059 51.651 1.00 70.69 646 GLU A C 1
ATOM 5188 O O . GLU A 1 646 ? -30.777 13.299 52.585 1.00 70.69 646 GLU A O 1
ATOM 5193 N N . GLY A 1 647 ? -30.967 15.312 51.614 1.00 63.25 647 GLY A N 1
ATOM 5194 C CA . GLY A 1 647 ? -31.717 15.932 52.711 1.00 63.25 647 GLY A CA 1
ATOM 5195 C C . GLY A 1 647 ? -33.173 15.466 52.867 1.00 63.25 647 GLY A C 1
ATOM 5196 O O . GLY A 1 647 ? -33.791 15.699 53.913 1.00 63.25 647 GLY A O 1
ATOM 5197 N N . ARG A 1 648 ? -33.764 14.811 51.858 1.00 67.25 648 ARG A N 1
ATOM 5198 C CA . ARG A 1 648 ? -35.217 14.572 51.818 1.00 67.25 648 ARG A CA 1
ATOM 5199 C C . ARG A 1 648 ? -35.631 13.231 52.433 1.00 67.25 648 ARG A C 1
ATOM 5201 O O . ARG A 1 648 ? -35.272 12.151 51.969 1.00 67.25 648 ARG A O 1
ATOM 5208 N N . ARG A 1 649 ? -36.502 13.280 53.448 1.00 73.06 649 ARG A N 1
ATOM 5209 C CA . ARG A 1 649 ? -37.178 12.095 54.017 1.00 73.06 649 ARG A CA 1
ATOM 5210 C C . ARG A 1 649 ? -38.455 11.763 53.237 1.00 73.06 649 ARG A C 1
ATOM 5212 O O . ARG A 1 649 ? -39.555 12.025 53.718 1.00 73.06 649 ARG A O 1
ATOM 5219 N N . ALA A 1 650 ? -38.308 11.206 52.038 1.00 83.81 650 ALA A N 1
ATOM 5220 C CA . ALA A 1 650 ? -39.448 10.799 51.216 1.00 83.81 650 ALA A CA 1
ATOM 5221 C C . ALA A 1 650 ? -40.219 9.608 51.818 1.00 83.81 650 ALA A C 1
ATOM 5223 O O . ALA A 1 650 ? -39.622 8.677 52.367 1.00 83.81 650 ALA A O 1
ATOM 5224 N N . LYS A 1 651 ? -41.549 9.630 51.684 1.00 85.62 651 LYS A N 1
ATOM 5225 C CA . LYS A 1 651 ? -42.476 8.564 52.106 1.00 85.62 651 LYS A CA 1
ATOM 5226 C C . LYS A 1 651 ? -43.113 7.817 50.933 1.00 85.62 651 LYS A C 1
ATOM 5228 O O . LYS A 1 651 ? -43.760 6.799 51.167 1.00 85.62 651 LYS A O 1
ATOM 5233 N N . THR A 1 652 ? -42.981 8.335 49.715 1.00 87.88 652 THR A N 1
ATOM 5234 C CA . THR A 1 652 ? -43.505 7.753 48.470 1.00 87.88 652 THR A CA 1
ATOM 5235 C C . THR A 1 652 ? -42.442 7.808 47.373 1.00 87.88 652 THR A C 1
ATOM 5237 O O . THR A 1 652 ? -41.455 8.537 47.507 1.00 87.88 652 THR A O 1
ATOM 5240 N N . LEU A 1 653 ? -42.621 7.044 46.288 1.00 89.19 653 LEU A N 1
ATOM 5241 C CA . LEU A 1 653 ? -41.661 7.037 45.180 1.00 89.19 653 LEU A CA 1
ATOM 5242 C C . LEU A 1 653 ? -41.623 8.404 44.490 1.00 89.19 653 LEU A C 1
ATOM 5244 O O . LEU A 1 653 ? -40.541 8.913 44.212 1.00 89.19 653 LEU A O 1
ATOM 5248 N N . LEU A 1 654 ? -42.787 9.025 44.283 1.00 89.06 654 LEU A N 1
ATOM 5249 C CA . LEU A 1 654 ? -42.873 10.368 43.708 1.00 89.06 654 LEU A CA 1
ATOM 5250 C C . LEU A 1 654 ? -42.154 11.409 44.571 1.00 89.06 654 LEU A C 1
ATOM 5252 O O . LEU A 1 654 ? -41.375 12.186 44.037 1.00 89.06 654 LEU A O 1
ATOM 5256 N N . GLU A 1 655 ? -42.322 11.389 45.897 1.00 88.38 655 GLU A N 1
ATOM 5257 C CA . GLU A 1 655 ? -41.570 12.285 46.794 1.00 88.38 655 GLU A CA 1
ATOM 5258 C C . GLU A 1 655 ? -40.053 12.044 46.742 1.00 88.38 655 GLU A C 1
ATOM 5260 O O . GLU A 1 655 ? -39.273 12.974 46.951 1.00 88.38 655 GLU A O 1
ATOM 5265 N N . TYR A 1 656 ? -39.630 10.801 46.490 1.00 88.56 656 TYR A N 1
ATOM 5266 C CA . TYR A 1 656 ? -38.219 10.426 46.389 1.00 88.56 656 TYR A CA 1
ATOM 5267 C C . TYR A 1 656 ? -37.586 10.862 45.059 1.00 88.56 656 TYR A C 1
ATOM 5269 O O . TYR A 1 656 ? -36.411 11.233 45.026 1.00 88.56 656 TYR A O 1
ATOM 5277 N N . ALA A 1 657 ? -38.365 10.837 43.975 1.00 90.12 657 ALA A N 1
ATOM 5278 C CA . ALA A 1 657 ? -37.951 11.255 42.639 1.00 90.12 657 ALA A CA 1
ATOM 5279 C C . ALA A 1 657 ? -38.123 12.766 42.392 1.00 90.12 657 ALA A C 1
ATOM 5281 O O . ALA A 1 657 ? -37.449 13.317 41.532 1.00 90.12 657 ALA A O 1
ATOM 5282 N N . ASP A 1 658 ? -38.974 13.462 43.149 1.00 89.12 658 ASP A N 1
ATOM 5283 C CA . ASP A 1 658 ? -39.297 14.881 42.938 1.00 89.12 658 ASP A CA 1
ATOM 5284 C C . ASP A 1 658 ? -38.080 15.837 42.900 1.00 89.12 658 ASP A C 1
ATOM 5286 O O . ASP A 1 658 ? -38.098 16.742 42.064 1.00 89.12 658 ASP A O 1
ATOM 5290 N N . PRO A 1 659 ? -36.982 15.648 43.669 1.00 90.19 659 PRO A N 1
ATOM 5291 C CA . PRO A 1 659 ? -35.795 16.498 43.520 1.00 90.19 659 PRO A CA 1
ATOM 5292 C C . PRO A 1 659 ? -35.123 16.392 42.140 1.00 90.19 659 PRO A C 1
ATOM 5294 O O . PRO A 1 659 ? -34.431 17.319 41.726 1.00 90.19 659 PRO A O 1
ATOM 5297 N N . LEU A 1 660 ? -35.352 15.310 41.382 1.00 92.25 660 LEU A N 1
ATOM 5298 C CA . LEU A 1 660 ? -34.815 15.143 40.025 1.00 92.25 660 LEU A CA 1
ATOM 5299 C C . LEU A 1 660 ? -35.320 16.227 39.057 1.00 92.25 660 LEU A C 1
ATOM 5301 O O . LEU A 1 660 ? -34.667 16.481 38.048 1.00 92.25 660 LEU A O 1
ATOM 5305 N N . LYS A 1 661 ? -36.420 16.929 39.380 1.00 91.50 661 LYS A N 1
ATOM 5306 C CA . LYS A 1 661 ? -36.877 18.135 38.658 1.00 91.50 661 LYS A CA 1
ATOM 5307 C C . LYS A 1 661 ? -35.813 19.224 38.577 1.00 91.50 661 LYS A C 1
ATOM 5309 O O . LYS A 1 661 ? -35.850 20.040 37.663 1.00 91.50 661 LYS A O 1
ATOM 5314 N N . ASN A 1 662 ? -34.883 19.250 39.528 1.00 92.94 662 ASN A N 1
ATOM 5315 C CA . ASN A 1 662 ? -33.847 20.269 39.603 1.00 92.94 662 ASN A CA 1
ATOM 5316 C C . ASN A 1 662 ? -32.604 19.935 38.769 1.00 92.94 662 ASN A C 1
ATOM 5318 O O . ASN A 1 662 ? -31.726 20.787 38.675 1.00 92.94 662 ASN A O 1
ATOM 5322 N N . LEU A 1 663 ? -32.542 18.769 38.108 1.00 93.88 663 LEU A N 1
ATOM 5323 C CA . LEU A 1 663 ? -31.457 18.453 37.168 1.00 93.88 663 LEU A CA 1
ATOM 5324 C C . LEU A 1 663 ? -31.350 19.492 36.050 1.00 93.88 663 LEU A C 1
ATOM 5326 O O . LEU A 1 663 ? -30.253 19.948 35.753 1.00 93.88 663 LEU A O 1
ATOM 5330 N N . SER A 1 664 ? -32.480 19.956 35.512 1.00 93.69 664 SER A N 1
ATOM 5331 C CA . SER A 1 664 ? -32.510 20.978 34.456 1.00 93.69 664 SER A CA 1
ATOM 5332 C C . SER A 1 664 ? -32.035 22.365 34.904 1.00 93.69 664 SER A C 1
ATOM 5334 O O . SER A 1 664 ? -31.853 23.253 34.074 1.00 93.69 664 SER A O 1
ATOM 5336 N N . LYS A 1 665 ? -31.825 22.573 36.213 1.00 94.25 665 LYS A N 1
ATOM 5337 C CA . LYS A 1 665 ? -31.224 23.796 36.768 1.00 94.25 665 LYS A CA 1
ATOM 5338 C C . LYS A 1 665 ? -29.696 23.740 36.790 1.00 94.25 665 LYS A C 1
ATOM 5340 O O . LYS A 1 665 ? -29.063 24.763 37.053 1.00 94.25 665 LYS A O 1
ATOM 5345 N N . ILE A 1 666 ? -29.101 22.568 36.565 1.00 96.56 666 ILE A N 1
ATOM 5346 C CA . ILE A 1 666 ? -27.654 22.435 36.416 1.00 96.56 666 ILE A CA 1
ATOM 5347 C C . ILE A 1 666 ? -27.291 22.987 35.026 1.00 96.56 666 ILE A C 1
ATOM 5349 O O . ILE A 1 666 ? -27.904 22.581 34.040 1.00 96.56 666 ILE A O 1
ATOM 5353 N N . PRO A 1 667 ? -26.353 23.946 34.928 1.00 96.06 667 PRO A N 1
ATOM 5354 C CA . PRO A 1 667 ? -25.956 24.505 33.643 1.00 96.06 667 PRO A CA 1
ATOM 5355 C C . PRO A 1 667 ? -25.225 23.461 32.792 1.00 96.06 667 PRO A C 1
ATOM 5357 O O . PRO A 1 667 ? -24.578 22.561 33.323 1.00 96.06 667 PRO A O 1
ATOM 5360 N N . ASP A 1 668 ? -25.304 23.610 31.471 1.00 96.69 668 ASP A N 1
ATOM 5361 C CA . ASP A 1 668 ? -24.604 22.722 30.542 1.00 96.69 668 ASP A CA 1
ATOM 5362 C C . ASP A 1 668 ? -23.119 23.070 30.425 1.00 96.69 668 ASP A C 1
ATOM 5364 O O . ASP A 1 668 ? -22.722 24.238 30.522 1.00 96.69 668 ASP A O 1
ATOM 5368 N N . VAL A 1 669 ? -22.314 22.065 30.079 1.00 95.94 669 VAL A N 1
ATOM 5369 C CA . VAL A 1 669 ? -20.909 22.248 29.694 1.00 95.94 669 VAL A CA 1
ATOM 5370 C C . VAL A 1 669 ? -20.761 22.055 28.190 1.00 95.94 669 VAL A C 1
ATOM 5372 O O . VAL A 1 669 ? -20.921 20.955 27.667 1.00 95.94 669 VAL A O 1
ATOM 5375 N N . LYS A 1 670 ? -20.421 23.136 27.480 1.00 89.06 670 LYS A N 1
ATOM 5376 C CA . LYS A 1 670 ? -20.171 23.134 26.028 1.00 89.06 670 LYS A CA 1
ATOM 5377 C C . LYS A 1 670 ? -18.672 23.071 25.727 1.00 89.06 670 LYS A C 1
ATOM 5379 O O . LYS A 1 670 ? -18.136 23.966 25.086 1.00 89.06 670 LYS A O 1
ATOM 5384 N N . MET A 1 671 ? -18.010 22.021 26.206 1.00 93.75 671 MET A N 1
ATOM 5385 C CA . MET A 1 671 ? -16.580 21.785 25.985 1.00 93.75 671 MET A CA 1
ATOM 5386 C C . MET A 1 671 ? -16.373 20.638 24.992 1.00 93.75 671 MET A C 1
ATOM 5388 O O . MET A 1 671 ? -16.984 19.580 25.129 1.00 93.75 671 MET A O 1
ATOM 5392 N N . ASN A 1 672 ? -15.454 20.801 24.038 1.00 94.38 672 ASN A N 1
ATOM 5393 C CA . ASN A 1 672 ? -15.044 19.713 23.150 1.00 94.38 672 ASN A CA 1
ATOM 5394 C C . ASN A 1 672 ? -13.876 18.908 23.750 1.00 94.38 672 ASN A C 1
ATOM 5396 O O . ASN A 1 672 ? -12.719 19.061 23.362 1.00 94.38 672 ASN A O 1
ATOM 5400 N N . ALA A 1 673 ? -14.186 18.067 24.739 1.00 96.12 673 ALA A N 1
ATOM 5401 C CA . ALA A 1 673 ? -13.189 17.301 25.490 1.00 96.12 673 ALA A CA 1
ATOM 5402 C C . ALA A 1 673 ? -12.358 16.348 24.606 1.00 96.12 673 ALA A C 1
ATOM 5404 O O . ALA A 1 673 ? -11.152 16.218 24.806 1.00 96.12 673 ALA A O 1
ATOM 5405 N N . SER A 1 674 ? -12.987 15.726 23.600 1.00 94.94 674 SER A N 1
ATOM 5406 C CA . SER A 1 674 ? -12.314 14.791 22.688 1.00 94.94 674 SER A CA 1
ATOM 5407 C C . SER A 1 674 ? -11.261 15.486 21.823 1.00 94.94 674 SER A C 1
ATOM 5409 O O . SER A 1 674 ? -10.148 14.981 21.694 1.00 94.94 674 SER A O 1
ATOM 5411 N N . GLU A 1 675 ? -11.564 16.666 21.270 1.00 96.25 675 GLU A N 1
ATOM 5412 C CA . GLU A 1 675 ? -10.579 17.417 20.480 1.00 96.25 675 GLU A CA 1
ATOM 5413 C C . GLU A 1 675 ? -9.424 17.933 21.347 1.00 96.25 675 GLU A C 1
ATOM 5415 O O . GLU A 1 675 ? -8.269 17.830 20.940 1.00 96.25 675 GLU A O 1
ATOM 5420 N N . LYS A 1 676 ? -9.698 18.379 22.579 1.00 96.44 676 LYS A N 1
ATOM 5421 C CA . LYS A 1 676 ? -8.642 18.740 23.539 1.00 96.44 676 LYS A CA 1
ATOM 5422 C C . LYS A 1 676 ? -7.733 17.558 23.882 1.00 96.44 676 LYS A C 1
ATOM 5424 O O . LYS A 1 676 ? -6.519 17.723 23.940 1.00 96.44 676 LYS A O 1
ATOM 5429 N N . SER A 1 677 ? -8.305 16.370 24.087 1.00 95.94 677 SER A N 1
ATOM 5430 C CA . SER A 1 677 ? -7.537 15.149 24.365 1.00 95.94 677 SER A CA 1
ATOM 5431 C C . SER A 1 677 ? -6.573 14.811 23.220 1.00 95.94 677 SER A C 1
ATOM 5433 O O . SER A 1 677 ? -5.401 14.530 23.466 1.00 95.94 677 SER A O 1
ATOM 5435 N N . LYS A 1 678 ? -7.018 14.951 21.961 1.00 93.38 678 LYS A N 1
ATOM 5436 C CA . LYS A 1 678 ? -6.169 14.745 20.772 1.00 93.38 678 LYS A CA 1
ATOM 5437 C C . LYS A 1 678 ? -4.993 15.718 20.697 1.00 93.38 678 LYS A C 1
ATOM 5439 O O . LYS A 1 678 ? -3.907 15.313 20.296 1.00 93.38 678 LYS A O 1
ATOM 5444 N N . VAL A 1 679 ? -5.194 16.984 21.078 1.00 93.50 679 VAL A N 1
ATOM 5445 C CA . VAL A 1 679 ? -4.105 17.978 21.136 1.00 93.50 679 VAL A CA 1
ATOM 5446 C C . VAL A 1 679 ? -3.028 17.519 22.119 1.00 93.50 679 VAL A C 1
ATOM 5448 O O . VAL A 1 679 ? -1.850 17.504 21.778 1.00 93.50 679 VAL A O 1
ATOM 5451 N N . ILE A 1 680 ? -3.429 17.073 23.312 1.00 92.81 680 ILE A N 1
ATOM 5452 C CA . ILE A 1 680 ? -2.491 16.564 24.317 1.00 92.81 680 ILE A CA 1
ATOM 5453 C C . ILE A 1 680 ? -1.794 15.281 23.840 1.00 92.81 680 ILE A C 1
ATOM 5455 O O . ILE A 1 680 ? -0.592 15.124 24.042 1.00 92.81 680 ILE A O 1
ATOM 5459 N N . GLU A 1 681 ? -2.516 14.370 23.184 1.00 90.06 681 GLU A N 1
ATOM 5460 C CA . GLU A 1 681 ? -1.948 13.130 22.642 1.00 90.06 681 GLU A CA 1
ATOM 5461 C C . GLU A 1 681 ? -0.802 13.392 21.652 1.00 90.06 681 GLU A C 1
ATOM 5463 O O . GLU A 1 681 ? 0.192 12.665 21.655 1.00 90.06 681 GLU A O 1
ATOM 5468 N N . GLU A 1 682 ? -0.900 14.448 20.842 1.00 86.50 682 GLU A N 1
ATOM 5469 C CA . GLU A 1 682 ? 0.153 14.824 19.897 1.00 86.50 682 GLU A CA 1
ATOM 5470 C C . GLU A 1 682 ? 1.447 15.263 20.600 1.00 86.50 682 GLU A C 1
ATOM 5472 O O . GLU A 1 682 ? 2.541 14.949 20.129 1.00 86.50 682 GLU A O 1
ATOM 5477 N N . PHE A 1 683 ? 1.334 15.906 21.765 1.00 85.06 683 PHE A N 1
ATOM 5478 C CA . PHE A 1 683 ? 2.481 16.322 22.574 1.00 85.06 683 PHE A CA 1
ATOM 5479 C C . PHE A 1 683 ? 3.037 15.195 23.448 1.00 85.06 683 PHE A C 1
ATOM 5481 O O . PHE A 1 683 ? 4.253 15.092 23.597 1.00 85.06 683 PHE A O 1
ATOM 5488 N N . ILE A 1 684 ? 2.192 14.283 23.947 1.00 82.00 684 ILE A N 1
ATOM 5489 C CA . ILE A 1 684 ? 2.648 13.090 24.688 1.00 82.00 684 ILE A CA 1
ATOM 5490 C C . ILE A 1 684 ? 3.549 12.206 23.816 1.00 82.00 684 ILE A C 1
ATOM 5492 O O . ILE A 1 684 ? 4.526 11.642 24.307 1.00 82.00 684 ILE A O 1
ATOM 5496 N N . LYS A 1 685 ? 3.274 12.111 22.506 1.00 75.06 685 LYS A N 1
ATOM 5497 C CA . LYS A 1 685 ? 4.153 11.399 21.557 1.00 75.06 685 LYS A CA 1
ATOM 5498 C C . LYS A 1 685 ? 5.567 11.990 21.494 1.00 75.06 685 LYS A C 1
ATOM 5500 O O . LYS A 1 685 ? 6.487 11.287 21.083 1.00 75.06 685 LYS A O 1
ATOM 5505 N N . GLN A 1 686 ? 5.731 13.261 21.863 1.00 62.62 686 GLN A N 1
ATOM 5506 C CA . GLN A 1 686 ? 7.001 13.986 21.819 1.00 62.62 686 GLN A CA 1
ATOM 5507 C C . GLN A 1 686 ? 7.679 14.059 23.196 1.00 62.62 686 GLN A C 1
ATOM 5509 O O . GLN A 1 686 ? 8.903 13.978 23.256 1.00 62.62 686 GLN A O 1
ATOM 5514 N N . ASN A 1 687 ? 6.908 14.156 24.289 1.00 62.00 687 ASN A N 1
ATOM 5515 C CA . ASN A 1 687 ? 7.398 14.240 25.668 1.00 62.00 687 ASN A CA 1
ATOM 5516 C C . ASN A 1 687 ? 6.463 13.508 26.651 1.00 62.00 687 ASN A C 1
ATOM 5518 O O . ASN A 1 687 ? 5.273 13.803 26.730 1.00 62.00 687 ASN A O 1
ATOM 5522 N N . SER A 1 688 ? 7.012 12.605 27.470 1.00 70.75 688 SER A N 1
ATOM 5523 C CA . SER A 1 688 ? 6.268 11.869 28.508 1.00 70.75 688 SER A CA 1
ATOM 5524 C C . SER A 1 688 ? 6.030 12.708 29.772 1.00 70.75 688 SER A C 1
ATOM 5526 O O . SER A 1 688 ? 6.512 12.361 30.851 1.00 70.75 688 SER A O 1
ATOM 5528 N N . ASP A 1 689 ? 5.313 13.825 29.649 1.00 77.50 689 ASP A N 1
ATOM 5529 C CA . ASP A 1 689 ? 4.911 14.640 30.798 1.00 77.50 689 ASP A CA 1
ATOM 5530 C C . ASP A 1 689 ? 3.737 13.975 31.541 1.00 77.50 689 ASP A C 1
ATOM 5532 O O . ASP A 1 689 ? 2.669 13.730 30.970 1.00 77.50 689 ASP A O 1
ATOM 5536 N N . SER A 1 690 ? 3.931 13.670 32.826 1.00 84.19 690 SER A N 1
ATOM 5537 C CA . SER A 1 690 ? 2.908 13.045 33.668 1.00 84.19 690 SER A CA 1
ATOM 5538 C C . SER A 1 690 ? 1.649 13.897 33.816 1.00 84.19 690 SER A C 1
ATOM 5540 O O . SER A 1 690 ? 0.555 13.336 33.901 1.00 84.19 690 SER A O 1
ATOM 5542 N N . ASP A 1 691 ? 1.781 15.226 33.817 1.00 87.00 691 ASP A N 1
ATOM 5543 C CA . ASP A 1 691 ? 0.644 16.138 33.952 1.00 87.00 691 ASP A CA 1
ATOM 5544 C C . ASP A 1 691 ? -0.207 16.130 32.677 1.00 87.00 691 ASP A C 1
ATOM 5546 O O . ASP A 1 691 ? -1.438 16.129 32.752 1.00 87.00 691 ASP A O 1
ATOM 5550 N N . LEU A 1 692 ? 0.431 16.033 31.503 1.00 90.38 692 LEU A N 1
ATOM 5551 C CA . LEU A 1 692 ? -0.266 15.870 30.224 1.00 90.38 692 LEU A CA 1
ATOM 5552 C C . LEU A 1 692 ? -0.976 14.516 30.138 1.00 90.38 692 LEU A C 1
ATOM 5554 O O . LEU A 1 692 ? -2.130 14.460 29.716 1.00 90.38 692 LEU A O 1
ATOM 5558 N N . ILE A 1 693 ? -0.341 13.429 30.586 1.00 88.50 693 ILE A N 1
ATOM 5559 C CA . ILE A 1 693 ? -0.966 12.096 30.608 1.00 88.50 693 ILE A CA 1
ATOM 5560 C C . ILE A 1 693 ? -2.216 12.102 31.501 1.00 88.50 693 ILE A C 1
ATOM 5562 O O . ILE A 1 693 ? -3.295 11.711 31.051 1.00 88.50 693 ILE A O 1
ATOM 5566 N N . ALA A 1 694 ? -2.108 12.611 32.732 1.00 90.88 694 ALA A N 1
ATOM 5567 C CA . ALA A 1 694 ? -3.243 12.709 33.652 1.00 90.88 694 ALA A CA 1
ATOM 5568 C C . ALA A 1 694 ? -4.352 13.635 33.115 1.00 90.88 694 ALA A C 1
ATOM 5570 O O . ALA A 1 694 ? -5.549 13.352 33.264 1.00 90.88 694 ALA A O 1
ATOM 5571 N N . ALA A 1 695 ? -3.973 14.730 32.448 1.00 93.69 695 ALA A N 1
ATOM 5572 C CA . ALA A 1 695 ? -4.919 15.631 31.807 1.00 93.69 695 ALA A CA 1
ATOM 5573 C C . ALA A 1 695 ? -5.667 14.960 30.652 1.00 93.69 695 ALA A C 1
ATOM 5575 O O . ALA A 1 695 ? -6.892 15.086 30.565 1.00 93.69 695 ALA A O 1
ATOM 5576 N N . LYS A 1 696 ? -4.960 14.200 29.811 1.00 93.50 696 LYS A N 1
ATOM 5577 C CA . LYS A 1 696 ? -5.562 13.413 28.735 1.00 93.50 696 LYS A CA 1
ATOM 5578 C C . LYS A 1 696 ? -6.582 12.420 29.290 1.00 93.50 696 LYS A C 1
ATOM 5580 O O . LYS A 1 696 ? -7.729 12.434 28.858 1.00 93.50 696 LYS A O 1
ATOM 5585 N N . GLU A 1 697 ? -6.209 11.624 30.293 1.00 92.50 697 GLU A N 1
ATOM 5586 C CA . GLU A 1 697 ? -7.121 10.659 30.926 1.00 92.50 697 GLU A CA 1
ATOM 5587 C C . GLU A 1 697 ? -8.377 11.325 31.504 1.00 92.50 697 GLU A C 1
ATOM 5589 O O . GLU A 1 697 ? -9.478 10.776 31.430 1.00 92.50 697 GLU A O 1
ATOM 5594 N N . THR A 1 698 ? -8.228 12.519 32.080 1.00 95.50 698 THR A N 1
ATOM 5595 C CA . THR A 1 698 ? -9.357 13.276 32.629 1.00 95.50 698 THR A CA 1
ATOM 5596 C C . THR A 1 698 ? -10.273 13.792 31.518 1.00 95.50 698 THR A C 1
ATOM 5598 O O . THR A 1 698 ? -11.491 13.650 31.620 1.00 95.50 698 THR A O 1
ATOM 5601 N N . LEU A 1 699 ? -9.714 14.348 30.438 1.00 96.88 699 LEU A N 1
ATOM 5602 C CA . LEU A 1 699 ? -10.481 14.802 29.274 1.00 96.88 699 LEU A CA 1
ATOM 5603 C C . LEU A 1 699 ? -11.195 13.645 28.570 1.00 96.88 699 LEU A C 1
ATOM 5605 O O . LEU A 1 699 ? -12.353 13.802 28.194 1.00 96.88 699 LEU A O 1
ATOM 5609 N N . ASP A 1 700 ? -10.551 12.484 28.452 1.00 94.06 700 ASP A N 1
ATOM 5610 C CA . ASP A 1 700 ? -11.157 11.275 27.887 1.00 94.06 700 ASP A CA 1
ATOM 5611 C C . ASP A 1 700 ? -12.365 10.823 28.712 1.00 94.06 700 ASP A C 1
ATOM 5613 O O . ASP A 1 700 ? -13.421 10.538 28.150 1.00 94.06 700 ASP A O 1
ATOM 5617 N N . LYS A 1 701 ? -12.263 10.833 30.050 1.00 94.75 701 LYS A N 1
ATOM 5618 C CA . LYS A 1 701 ? -13.409 10.538 30.925 1.00 94.75 701 LYS A CA 1
ATOM 5619 C C . LYS A 1 701 ? -14.538 11.544 30.717 1.00 94.75 701 LYS A C 1
ATOM 5621 O O . LYS A 1 701 ? -15.671 11.122 30.500 1.00 94.75 701 LYS A O 1
ATOM 5626 N N . ILE A 1 702 ? -14.241 12.847 30.698 1.00 95.94 702 ILE A N 1
ATOM 5627 C CA . ILE A 1 702 ? -15.251 13.892 30.453 1.00 95.94 702 ILE A CA 1
ATOM 5628 C C . ILE A 1 702 ? -15.904 13.723 29.072 1.00 95.94 702 ILE A C 1
ATOM 5630 O O . ILE A 1 702 ? -17.109 13.914 28.947 1.00 95.94 702 ILE A O 1
ATOM 5634 N N . ALA A 1 703 ? -15.147 13.321 28.047 1.00 94.75 703 ALA A N 1
ATOM 5635 C CA . ALA A 1 703 ? -15.661 13.119 26.692 1.00 94.75 703 ALA A CA 1
ATOM 5636 C C . ALA A 1 703 ? -16.724 12.010 26.595 1.00 94.75 703 ALA A C 1
ATOM 5638 O O . ALA A 1 703 ? -17.542 12.036 25.678 1.00 94.75 703 ALA A O 1
ATOM 5639 N N . THR A 1 704 ? -16.728 11.051 27.526 1.00 91.88 704 THR A N 1
ATOM 5640 C CA . THR A 1 704 ? -17.749 9.988 27.588 1.00 91.88 704 THR A CA 1
ATOM 5641 C C . THR A 1 704 ? -19.036 10.409 28.299 1.00 91.88 704 THR A C 1
ATOM 5643 O O . THR A 1 704 ? -20.029 9.683 28.249 1.00 91.88 704 THR A O 1
ATOM 5646 N N . MET A 1 705 ? -19.035 11.564 28.967 1.00 93.81 705 MET A N 1
ATOM 5647 C CA . MET A 1 705 ? -20.145 12.030 29.790 1.00 93.81 705 MET A CA 1
ATOM 5648 C C . MET A 1 705 ? -21.080 12.948 29.005 1.00 93.81 705 MET A C 1
ATOM 5650 O O . MET A 1 705 ? -20.638 13.813 28.251 1.00 93.81 705 MET A O 1
ATOM 5654 N N . ASP A 1 706 ? -22.382 12.825 29.258 1.00 93.31 706 ASP A N 1
ATOM 5655 C CA . ASP A 1 706 ? -23.370 13.795 28.786 1.00 93.31 706 ASP A CA 1
ATOM 5656 C C . ASP A 1 706 ? -23.624 14.853 29.869 1.00 93.31 706 ASP A C 1
ATOM 5658 O O . ASP A 1 706 ? -24.288 14.595 30.879 1.00 93.31 706 ASP A O 1
ATOM 5662 N N . LEU A 1 707 ? -23.052 16.040 29.651 1.00 95.56 707 LEU A N 1
ATOM 5663 C CA . LEU A 1 707 ? -23.143 17.201 30.539 1.00 95.56 707 LEU A CA 1
ATOM 5664 C C . LEU A 1 707 ? -24.192 18.229 30.061 1.00 95.56 707 LEU A C 1
ATOM 5666 O O . LEU A 1 707 ? -24.078 19.410 30.393 1.00 95.56 707 LEU A O 1
ATOM 5670 N N . GLN A 1 708 ? -25.191 17.810 29.270 1.00 94.25 708 GLN A N 1
ATOM 5671 C CA . GLN A 1 708 ? -26.308 18.651 28.802 1.00 94.25 708 GLN A CA 1
ATOM 5672 C C . GLN A 1 708 ? -27.542 18.560 29.717 1.00 94.25 708 GLN A C 1
ATOM 5674 O O . GLN A 1 708 ? -28.655 18.233 29.288 1.00 94.25 708 GLN A O 1
ATOM 5679 N N . PHE A 1 709 ? -27.351 18.845 31.005 1.00 95.19 709 PHE A N 1
ATOM 5680 C CA . PHE A 1 709 ? -28.379 18.697 32.037 1.00 95.19 709 PHE A CA 1
ATOM 5681 C C . PHE A 1 709 ? -29.634 19.552 31.808 1.00 95.19 709 PHE A C 1
ATOM 5683 O O . PHE A 1 709 ? -30.729 19.131 32.182 1.00 95.19 709 PHE A O 1
ATOM 5690 N N . SER A 1 710 ? -29.517 20.715 31.165 1.00 91.62 710 SER A N 1
ATOM 5691 C CA . SER A 1 710 ? -30.638 21.635 30.929 1.00 91.62 710 SER A CA 1
ATOM 5692 C C . SER A 1 710 ? -31.737 21.034 30.044 1.00 91.62 710 SER A C 1
ATOM 5694 O O . SER A 1 710 ? -32.912 21.383 30.178 1.00 91.62 710 SER A O 1
ATOM 5696 N N . SER A 1 711 ? -31.365 20.096 29.168 1.00 90.12 711 SER A N 1
ATOM 5697 C CA . SER A 1 711 ? -32.270 19.413 28.236 1.00 90.12 711 SER A CA 1
ATOM 5698 C C . SER A 1 711 ? -33.056 18.261 28.873 1.00 90.12 711 SER A C 1
ATOM 5700 O O . SER A 1 711 ? -34.004 17.737 28.281 1.00 90.12 711 SER A O 1
ATOM 5702 N N . VAL A 1 712 ? -32.685 17.869 30.093 1.00 90.56 712 VAL A N 1
ATOM 5703 C CA . VAL A 1 712 ? -33.231 16.702 30.778 1.00 90.56 712 VAL A CA 1
ATOM 5704 C C . VAL A 1 712 ? -34.661 16.973 31.245 1.00 90.56 712 VAL A C 1
ATOM 5706 O O . VAL A 1 712 ? -34.929 17.878 32.037 1.00 90.56 712 VAL A O 1
ATOM 5709 N N . GLN A 1 713 ? -35.600 16.145 30.785 1.00 88.06 713 GLN A N 1
ATOM 5710 C CA . GLN A 1 713 ? -37.003 16.215 31.194 1.00 88.06 713 GLN A CA 1
ATOM 5711 C C . GLN A 1 713 ? -37.276 15.296 32.385 1.00 88.06 713 GLN A C 1
ATOM 5713 O O . GLN A 1 713 ? -36.996 14.099 32.331 1.00 88.06 713 GLN A O 1
ATOM 5718 N N . TYR A 1 714 ? -37.875 15.836 33.451 1.00 91.00 714 TYR A N 1
ATOM 5719 C CA . TYR A 1 714 ? -38.295 15.033 34.599 1.00 91.00 714 TYR A CA 1
ATOM 5720 C C . TYR A 1 714 ? -39.501 14.141 34.244 1.00 91.00 714 TYR A C 1
ATOM 5722 O O . TYR A 1 714 ? -40.575 14.666 33.929 1.00 91.00 714 TYR A O 1
ATOM 5730 N N . PRO A 1 715 ? -39.380 12.804 34.338 1.00 89.25 715 PRO A N 1
ATOM 5731 C CA . PRO A 1 715 ? -40.416 11.888 33.878 1.00 89.25 715 PRO A CA 1
ATOM 5732 C C . PRO A 1 715 ? -41.452 11.596 34.977 1.00 89.25 715 PRO A C 1
ATOM 5734 O O . PRO A 1 715 ? -41.599 10.458 35.428 1.00 89.25 715 PRO A O 1
ATOM 5737 N N . GLU A 1 716 ? -42.179 12.628 35.428 1.00 90.00 716 GLU A N 1
ATOM 5738 C CA . GLU A 1 716 ? -43.166 12.506 36.518 1.00 90.00 716 GLU A CA 1
ATOM 5739 C C . GLU A 1 716 ? -44.221 11.429 36.234 1.00 90.00 716 GLU A C 1
ATOM 5741 O O . GLU A 1 716 ? -44.512 10.591 37.090 1.00 90.00 716 GLU A O 1
ATOM 5746 N N . ALA A 1 717 ? -44.758 11.432 35.009 1.00 89.75 717 ALA A N 1
ATOM 5747 C CA . ALA A 1 717 ? -45.747 10.459 34.560 1.00 89.75 717 ALA A CA 1
ATOM 5748 C C . ALA A 1 717 ? -45.207 9.027 34.662 1.00 89.75 717 ALA A C 1
ATOM 5750 O O . ALA A 1 717 ? -45.889 8.158 35.193 1.00 89.75 717 ALA A O 1
ATOM 5751 N N . SER A 1 718 ? -43.951 8.801 34.278 1.00 91.19 718 SER A N 1
ATOM 5752 C CA . SER A 1 718 ? -43.342 7.470 34.265 1.00 91.19 718 SER A CA 1
ATOM 5753 C C . SER A 1 718 ? -43.130 6.914 35.667 1.00 91.19 718 SER A C 1
ATOM 5755 O O . SER A 1 718 ? -43.426 5.743 35.911 1.00 91.19 718 SER A O 1
ATOM 5757 N N . PHE A 1 719 ? -42.686 7.747 36.616 1.00 92.12 719 PHE A N 1
ATOM 5758 C CA . PHE A 1 719 ? -42.598 7.344 38.023 1.00 92.12 719 PHE A CA 1
ATOM 5759 C C . PHE A 1 719 ? -43.974 7.046 38.622 1.00 92.12 719 PHE A C 1
ATOM 5761 O O . PHE A 1 719 ? -44.115 6.075 39.367 1.00 92.12 719 PHE A O 1
ATOM 5768 N N . LYS A 1 720 ? -44.992 7.845 38.280 1.00 91.88 720 LYS A N 1
ATOM 5769 C CA . LYS A 1 720 ? -46.368 7.621 38.735 1.00 91.88 720 LYS A CA 1
ATOM 5770 C C . LYS A 1 720 ? -46.941 6.321 38.169 1.00 91.88 720 LYS A C 1
ATOM 5772 O O . LYS A 1 720 ? -47.399 5.486 38.940 1.00 91.88 720 LYS A O 1
ATOM 5777 N N . THR A 1 721 ? -46.833 6.110 36.859 1.00 92.12 721 THR A N 1
ATOM 5778 C CA . THR A 1 721 ? -47.279 4.888 36.180 1.00 92.12 721 THR A CA 1
ATOM 5779 C C . THR A 1 721 ? -46.598 3.655 36.773 1.00 92.12 721 THR A C 1
ATOM 5781 O O . THR A 1 721 ? -47.268 2.673 37.076 1.00 92.12 721 THR A O 1
ATOM 5784 N N . LEU A 1 722 ? -45.281 3.702 37.012 1.00 92.81 722 LEU A N 1
ATOM 5785 C CA . LEU A 1 722 ? -44.568 2.596 37.656 1.00 92.81 722 LEU A CA 1
ATOM 5786 C C . LEU A 1 722 ? -45.078 2.339 39.080 1.00 92.81 722 LEU A C 1
ATOM 5788 O O . LEU A 1 722 ? -45.250 1.186 39.475 1.00 92.81 722 LEU A O 1
ATOM 5792 N N . GLN A 1 723 ? -45.333 3.401 39.850 1.00 92.44 723 GLN A N 1
ATOM 5793 C CA . GLN A 1 723 ? -45.891 3.274 41.192 1.00 92.44 723 GLN A CA 1
ATOM 5794 C C . GLN A 1 723 ? -47.266 2.592 41.165 1.00 92.44 723 GLN A C 1
ATOM 5796 O O . GLN A 1 723 ? -47.499 1.664 41.939 1.00 92.44 723 GLN A O 1
ATOM 5801 N N . ASP A 1 724 ? -48.144 3.010 40.255 1.00 92.38 724 ASP A N 1
ATOM 5802 C CA . ASP A 1 724 ? -49.495 2.466 40.107 1.00 92.38 724 ASP A CA 1
ATOM 5803 C C . ASP A 1 724 ? -49.470 0.998 39.644 1.00 92.38 724 ASP A C 1
ATOM 5805 O O . ASP A 1 724 ? -50.211 0.168 40.180 1.00 92.38 724 ASP A O 1
ATOM 5809 N N . VAL A 1 725 ? -48.563 0.645 38.723 1.00 93.69 725 VAL A N 1
ATOM 5810 C CA . VAL A 1 725 ? -48.322 -0.744 38.291 1.00 93.69 725 VAL A CA 1
ATOM 5811 C C . VAL A 1 725 ? -47.919 -1.618 39.478 1.00 93.69 725 VAL A C 1
ATOM 5813 O O . VAL A 1 725 ? -48.526 -2.662 39.704 1.00 93.69 725 VAL A O 1
ATOM 5816 N N . LEU A 1 726 ? -46.941 -1.194 40.282 1.00 94.00 726 LEU A N 1
ATOM 5817 C CA . LEU A 1 726 ? -46.460 -1.993 41.413 1.00 94.00 726 LEU A CA 1
ATOM 5818 C C . LEU A 1 726 ? -47.509 -2.133 42.525 1.00 94.00 726 LEU A C 1
ATOM 5820 O O . LEU A 1 726 ? -47.695 -3.225 43.064 1.00 94.00 726 LEU A O 1
ATOM 5824 N N . LEU A 1 727 ? -48.244 -1.062 42.839 1.00 93.19 727 LEU A N 1
ATOM 5825 C CA . LEU A 1 727 ? -49.343 -1.115 43.809 1.00 93.19 727 LEU A CA 1
ATOM 5826 C C . LEU A 1 727 ? -50.470 -2.046 43.344 1.00 93.19 727 LEU A C 1
ATOM 5828 O O . LEU A 1 727 ? -50.989 -2.825 44.146 1.00 93.19 727 LEU A O 1
ATOM 5832 N N . THR A 1 728 ? -50.806 -2.017 42.052 1.00 94.50 728 THR A N 1
ATOM 5833 C CA . THR A 1 728 ? -51.793 -2.928 41.454 1.00 94.50 728 THR A CA 1
ATOM 5834 C C . THR A 1 728 ? -51.298 -4.375 41.462 1.00 94.50 728 THR A C 1
ATOM 5836 O O . THR A 1 728 ? -52.051 -5.292 41.782 1.00 94.50 728 THR A O 1
ATOM 5839 N N . PHE A 1 729 ? -50.016 -4.605 41.178 1.00 95.06 729 PHE A N 1
ATOM 5840 C CA . PHE A 1 729 ? -49.412 -5.931 41.272 1.00 95.06 729 PHE A CA 1
ATOM 5841 C C . PHE A 1 729 ? -49.526 -6.507 42.691 1.00 95.06 729 PHE A C 1
ATOM 5843 O O . PHE A 1 729 ? -49.930 -7.659 42.874 1.00 95.06 729 PHE A O 1
ATOM 5850 N N . TRP A 1 730 ? -49.200 -5.720 43.718 1.00 93.56 730 TRP A N 1
ATOM 5851 C CA . TRP A 1 730 ? -49.288 -6.194 45.098 1.00 93.56 730 TRP A CA 1
ATOM 5852 C C . TRP A 1 730 ? -50.721 -6.397 45.574 1.00 93.56 730 TRP A C 1
ATOM 5854 O O . TRP A 1 730 ? -50.948 -7.328 46.340 1.00 93.56 730 TRP A O 1
ATOM 5864 N N . SER A 1 731 ? -51.691 -5.603 45.114 1.00 91.75 731 SER A N 1
ATOM 5865 C CA . SER A 1 731 ? -53.099 -5.840 45.456 1.00 91.75 731 SER A CA 1
ATOM 5866 C C . SER A 1 731 ? -53.636 -7.138 44.843 1.00 91.75 731 SER A C 1
ATOM 5868 O O . SER A 1 731 ? -54.406 -7.838 45.493 1.00 91.75 731 SER A O 1
ATOM 5870 N N . GLN A 1 732 ? -53.176 -7.512 43.644 1.00 91.75 732 GLN A N 1
ATOM 5871 C CA . GLN A 1 732 ? -53.568 -8.756 42.966 1.00 91.75 732 GLN A CA 1
ATOM 5872 C C . GLN A 1 732 ? -52.808 -10.001 43.450 1.00 91.75 732 GLN A C 1
ATOM 5874 O O . GLN A 1 732 ? -53.234 -11.123 43.188 1.00 91.75 732 GLN A O 1
ATOM 5879 N N . THR A 1 733 ? -51.680 -9.825 44.145 1.00 89.12 733 THR A N 1
ATOM 5880 C CA . THR A 1 733 ? -50.846 -10.931 44.655 1.00 89.12 733 THR A CA 1
ATOM 5881 C C . THR A 1 733 ? -50.838 -11.045 46.179 1.00 89.12 733 THR A C 1
ATOM 5883 O O . THR A 1 733 ? -50.165 -11.922 46.720 1.00 89.12 733 THR A O 1
ATOM 5886 N N . ALA A 1 734 ? -51.575 -10.180 46.879 1.00 75.75 734 ALA A N 1
ATOM 5887 C CA . ALA A 1 734 ? -51.826 -10.273 48.312 1.00 75.75 734 ALA A CA 1
ATOM 5888 C C . ALA A 1 734 ? -52.884 -11.353 48.595 1.00 75.75 734 ALA A C 1
ATOM 5890 O O . ALA A 1 734 ? -54.031 -11.042 48.908 1.00 75.75 734 ALA A O 1
ATOM 5891 N N . VAL A 1 735 ? -52.490 -12.620 48.458 1.00 54.81 735 VAL A N 1
ATOM 5892 C CA . VAL A 1 735 ? -53.239 -13.794 48.932 1.00 54.81 735 VAL A CA 1
ATOM 5893 C C . VAL A 1 735 ? -52.306 -14.671 49.748 1.00 54.81 735 VAL A C 1
ATOM 5895 O O . VAL A 1 735 ? -51.175 -14.919 49.263 1.00 54.81 735 VAL A O 1
#

Solvent-accessible surface area (backbone atoms only — not comparable to full-atom values): 40998 Å² total; per-residue (Å²): 129,82,73,56,72,67,52,59,58,55,58,70,74,72,65,85,67,85,73,81,85,72,83,77,90,73,90,79,80,67,82,78,74,87,88,70,74,60,64,59,58,54,51,55,49,41,54,40,21,50,42,44,41,46,34,53,47,39,29,42,54,69,50,74,47,46,59,64,49,55,50,21,65,42,35,63,38,68,57,69,61,63,75,66,57,57,47,65,43,52,49,52,30,45,58,58,53,70,60,52,76,58,86,78,52,76,64,52,55,47,52,50,58,44,50,52,52,53,40,55,51,44,63,62,48,70,80,38,87,71,48,79,58,49,66,62,47,68,60,34,50,53,47,53,58,55,53,68,72,52,71,55,65,52,58,53,53,43,40,50,46,30,45,50,48,46,52,22,49,54,50,41,68,67,61,55,94,86,58,82,49,74,66,37,51,49,27,48,53,52,36,48,53,55,59,63,36,89,50,82,84,13,53,70,48,40,48,51,57,49,35,63,66,50,66,79,44,67,53,62,65,64,62,69,62,46,59,44,34,55,58,55,53,43,52,50,52,54,59,56,68,72,53,80,75,86,76,58,70,64,56,52,50,52,49,44,51,48,53,49,51,54,46,50,40,36,47,25,50,64,71,21,43,69,46,52,51,45,50,51,51,40,33,76,33,54,52,84,79,86,75,70,63,68,84,62,56,73,42,66,64,57,30,54,35,71,73,47,55,70,70,51,35,53,47,54,52,56,29,47,56,27,45,62,65,39,51,49,55,54,46,55,52,46,51,51,48,45,52,70,40,62,42,57,62,37,53,53,30,52,51,54,48,45,71,53,36,69,71,46,68,85,85,50,73,78,38,58,62,40,69,57,53,54,47,62,38,62,64,69,83,78,70,85,58,49,58,62,51,49,53,54,50,51,49,52,51,52,55,55,29,58,50,55,76,64,47,63,46,69,67,55,55,54,55,49,53,56,53,36,54,65,51,57,75,50,58,93,41,78,92,48,44,70,62,37,51,51,51,38,53,75,73,38,51,56,59,53,52,46,52,58,37,46,55,54,25,57,57,46,57,75,55,57,66,54,71,57,51,60,54,52,53,48,51,54,59,55,45,54,59,65,50,46,61,56,50,53,51,52,50,50,32,51,55,49,44,61,76,39,47,69,48,38,56,52,44,49,47,43,46,55,35,53,58,52,52,66,68,54,59,66,67,44,57,56,43,50,60,53,48,50,58,54,52,50,50,50,60,56,48,50,57,61,56,62,44,37,36,57,57,26,58,74,52,48,48,75,52,22,53,52,51,44,70,66,57,63,86,49,43,65,49,53,46,53,50,47,52,47,50,50,34,46,52,54,52,58,73,36,44,67,61,54,60,56,47,69,66,48,54,65,58,53,52,58,52,31,73,70,43,98,57,34,70,63,46,48,64,41,51,55,64,56,70,61,43,53,50,37,48,52,53,25,49,53,41,40,51,56,51,52,53,54,62,72,72,59,88,50,65,34,61,64,62,60,51,52,63,56,60,53,45,37,71,22,59,54,54,94,62,64,32,57,47,34,25,54,53,43,52,63,47,46,79,77,44,91,48,67,68,54,53,55,40,30,58,48,26,53,56,54,51,74,48,70,49,59,34,50,76,53,67,66,49,62,66,44,55,50,53,51,50,53,46,53,54,51,46,45,66,77,60,71,120

Foldseek 3Di:
DDDPVVVVVVVVPPPPPDDDPPDDPDPPPDDDDPDDDCVLLVVLLLLLLLQVLLFVLLCLQVCVCPLQNVVCLQQVDNPVLLLPQDLVLLQQLLVLLVVLPLPDDPVLVVVLVLLVLLLVLLVVLVVPPPLLDLPCPVVQLVLLVLLLPDDLVLLVLLLVLLVLLLVLLVLCVVDDLPDDDPSNLVSLVSNLCQLLDPDCSHNLNSLVSLQVSLPVNPPLQVDPRSLVSLVVLVVSLVSLVPRDADDDPVSLVSLLVLLVSLLSSLVSLVVCVSSLVSLVSSLVSRDQPPDSDNPCLQPVVVCQQLVHDSVLSVLSVQLSQLVVVLVVLVVVLSVLSCVSNVPPLQNVLSVVSCVLSVLQDNPLNVLRCVVVLLNVLSVDDRPPCSVVVSVVLVVLSVVSNVVSVPSNCVVVSVQSVVLSVLSVVLPPDSPCNSVSSVV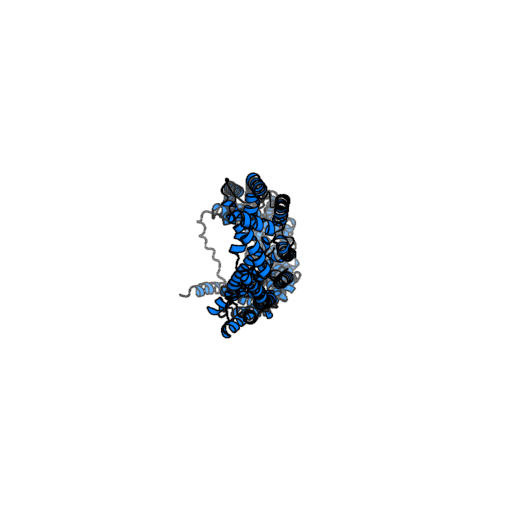CVVVCSSVVVSVSSVVVNVVSVVVPPSVVNSVSSVVNVVVVVVVVVNSVSSVSSSVSSNVCNVSSVSSSSSSVSSVVSSVDDVSSSVSSNCNSVSSVVSSVSSVVSSCSNVSSVVRGDPLNVLSSVLGADCSVLSVLLSLLLVLLVLLLVCPVLLVLLVPCPVVLLVVLVVDPHSPLLCVLQDDSVVLSVLSVQLNVLSSVLSVVLVPDPNSHLLSNLVSSQCLLVRAARPDPLVSNLVSLVVVCVVPVDPSSVSSSVSSVSVNVGGRHSNPRDRPSVNSVSSSVSSSSSSVVVVD

Sequence (735 aa):
MRFLSAFVLALQIKYLTAGNYTFEPDVLLSKPAPFFSFKYIDRISTINNIAKGINLQTDLMNGKIPIDKVIGELLDVKSSNIINFGSGKIIELTDQLKDISMESSKELIGLGSDAFKYDTFIHNLTSVRDSFKFPGKDEYYAEVESVMKFNMSKLEDVMNEFQGIHLDLTQISKLNPQELTYETRTAFIDFCKRVEGNSKTSLLNLLKDVDKMSEPLEQLQKLPSVFEPFKEVSKFMRLRKTLPHQYSEDDQFLMNKNLKQVMNMAKGLKSSREDIQRLQTLRSNTKELEMVDLRNLGDPWLGKIFKVKRASLDNLASSFKPLPLSLEILNNFNKELTVVAGSSQIYDGFEQLNALLSSVPVDIEHVTGLMNKFHKCNRLPIDETFESKVNEYLTIVSEVQKLFGRLRYRLFVRSYKQLQKKIAIAIPNIVKLDQHLTKLRDDGTLKEIGKLVSYHYNYLHQRHPFDKYSKLFQKLIDGRKEFTDKVDNELSVIKCFQQLEQDSEDLQKVIQVIQKMRNLDNASVENIKGIPSVVSELLQNISKVKEVSDKMKENSNNKTLVMNALAFKESASIKSIISSVQNVYGLLDLEAPINQLKNVNSIVLEEIDKAQDPAKLQSQWGDHKADMASLQATMTSAKAFVAELEGRRAKTLLEYADPLKNLSKIPDVKMNASEKSKVIEEFIKQNSDSDLIAAKETLDKIATMDLQFSSVQYPEASFKTLQDVLLTFWSQTAV

InterPro domains:
  IPR003125 Domain of unknown function WSN [PF02206] (40-98)
  IPR003125 Domain of unknown function WSN [SM00453] (35-100)